Protein AF-0000000084336675 (afdb_homodimer)

Solvent-accessible surface area (backbone atoms only — not comparable to full-atom values): 29318 Å² total; per-residue (Å²): 128,69,95,39,78,40,57,78,86,58,52,50,57,70,51,36,33,51,34,60,36,26,57,96,90,38,75,60,64,55,70,66,36,49,52,9,35,25,50,59,30,31,26,56,84,36,83,32,37,54,40,67,50,87,56,36,38,26,65,50,42,34,27,26,39,31,53,42,72,45,96,87,68,46,52,28,39,37,45,42,41,32,37,87,68,61,71,72,62,86,92,49,50,72,66,57,51,47,32,31,72,71,58,75,33,79,61,46,78,47,78,45,67,48,96,87,62,54,74,44,55,34,38,37,34,52,30,78,86,30,32,38,63,42,78,38,57,35,85,73,52,85,68,58,44,25,48,25,70,38,72,55,49,72,67,44,41,51,32,28,46,68,48,30,76,32,73,47,95,86,66,50,35,35,24,43,29,82,76,38,37,80,38,48,27,16,62,32,31,59,51,31,35,28,33,79,48,91,91,46,78,47,70,44,80,46,69,76,38,46,55,37,89,94,51,67,78,80,48,68,70,22,73,64,75,55,69,38,37,56,50,32,49,50,52,41,52,54,48,49,50,47,48,54,48,45,50,50,50,52,55,52,54,61,62,63,65,65,72,70,79,72,77,74,84,124,126,67,94,39,78,42,60,77,85,57,53,51,58,69,50,36,33,52,34,60,36,27,56,99,92,37,75,60,65,55,70,65,37,49,51,8,36,25,49,59,29,31,26,56,84,37,82,32,36,54,41,67,50,88,58,36,39,26,65,52,41,35,28,26,39,31,53,42,72,45,98,86,68,46,51,28,38,37,44,43,40,33,38,88,68,62,69,72,62,86,91,51,50,71,66,54,52,49,32,31,73,72,58,76,33,79,61,48,79,46,78,44,66,48,96,87,63,54,72,43,55,32,37,36,35,53,30,78,86,31,31,38,63,43,78,39,56,33,86,73,52,84,68,58,43,24,48,25,68,38,73,57,49,74,66,45,41,50,31,29,46,69,48,30,76,31,74,49,94,86,67,51,35,35,24,44,29,83,74,39,36,81,38,47,28,17,62,34,31,58,50,32,35,28,33,80,48,90,92,48,79,46,70,44,79,45,69,77,38,46,54,37,89,93,51,66,76,81,48,70,70,23,72,65,76,56,69,38,37,55,51,31,50,51,52,41,51,54,49,48,50,48,48,54,47,45,51,49,48,51,54,51,53,60,61,62,65,65,69,71,80,72,76,79,80,129

Sequence (532 aa):
MTDQLFDEQALPMEDLEKIGLSKNGRLILSEEDLKALLSGRRTDMLRLENLVSEGIHILAMDAKLSLKQNEAGHLDLLVHPIYREAEYPKYLTDSEAEALEKGELVNIKKVLSDTEGKETDILIEFDKDTNEFIVTDTEKVLVPDFVNNEKLTLEQKERYRKGKEVELKDGTKFQYSGTNRQGISANKLALVASILIDGGISYLLFKGMNALLGEKKEDESRKHYGKGYHQALKDMQAEGKEKGQAMEFQNKNEYSRGYSRSGMKRMTDQLFDEQALPMEDLEKIGLSKNGRLILSEEDLKALLSGRRTDMLRLENLVSEGIHILAMDAKLSLKQNEAGHLDLLVHPIYREAEYPKYLTDSEAEALEKGELVNIKKVLSDTEGKETDILIEFDKDTNEFIVTDTEKVLVPDFVNNEKLTLEQKERYRKGKEVELKDGTKFQYSGTNRQGISANKLALVASILIDGGISYLLFKGMNALLGEKKEDESRKHYGKGYHQALKDMQAEGKEKGQAMEFQNKNEYSRGYSRSGMKR

Structure (mmCIF, N/CA/C/O backbone):
data_AF-0000000084336675-model_v1
#
loop_
_entity.id
_entity.type
_entity.pdbx_description
1 polymer 'DUF3945 domain-containing protein'
#
loop_
_atom_site.group_PDB
_atom_site.id
_atom_site.type_symbol
_atom_site.label_atom_id
_atom_site.label_alt_id
_atom_site.label_comp_id
_atom_site.label_asym_id
_atom_site.label_entity_id
_atom_site.label_seq_id
_atom_site.pdbx_PDB_ins_code
_atom_site.Cartn_x
_atom_site.Cartn_y
_atom_site.Cartn_z
_atom_site.occupancy
_atom_site.B_iso_or_equiv
_atom_site.auth_seq_id
_atom_site.auth_comp_id
_atom_site.auth_asym_id
_atom_site.auth_atom_id
_atom_site.pdbx_PDB_model_num
ATOM 1 N N . MET A 1 1 ? -2.096 -37.688 -2.643 1 32.44 1 MET A N 1
ATOM 2 C CA . MET A 1 1 ? -1.098 -36.656 -2.301 1 32.44 1 MET A CA 1
ATOM 3 C C . MET A 1 1 ? -1.346 -35.375 -3.068 1 32.44 1 MET A C 1
ATOM 5 O O . MET A 1 1 ? -1.482 -35.375 -4.293 1 32.44 1 MET A O 1
ATOM 9 N N . THR A 1 2 ? -2.082 -34.406 -2.668 1 43.88 2 THR A N 1
ATOM 10 C CA . THR A 1 2 ? -2.793 -33.25 -3.246 1 43.88 2 THR A CA 1
ATOM 11 C C . THR A 1 2 ? -1.812 -32.25 -3.838 1 43.88 2 THR A C 1
ATOM 13 O O . THR A 1 2 ? -0.667 -32.156 -3.393 1 43.88 2 THR A O 1
ATOM 16 N N . ASP A 1 3 ? -1.956 -31.828 -5.215 1 55.66 3 ASP A N 1
ATOM 17 C CA . ASP A 1 3 ? -1.403 -30.766 -6.039 1 55.66 3 ASP A CA 1
ATOM 18 C C . ASP A 1 3 ? -1.123 -29.516 -5.203 1 55.66 3 ASP A C 1
ATOM 20 O O . ASP A 1 3 ? -0.716 -28.484 -5.738 1 55.66 3 ASP A O 1
ATOM 24 N N . GLN A 1 4 ? -1.299 -29.75 -3.971 1 65.75 4 GLN A N 1
ATOM 25 C CA . GLN A 1 4 ? -1.146 -28.594 -3.094 1 65.75 4 GLN A CA 1
ATOM 26 C C . GLN A 1 4 ? 0.059 -28.75 -2.17 1 65.75 4 GLN A C 1
ATOM 28 O O . GLN A 1 4 ? 0.377 -29.875 -1.751 1 65.75 4 GLN A O 1
ATOM 33 N N . LEU A 1 5 ? 0.911 -27.75 -2.133 1 75.5 5 LEU A N 1
ATOM 34 C CA . LEU A 1 5 ? 2.072 -27.703 -1.249 1 75.5 5 LEU A CA 1
ATOM 35 C C . LEU A 1 5 ? 1.642 -27.719 0.214 1 75.5 5 LEU A C 1
ATOM 37 O O . LEU A 1 5 ? 2.316 -28.312 1.06 1 75.5 5 LEU A O 1
ATOM 41 N N . PHE A 1 6 ? 0.507 -27.109 0.431 1 85 6 PHE A N 1
ATOM 42 C CA . PHE A 1 6 ? 0.017 -27 1.8 1 85 6 PHE A CA 1
ATOM 43 C C . PHE A 1 6 ? -1.366 -27.625 1.935 1 85 6 PHE A C 1
ATOM 45 O O . PHE A 1 6 ? -2.152 -27.609 0.985 1 85 6 PHE A O 1
ATOM 52 N N . ASP A 1 7 ? -1.609 -28.109 3.088 1 86.75 7 ASP A N 1
ATOM 53 C CA . ASP A 1 7 ? -2.916 -28.672 3.426 1 86.75 7 ASP A CA 1
ATOM 54 C C . ASP A 1 7 ? -3.877 -27.578 3.881 1 86.75 7 ASP A C 1
ATOM 56 O O . ASP A 1 7 ? -3.508 -26.719 4.68 1 86.75 7 ASP A O 1
ATOM 60 N N . GLU A 1 8 ? -5.008 -27.641 3.34 1 88.69 8 GLU A N 1
ATOM 61 C CA . GLU A 1 8 ? -6.004 -26.625 3.68 1 88.69 8 GLU A CA 1
ATOM 62 C C . GLU A 1 8 ? -6.289 -26.609 5.18 1 88.69 8 GLU A C 1
ATOM 64 O O . GLU A 1 8 ? -6.547 -25.547 5.758 1 88.69 8 GLU A O 1
ATOM 69 N N . GLN A 1 9 ? -6.227 -27.766 5.766 1 88.94 9 GLN A N 1
ATOM 70 C CA . GLN A 1 9 ? -6.516 -27.891 7.191 1 88.94 9 GLN A CA 1
ATOM 71 C C . GLN A 1 9 ? -5.438 -27.203 8.023 1 88.94 9 GLN A C 1
ATOM 73 O O . GLN A 1 9 ? -5.656 -26.891 9.195 1 88.94 9 GLN A O 1
ATOM 78 N N . ALA A 1 10 ? -4.328 -27.016 7.449 1 91.56 10 ALA A N 1
ATOM 79 C CA . ALA A 1 10 ? -3.201 -26.422 8.172 1 91.56 10 ALA A CA 1
ATOM 80 C C . ALA A 1 10 ? -3.217 -24.906 8.062 1 91.56 10 ALA A C 1
ATOM 82 O O . ALA A 1 10 ? -2.367 -24.219 8.641 1 91.56 10 ALA A O 1
ATOM 83 N N . LEU A 1 11 ? -4.152 -24.344 7.352 1 93.31 11 LEU A N 1
ATOM 84 C CA . LEU A 1 11 ? -4.227 -22.891 7.184 1 93.31 11 LEU A CA 1
ATOM 85 C C . LEU A 1 11 ? -4.375 -22.188 8.531 1 93.31 11 LEU A C 1
ATOM 87 O O . LEU A 1 11 ? -5.102 -22.672 9.406 1 93.31 11 LEU A O 1
ATOM 91 N N . PRO A 1 12 ? -3.713 -21.125 8.719 1 92.56 12 PRO A N 1
ATOM 92 C CA . PRO A 1 12 ? -3.852 -20.375 9.969 1 92.56 12 PRO A CA 1
ATOM 93 C C . PRO A 1 12 ? -5.16 -19.594 10.047 1 92.56 12 PRO A C 1
ATOM 95 O O . PRO A 1 12 ? -5.156 -18.359 9.938 1 92.56 12 PRO A O 1
ATOM 98 N N . MET A 1 13 ? -6.199 -20.25 10.383 1 92.5 13 MET A N 1
ATOM 99 C CA . MET A 1 13 ? -7.555 -19.719 10.328 1 92.5 13 MET A CA 1
ATOM 100 C C . MET A 1 13 ? -7.711 -18.531 11.273 1 92.5 13 MET A C 1
ATOM 102 O O . MET A 1 13 ? -8.406 -17.562 10.961 1 92.5 13 MET A O 1
ATOM 106 N N . GLU A 1 14 ? -7.094 -18.609 12.414 1 90.44 14 GLU A N 1
ATOM 107 C CA . GLU A 1 14 ? -7.168 -17.516 13.383 1 90.44 14 GLU A CA 1
ATOM 108 C C . GLU A 1 14 ? -6.52 -16.25 12.828 1 90.44 14 GLU A C 1
ATOM 110 O O . GLU A 1 14 ? -7.059 -15.156 12.992 1 90.44 14 GLU A O 1
ATOM 115 N N . ASP A 1 15 ? -5.414 -16.391 12.211 1 91.06 15 ASP A N 1
ATOM 116 C CA . ASP A 1 15 ? -4.727 -15.25 11.625 1 91.06 15 ASP A CA 1
ATOM 117 C C . ASP A 1 15 ? -5.523 -14.664 10.469 1 91.06 15 ASP A C 1
ATOM 119 O O . ASP A 1 15 ? -5.598 -13.445 10.312 1 91.06 15 ASP A O 1
ATOM 123 N N . LEU A 1 16 ? -6.105 -15.508 9.672 1 93.19 16 LEU A N 1
ATOM 124 C CA . LEU A 1 16 ? -6.941 -15.055 8.562 1 93.19 16 LEU A CA 1
ATOM 125 C C . LEU A 1 16 ? -8.141 -14.266 9.078 1 93.19 16 LEU A C 1
ATOM 127 O O . LEU A 1 16 ? -8.578 -13.312 8.438 1 93.19 16 LEU A O 1
ATOM 131 N N . GLU A 1 17 ? -8.609 -14.625 10.18 1 91.12 17 GLU A N 1
ATOM 132 C CA . GLU A 1 17 ? -9.727 -13.914 10.789 1 91.12 17 GLU A CA 1
ATOM 133 C C . GLU A 1 17 ? -9.32 -12.516 11.234 1 91.12 17 GLU A C 1
ATOM 135 O O . GLU A 1 17 ? -10.086 -11.555 11.086 1 91.12 17 GLU A O 1
ATOM 140 N N . LYS A 1 18 ? -8.125 -12.43 11.695 1 88.19 18 LYS A N 1
ATOM 141 C CA . LYS A 1 18 ? -7.613 -11.148 12.188 1 88.19 18 LYS A CA 1
ATOM 142 C C . LYS A 1 18 ? -7.582 -10.109 11.07 1 88.19 18 LYS A C 1
ATOM 144 O O . LYS A 1 18 ? -7.633 -8.906 11.344 1 88.19 18 LYS A O 1
ATOM 149 N N . ILE A 1 19 ? -7.52 -10.578 9.883 1 90.06 19 ILE A N 1
ATOM 150 C CA . ILE A 1 19 ? -7.395 -9.625 8.789 1 90.06 19 ILE A CA 1
ATOM 151 C C . ILE A 1 19 ? -8.664 -9.648 7.938 1 90.06 19 ILE A C 1
ATOM 153 O O . ILE A 1 19 ? -8.664 -9.164 6.801 1 90.06 19 ILE A O 1
ATOM 157 N N . GLY A 1 20 ? -9.703 -10.312 8.398 1 90.12 20 GLY A N 1
ATOM 158 C CA . GLY A 1 20 ? -11.023 -10.25 7.797 1 90.12 20 GLY A CA 1
ATOM 159 C C . GLY A 1 20 ? -11.234 -11.273 6.703 1 90.12 20 GLY A C 1
ATOM 160 O O . GLY A 1 20 ? -12.148 -11.133 5.879 1 90.12 20 GLY A O 1
ATOM 161 N N . LEU A 1 21 ? -10.359 -12.25 6.629 1 93.75 21 LEU A N 1
ATOM 162 C CA . LEU A 1 21 ? -10.461 -13.203 5.527 1 93.75 21 LEU A CA 1
ATOM 163 C C . LEU A 1 21 ? -11.031 -14.531 6.004 1 93.75 21 LEU A C 1
ATOM 165 O O . LEU A 1 21 ? -11.008 -15.523 5.27 1 93.75 21 LEU A O 1
ATOM 169 N N . SER A 1 22 ? -11.453 -14.562 7.199 1 91.44 22 SER A N 1
ATOM 170 C CA . SER A 1 22 ? -12.227 -15.68 7.738 1 91.44 22 SER A CA 1
ATOM 171 C C . SER A 1 22 ? -13.219 -15.211 8.797 1 91.44 22 SER A C 1
ATOM 173 O O . SER A 1 22 ? -13 -14.195 9.453 1 91.44 22 SER A O 1
ATOM 175 N N . LYS A 1 23 ? -14.336 -15.867 8.859 1 90.75 23 LYS A N 1
ATOM 176 C CA . LYS A 1 23 ? -15.367 -15.578 9.859 1 90.75 23 LYS A CA 1
ATOM 177 C C . LYS A 1 23 ? -16.062 -16.859 10.312 1 90.75 23 LYS A C 1
ATOM 179 O O . LYS A 1 23 ? -16.562 -17.641 9.492 1 90.75 23 LYS A O 1
ATOM 184 N N . ASN A 1 24 ? -16.078 -17.078 11.633 1 91.06 24 ASN A N 1
ATOM 185 C CA . ASN A 1 24 ? -16.734 -18.234 12.227 1 91.06 24 ASN A CA 1
ATOM 186 C C . ASN A 1 24 ? -16.281 -19.547 11.57 1 91.06 24 ASN A C 1
ATOM 188 O O . ASN A 1 24 ? -17.109 -20.391 11.219 1 91.06 24 ASN A O 1
ATOM 192 N N . GLY A 1 25 ? -15.023 -19.625 11.25 1 86.06 25 GLY A N 1
ATOM 193 C CA . GLY A 1 25 ? -14.453 -20.844 10.711 1 86.06 25 GLY A CA 1
ATOM 194 C C . GLY A 1 25 ? -14.602 -20.969 9.203 1 86.06 25 GLY A C 1
ATOM 195 O O . GLY A 1 25 ? -14.125 -21.922 8.594 1 86.06 25 GLY A O 1
ATOM 196 N N . ARG A 1 26 ? -15.242 -20.016 8.664 1 90.62 26 ARG A N 1
ATOM 197 C CA . ARG A 1 26 ? -15.43 -20.031 7.219 1 90.62 26 ARG A CA 1
ATOM 198 C C . ARG A 1 26 ? -14.477 -19.062 6.527 1 90.62 26 ARG A C 1
ATOM 200 O O . ARG A 1 26 ? -14.305 -17.938 6.984 1 90.62 26 ARG A O 1
ATOM 207 N N . LEU A 1 27 ? -13.914 -19.578 5.512 1 91.81 27 LEU A N 1
ATOM 208 C CA . LEU A 1 27 ? -12.953 -18.781 4.754 1 91.81 27 LEU A CA 1
ATOM 209 C C . LEU A 1 27 ? -13.672 -17.781 3.852 1 91.81 27 LEU A C 1
ATOM 211 O O . LEU A 1 27 ? -14.672 -18.125 3.217 1 91.81 27 LEU A O 1
ATOM 215 N N . ILE A 1 28 ? -13.211 -16.578 3.818 1 91.88 28 ILE A N 1
ATOM 216 C CA . ILE A 1 28 ? -13.68 -15.539 2.912 1 91.88 28 ILE A CA 1
ATOM 217 C C . ILE A 1 28 ? -12.617 -15.258 1.848 1 91.88 28 ILE A C 1
ATOM 219 O O . ILE A 1 28 ? -11.977 -14.211 1.865 1 91.88 28 ILE A O 1
ATOM 223 N N . LEU A 1 29 ? -12.375 -16.141 1.021 1 92.81 29 LEU A N 1
ATOM 224 C CA . LEU A 1 29 ? -11.414 -16.125 -0.081 1 92.81 29 LEU A CA 1
ATOM 225 C C . LEU A 1 29 ? -11.992 -16.812 -1.31 1 92.81 29 LEU A C 1
ATOM 227 O O . LEU A 1 29 ? -12.727 -17.797 -1.185 1 92.81 29 LEU A O 1
ATOM 231 N N . SER A 1 30 ? -11.695 -16.281 -2.465 1 91.19 30 SER A N 1
ATOM 232 C CA . SER A 1 30 ? -12.094 -16.984 -3.674 1 91.19 30 SER A CA 1
ATOM 233 C C . SER A 1 30 ? -11.414 -18.359 -3.766 1 91.19 30 SER A C 1
ATOM 235 O O . SER A 1 30 ? -10.367 -18.562 -3.154 1 91.19 30 SER A O 1
ATOM 237 N N . GLU A 1 31 ? -11.984 -19.234 -4.492 1 86.81 31 GLU A N 1
ATOM 238 C CA . GLU A 1 31 ? -11.383 -20.531 -4.727 1 86.81 31 GLU A CA 1
ATOM 239 C C . GLU A 1 31 ? -10.008 -20.406 -5.371 1 86.81 31 GLU A C 1
ATOM 241 O O . GLU A 1 31 ? -9.086 -21.156 -5.035 1 86.81 31 GLU A O 1
ATOM 246 N N . GLU A 1 32 ? -9.906 -19.453 -6.258 1 86.38 32 GLU A N 1
ATOM 247 C CA . GLU A 1 32 ? -8.641 -19.234 -6.957 1 86.38 32 GLU A CA 1
ATOM 248 C C . GLU A 1 32 ? -7.551 -18.766 -5.992 1 86.38 32 GLU A C 1
ATOM 250 O O . GLU A 1 32 ? -6.41 -19.234 -6.07 1 86.38 32 GLU A O 1
ATOM 255 N N . ASP A 1 33 ? -7.91 -17.922 -5.102 1 93.19 33 ASP A N 1
ATOM 256 C CA . ASP A 1 33 ? -6.945 -17.422 -4.125 1 93.19 33 ASP A CA 1
ATOM 257 C C . ASP A 1 33 ? -6.559 -18.5 -3.129 1 93.19 33 ASP A C 1
ATOM 259 O O . ASP A 1 33 ? -5.398 -18.609 -2.727 1 93.19 33 ASP A O 1
ATOM 263 N N . LEU A 1 34 ? -7.527 -19.281 -2.734 1 91.44 34 LEU A N 1
ATOM 264 C CA . LEU A 1 34 ? -7.227 -20.391 -1.842 1 91.44 34 LEU A CA 1
ATOM 265 C C . LEU A 1 34 ? -6.27 -21.375 -2.504 1 91.44 34 LEU A C 1
ATOM 267 O O . LEU A 1 34 ? -5.289 -21.797 -1.89 1 91.44 34 LEU A O 1
ATOM 271 N N . LYS A 1 35 ? -6.543 -21.719 -3.717 1 84.62 35 LYS A N 1
ATOM 272 C CA . LYS A 1 35 ? -5.672 -22.625 -4.461 1 84.62 35 LYS A CA 1
ATOM 273 C C . LYS A 1 35 ? -4.258 -22.062 -4.574 1 84.62 35 LYS A C 1
ATOM 275 O O . LYS A 1 35 ? -3.277 -22.797 -4.453 1 84.62 35 LYS A O 1
ATOM 280 N N . ALA A 1 36 ? -4.184 -20.75 -4.812 1 89.12 36 ALA A N 1
ATOM 281 C CA . ALA A 1 36 ? -2.883 -20.094 -4.887 1 89.12 36 ALA A CA 1
ATOM 282 C C . ALA A 1 36 ? -2.105 -20.266 -3.586 1 89.12 36 ALA A C 1
ATOM 284 O O . ALA A 1 36 ? -0.953 -20.703 -3.598 1 89.12 36 ALA A O 1
ATOM 285 N N . LEU A 1 37 ? -2.736 -20.016 -2.508 1 91.69 37 LEU A N 1
ATOM 286 C CA . LEU A 1 37 ? -2.102 -20.141 -1.199 1 91.69 37 LEU A CA 1
ATOM 287 C C . LEU A 1 37 ? -1.611 -21.562 -0.957 1 91.69 37 LEU A C 1
ATOM 289 O O . LEU A 1 37 ? -0.462 -21.766 -0.56 1 91.69 37 LEU A O 1
ATOM 293 N N . LEU A 1 38 ? -2.436 -22.469 -1.271 1 87.25 38 LEU A N 1
ATOM 294 C CA . LEU A 1 38 ? -2.131 -23.875 -0.98 1 87.25 38 LEU A CA 1
ATOM 295 C C . LEU A 1 38 ? -1.019 -24.375 -1.888 1 87.25 38 LEU A C 1
ATOM 297 O O . LEU A 1 38 ? -0.319 -25.344 -1.54 1 87.25 38 LEU A O 1
ATOM 301 N N . SER A 1 39 ? -0.906 -23.719 -2.979 1 81.94 39 SER A N 1
ATOM 302 C CA . SER A 1 39 ? 0.137 -24.125 -3.918 1 81.94 39 SER A CA 1
ATOM 303 C C . SER A 1 39 ? 1.432 -23.359 -3.66 1 81.94 39 SER A C 1
ATOM 305 O O . SER A 1 39 ? 2.4 -23.5 -4.414 1 81.94 39 SER A O 1
ATOM 307 N N . GLY A 1 40 ? 1.41 -22.438 -2.684 1 86.5 40 GLY A N 1
ATOM 308 C CA . GLY A 1 40 ? 2.605 -21.703 -2.322 1 86.5 40 GLY A CA 1
ATOM 309 C C . GLY A 1 40 ? 2.77 -20.422 -3.113 1 86.5 40 GLY A C 1
ATOM 310 O O . GLY A 1 40 ? 3.824 -19.781 -3.064 1 86.5 40 GLY A O 1
ATOM 311 N N . ARG A 1 41 ? 1.76 -20.047 -3.809 1 89.44 41 ARG A N 1
ATOM 312 C CA . ARG A 1 41 ? 1.802 -18.844 -4.617 1 89.44 41 ARG A CA 1
ATOM 313 C C . ARG A 1 41 ? 1.104 -17.688 -3.908 1 89.44 41 ARG A C 1
ATOM 315 O O . ARG A 1 41 ? 0.502 -17.875 -2.85 1 89.44 41 ARG A O 1
ATOM 322 N N . ARG A 1 42 ? 1.217 -16.531 -4.5 1 93.25 42 ARG A N 1
ATOM 323 C CA . ARG A 1 42 ? 0.553 -15.352 -3.963 1 93.25 42 ARG A CA 1
ATOM 324 C C . ARG A 1 42 ? -0.89 -15.266 -4.449 1 93.25 42 ARG A C 1
ATOM 326 O O . ARG A 1 42 ? -1.198 -15.672 -5.57 1 93.25 42 ARG A O 1
ATOM 333 N N . THR A 1 43 ? -1.716 -14.719 -3.627 1 94.88 43 THR A N 1
ATOM 334 C CA . THR A 1 43 ? -3.08 -14.391 -4.031 1 94.88 43 THR A CA 1
ATOM 335 C C . THR A 1 43 ? -3.09 -13.203 -4.984 1 94.88 43 THR A C 1
ATOM 337 O O . THR A 1 43 ? -2.049 -12.594 -5.242 1 94.88 43 THR A O 1
ATOM 340 N N . ASP A 1 44 ? -4.246 -13.008 -5.547 1 94.12 44 ASP A N 1
ATOM 341 C CA . ASP A 1 44 ? -4.465 -11.695 -6.145 1 94.12 44 ASP A CA 1
ATOM 342 C C . ASP A 1 44 ? -4.645 -10.625 -5.07 1 94.12 44 ASP A C 1
ATOM 344 O O . ASP A 1 44 ? -4.602 -10.922 -3.875 1 94.12 44 ASP A O 1
ATOM 348 N N . MET A 1 45 ? -4.758 -9.359 -5.551 1 95.88 45 MET A N 1
ATOM 349 C CA . MET A 1 45 ? -4.922 -8.258 -4.602 1 95.88 45 MET A CA 1
ATOM 350 C C . MET A 1 45 ? -6.176 -8.453 -3.758 1 95.88 45 MET A C 1
ATOM 352 O O . MET A 1 45 ? -7.25 -8.734 -4.289 1 95.88 45 MET A O 1
ATOM 356 N N . LEU A 1 46 ? -5.984 -8.391 -2.48 1 95.94 46 LEU A N 1
ATOM 357 C CA . LEU A 1 46 ? -7.086 -8.516 -1.534 1 95.94 46 LEU A CA 1
ATOM 358 C C . LEU A 1 46 ? -7.246 -7.246 -0.711 1 95.94 46 LEU A C 1
ATOM 360 O O . LEU A 1 46 ? -6.277 -6.512 -0.501 1 95.94 46 LEU A O 1
ATOM 364 N N . ARG A 1 47 ? -8.461 -7.008 -0.288 1 93.75 47 ARG A N 1
ATOM 365 C CA . ARG A 1 47 ? -8.742 -5.969 0.699 1 93.75 47 ARG A CA 1
ATOM 366 C C . ARG A 1 47 ? -8.805 -6.555 2.105 1 93.75 47 ARG A C 1
ATOM 368 O O . ARG A 1 47 ? -9.703 -7.336 2.42 1 93.75 47 ARG A O 1
ATOM 375 N N . LEU A 1 48 ? -7.82 -6.199 2.844 1 94 48 LEU A N 1
ATOM 376 C CA . LEU A 1 48 ? -7.785 -6.609 4.242 1 94 48 LEU A CA 1
ATOM 377 C C . LEU A 1 48 ? -8.383 -5.527 5.141 1 94 48 LEU A C 1
ATOM 379 O O . LEU A 1 48 ? -8.164 -4.336 4.914 1 94 48 LEU A O 1
ATOM 383 N N . GLU A 1 49 ? -9.102 -5.953 6.121 1 90.38 49 GLU A N 1
ATOM 384 C CA . GLU A 1 49 ? -9.797 -4.953 6.93 1 90.38 49 GLU A CA 1
ATOM 385 C C . GLU A 1 49 ? -9.508 -5.152 8.414 1 90.38 49 GLU A C 1
ATOM 387 O O . GLU A 1 49 ? -9.328 -6.285 8.875 1 90.38 49 GLU A O 1
ATOM 392 N N . ASN A 1 50 ? -9.492 -3.941 9.07 1 83.94 50 ASN A N 1
ATOM 393 C CA . ASN A 1 50 ? -9.438 -3.848 10.523 1 83.94 50 ASN A CA 1
ATOM 394 C C . ASN A 1 50 ? -8.258 -4.637 11.086 1 83.94 50 ASN A C 1
ATOM 396 O O . ASN A 1 50 ? -8.438 -5.461 11.992 1 83.94 50 ASN A O 1
ATOM 400 N N . LEU A 1 51 ? -7.145 -4.297 10.484 1 83.69 51 LEU A N 1
ATOM 401 C CA . LEU A 1 51 ? -5.922 -4.852 11.047 1 83.69 51 LEU A CA 1
ATOM 402 C C . LEU A 1 51 ? -5.52 -4.102 12.312 1 83.69 51 LEU A C 1
ATOM 404 O O . LEU A 1 51 ? -5.035 -2.971 12.242 1 83.69 51 LEU A O 1
ATOM 408 N N . VAL A 1 52 ? -5.969 -4.648 13.477 1 77.62 52 VAL A N 1
ATOM 409 C CA . VAL A 1 52 ? -5.766 -3.928 14.727 1 77.62 52 VAL A CA 1
ATOM 410 C C . VAL A 1 52 ? -4.82 -4.719 15.625 1 77.62 52 VAL A C 1
ATOM 412 O O . VAL A 1 52 ? -4.973 -5.93 15.789 1 77.62 52 VAL A O 1
ATOM 415 N N . SER A 1 53 ? -3.793 -4.094 15.914 1 77.69 53 SER A N 1
ATOM 416 C CA . SER A 1 53 ? -2.936 -4.551 17 1 77.69 53 SER A CA 1
ATOM 417 C C . SER A 1 53 ? -2.879 -3.523 18.125 1 77.69 53 SER A C 1
ATOM 419 O O . SER A 1 53 ? -3.289 -2.375 17.953 1 77.69 53 SER A O 1
ATOM 421 N N . GLU A 1 54 ? -2.537 -3.91 19.297 1 78.44 54 GLU A N 1
ATOM 422 C CA . GLU A 1 54 ? -2.525 -3.006 20.438 1 78.44 54 GLU A CA 1
ATOM 423 C C . GLU A 1 54 ? -1.957 -1.642 20.062 1 78.44 54 GLU A C 1
ATOM 425 O O . GLU A 1 54 ? -0.778 -1.527 19.719 1 78.44 54 GLU A O 1
ATOM 430 N N . GLY A 1 55 ? -2.887 -0.602 20.031 1 84.56 55 GLY A N 1
ATOM 431 C CA . GLY A 1 55 ? -2.496 0.786 19.844 1 84.56 55 GLY A CA 1
ATOM 432 C C . GLY A 1 55 ? -2.271 1.149 18.391 1 84.56 55 GLY A C 1
ATOM 433 O O . GLY A 1 55 ? -2.045 2.316 18.062 1 84.56 55 GLY A O 1
ATOM 434 N N . ILE A 1 56 ? -2.182 0.179 17.516 1 87.69 56 ILE A N 1
ATOM 435 C CA . ILE A 1 56 ? -1.97 0.426 16.094 1 87.69 56 ILE A CA 1
ATOM 436 C C . ILE A 1 56 ? -3.209 0.005 15.305 1 87.69 56 ILE A C 1
ATOM 438 O O . ILE A 1 56 ? -3.672 -1.132 15.43 1 87.69 56 ILE A O 1
ATOM 442 N N . HIS A 1 57 ? -3.719 0.934 14.594 1 89.69 57 HIS A N 1
ATOM 443 C CA . HIS A 1 57 ? -4.926 0.675 13.812 1 89.69 57 HIS A CA 1
ATOM 444 C C . HIS A 1 57 ? -4.672 0.872 12.32 1 89.69 57 HIS A C 1
ATOM 446 O O . HIS A 1 57 ? -4.277 1.959 11.891 1 89.69 57 HIS A O 1
ATOM 452 N N . ILE A 1 58 ? -4.82 -0.161 11.586 1 90.44 58 ILE A N 1
ATOM 453 C CA . ILE A 1 58 ? -4.867 -0.107 10.125 1 90.44 58 ILE A CA 1
ATOM 454 C C . ILE A 1 58 ? -6.293 -0.375 9.648 1 90.44 58 ILE A C 1
ATOM 456 O O . ILE A 1 58 ? -6.762 -1.516 9.68 1 90.44 58 ILE A O 1
ATOM 460 N N . LEU A 1 59 ? -6.941 0.592 9.266 1 88.38 59 LEU A N 1
ATOM 461 C CA . LEU A 1 59 ? -8.352 0.452 8.922 1 88.38 59 LEU A CA 1
ATOM 462 C C . LEU A 1 59 ? -8.539 -0.51 7.75 1 88.38 59 LEU A C 1
ATOM 464 O O . LEU A 1 59 ? -9.438 -1.351 7.77 1 88.38 59 LEU A O 1
ATOM 468 N N . ALA A 1 60 ? -7.727 -0.378 6.797 1 92.12 60 ALA A N 1
ATOM 469 C CA . ALA A 1 60 ? -7.746 -1.249 5.625 1 92.12 60 ALA A CA 1
ATOM 470 C C . ALA A 1 60 ? -6.383 -1.274 4.938 1 92.12 60 ALA A C 1
ATOM 472 O O . ALA A 1 60 ? -5.555 -0.388 5.156 1 92.12 60 ALA A O 1
ATOM 473 N N . MET A 1 61 ? -6.223 -2.346 4.18 1 94.44 61 MET A N 1
ATOM 474 C CA . MET A 1 61 ? -4.992 -2.49 3.408 1 94.44 61 MET A CA 1
ATOM 475 C C . MET A 1 61 ? -5.223 -3.342 2.164 1 94.44 61 MET A C 1
ATOM 477 O O . MET A 1 61 ? -5.891 -4.375 2.23 1 94.44 61 MET A O 1
ATOM 481 N N . ASP A 1 62 ? -4.742 -2.854 1.12 1 96.88 62 ASP A N 1
ATOM 482 C CA . ASP A 1 62 ? -4.668 -3.697 -0.07 1 96.88 62 ASP A CA 1
ATOM 483 C C . ASP A 1 62 ? -3.344 -4.457 -0.123 1 96.88 62 ASP A C 1
ATOM 485 O O . ASP A 1 62 ? -2.273 -3.852 -0.038 1 96.88 62 ASP A O 1
ATOM 489 N N . ALA A 1 63 ? -3.484 -5.77 -0.24 1 97.31 63 ALA A N 1
ATOM 490 C CA . ALA A 1 63 ? -2.262 -6.57 -0.207 1 97.31 63 ALA A CA 1
ATOM 491 C C . ALA A 1 63 ? -2.477 -7.93 -0.864 1 97.31 63 ALA A C 1
ATOM 493 O O . ALA A 1 63 ? -3.617 -8.367 -1.035 1 97.31 63 ALA A O 1
ATOM 494 N N . LYS A 1 64 ? -1.423 -8.492 -1.331 1 97 64 LYS A N 1
ATOM 495 C CA . LYS A 1 64 ? -1.396 -9.914 -1.667 1 97 64 LYS A CA 1
ATOM 496 C C . LYS A 1 64 ? -0.892 -10.742 -0.491 1 97 64 LYS A C 1
ATOM 498 O O . LYS A 1 64 ? -0.225 -10.227 0.405 1 97 64 LYS A O 1
ATOM 503 N N . LEU A 1 65 ? -1.265 -12.023 -0.504 1 96.38 65 LEU A N 1
ATOM 504 C CA . LEU A 1 65 ? -0.875 -12.906 0.588 1 96.38 65 LEU A CA 1
ATOM 505 C C . LEU A 1 65 ? -0.112 -14.117 0.061 1 96.38 65 LEU A C 1
ATOM 507 O O . LEU A 1 65 ? -0.348 -14.562 -1.063 1 96.38 65 LEU A O 1
ATOM 511 N N . SER A 1 66 ? 0.761 -14.617 0.847 1 94.88 66 SER A N 1
ATOM 512 C CA . SER A 1 66 ? 1.408 -15.906 0.625 1 94.88 66 SER A CA 1
ATOM 513 C C . SER A 1 66 ? 1.655 -16.641 1.941 1 94.88 66 SER A C 1
ATOM 515 O O . SER A 1 66 ? 1.455 -16.062 3.018 1 94.88 66 SER A O 1
ATOM 517 N N . LEU A 1 67 ? 1.972 -17.938 1.856 1 93.69 67 LEU A N 1
ATOM 518 C CA . LEU A 1 67 ? 2.223 -18.75 3.041 1 93.69 67 LEU A CA 1
ATOM 519 C C . LEU A 1 67 ? 3.689 -19.172 3.119 1 93.69 67 LEU A C 1
ATOM 521 O O . LEU A 1 67 ? 4.336 -19.375 2.09 1 93.69 67 LEU A O 1
ATOM 525 N N . LYS A 1 68 ? 4.141 -19.203 4.27 1 91.19 68 LYS A N 1
ATOM 526 C CA . LYS A 1 68 ? 5.484 -19.703 4.551 1 91.19 68 LYS A CA 1
ATOM 527 C C . LYS A 1 68 ? 5.488 -20.609 5.777 1 91.19 68 LYS A C 1
ATOM 529 O O . LYS A 1 68 ? 4.895 -20.281 6.805 1 91.19 68 LYS A O 1
ATOM 534 N N . GLN A 1 69 ? 6.102 -21.734 5.586 1 90.56 69 GLN A N 1
ATOM 535 C CA . GLN A 1 69 ? 6.25 -22.625 6.734 1 90.56 69 GLN A CA 1
ATOM 536 C C . GLN A 1 69 ? 7.332 -22.109 7.684 1 90.56 69 GLN A C 1
ATOM 538 O O . GLN A 1 69 ? 8.445 -21.812 7.258 1 90.56 69 GLN A O 1
ATOM 543 N N . ASN A 1 70 ? 7.02 -22.031 8.953 1 89.69 70 ASN A N 1
ATOM 544 C CA . ASN A 1 70 ? 8 -21.562 9.914 1 89.69 70 ASN A CA 1
ATOM 545 C C . ASN A 1 70 ? 8.812 -22.703 10.508 1 89.69 70 ASN A C 1
ATOM 547 O O . ASN A 1 70 ? 8.648 -23.859 10.109 1 89.69 70 ASN A O 1
ATOM 551 N N . GLU A 1 71 ? 9.766 -22.391 11.469 1 89 71 GLU A N 1
ATOM 552 C CA . GLU A 1 71 ? 10.688 -23.375 12.023 1 89 71 GLU A CA 1
ATOM 553 C C . GLU A 1 71 ? 9.938 -24.453 12.797 1 89 71 GLU A C 1
ATOM 555 O O . GLU A 1 71 ? 10.391 -25.594 12.875 1 89 71 GLU A O 1
ATOM 560 N N . ALA A 1 72 ? 8.797 -24.156 13.305 1 90.88 72 ALA A N 1
ATOM 561 C CA . ALA A 1 72 ? 8 -25.094 14.086 1 90.88 72 ALA A CA 1
ATOM 562 C C . ALA A 1 72 ? 7.109 -25.938 13.188 1 90.88 72 ALA A C 1
ATOM 564 O O . ALA A 1 72 ? 6.395 -26.828 13.664 1 90.88 72 ALA A O 1
ATOM 565 N N . GLY A 1 73 ? 7.066 -25.672 11.883 1 88.38 73 GLY A N 1
ATOM 566 C CA . GLY A 1 73 ? 6.281 -26.438 10.93 1 88.38 73 GLY A CA 1
ATOM 567 C C . GLY A 1 73 ? 4.906 -25.844 10.68 1 88.38 73 GLY A C 1
ATOM 568 O O . GLY A 1 73 ? 4.113 -26.406 9.914 1 88.38 73 GLY A O 1
ATOM 569 N N . HIS A 1 74 ? 4.645 -24.781 11.359 1 91.44 74 HIS A N 1
ATOM 570 C CA . HIS A 1 74 ? 3.363 -24.109 11.164 1 91.44 74 HIS A CA 1
ATOM 571 C C . HIS A 1 74 ? 3.43 -23.125 10 1 91.44 74 HIS A C 1
ATOM 573 O O . HIS A 1 74 ? 4.516 -22.703 9.602 1 91.44 74 HIS A O 1
ATOM 579 N N . LEU A 1 7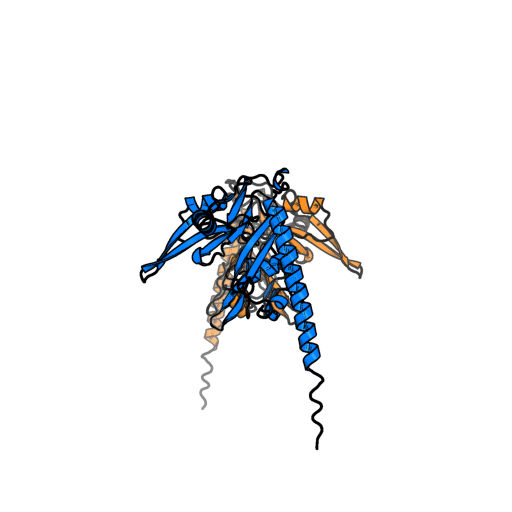5 ? 2.223 -22.797 9.469 1 94 75 LEU A N 1
ATOM 580 C CA . LEU A 1 75 ? 2.158 -21.875 8.352 1 94 75 LEU A CA 1
ATOM 581 C C . LEU A 1 75 ? 1.956 -20.438 8.844 1 94 75 LEU A C 1
ATOM 583 O O . LEU A 1 75 ? 1.045 -20.172 9.633 1 94 75 LEU A O 1
ATOM 587 N N . ASP A 1 76 ? 2.82 -19.609 8.375 1 93.75 76 ASP A N 1
ATOM 588 C CA . ASP A 1 76 ? 2.676 -18.172 8.586 1 93.75 76 ASP A CA 1
ATOM 589 C C . ASP A 1 76 ? 2.086 -17.484 7.355 1 93.75 76 ASP A C 1
ATOM 591 O O . ASP A 1 76 ? 2.275 -17.953 6.23 1 93.75 76 ASP A O 1
ATOM 595 N N . LEU A 1 77 ? 1.386 -16.406 7.684 1 94.25 77 LEU A N 1
ATOM 596 C CA . LEU A 1 77 ? 0.846 -15.586 6.609 1 94.25 77 LEU A CA 1
ATOM 597 C C . LEU A 1 77 ? 1.774 -14.414 6.305 1 94.25 77 LEU A C 1
ATOM 599 O O . LEU A 1 77 ? 2.088 -13.617 7.195 1 94.25 77 LEU A O 1
ATOM 603 N N . LEU A 1 78 ? 2.227 -14.383 5.125 1 94.62 78 LEU A N 1
ATOM 604 C CA . LEU A 1 78 ? 3.006 -13.242 4.66 1 94.62 78 LEU A CA 1
ATOM 605 C C . LEU A 1 78 ? 2.121 -12.242 3.914 1 94.62 78 LEU A C 1
ATOM 607 O O . LEU A 1 78 ? 1.391 -12.625 2.996 1 94.62 78 LEU A O 1
ATOM 611 N N . VAL A 1 79 ? 2.166 -11.008 4.332 1 95.19 79 VAL A N 1
ATOM 612 C CA . VAL A 1 79 ? 1.367 -9.945 3.727 1 95.19 79 VAL A CA 1
ATOM 613 C C . VAL A 1 79 ? 2.258 -9.062 2.859 1 95.19 79 VAL A C 1
ATOM 615 O O . VAL A 1 79 ? 3.283 -8.555 3.322 1 95.19 79 VAL A O 1
ATOM 618 N N . HIS A 1 80 ? 1.886 -8.914 1.602 1 96.31 80 HIS A N 1
ATOM 619 C CA . HIS A 1 80 ? 2.625 -8.109 0.635 1 96.31 80 HIS A CA 1
ATOM 620 C C . HIS A 1 80 ? 1.836 -6.871 0.228 1 96.31 80 HIS A C 1
ATOM 622 O O . HIS A 1 80 ? 1.056 -6.91 -0.726 1 96.31 80 HIS A O 1
ATOM 628 N N . PRO A 1 81 ? 2.08 -5.77 0.9 1 96.75 81 PRO A N 1
ATOM 629 C CA . PRO A 1 81 ? 1.343 -4.547 0.584 1 96.75 81 PRO A CA 1
ATOM 630 C C . PRO A 1 81 ? 1.847 -3.865 -0.687 1 96.75 81 PRO A C 1
ATOM 632 O O . PRO A 1 81 ? 2.77 -4.367 -1.336 1 96.75 81 PRO A O 1
ATOM 635 N N . ILE A 1 82 ? 1.181 -2.797 -1.049 1 97.19 82 ILE A N 1
ATOM 636 C CA . ILE A 1 82 ? 1.649 -1.974 -2.158 1 97.19 82 ILE A CA 1
ATOM 637 C C . ILE A 1 82 ? 2.793 -1.077 -1.688 1 97.19 82 ILE A C 1
ATOM 639 O O . ILE A 1 82 ? 2.66 -0.361 -0.692 1 97.19 82 ILE A O 1
ATOM 643 N N . TYR A 1 83 ? 3.896 -1.143 -2.381 1 96.31 83 TYR A N 1
ATOM 644 C CA . TYR A 1 83 ? 5.055 -0.326 -2.035 1 96.31 83 TYR A CA 1
ATOM 645 C C . TYR A 1 83 ? 5.129 0.917 -2.914 1 96.31 83 TYR A C 1
ATOM 647 O O . TYR A 1 83 ? 4.781 0.871 -4.098 1 96.31 83 TYR A O 1
ATOM 655 N N . ARG A 1 84 ? 5.527 1.998 -2.33 1 95.25 84 ARG A N 1
ATOM 656 C CA . ARG A 1 84 ? 5.707 3.227 -3.1 1 95.25 84 ARG A CA 1
ATOM 657 C C . ARG A 1 84 ? 6.824 3.07 -4.129 1 95.25 84 ARG A C 1
ATOM 659 O O . ARG A 1 84 ? 6.668 3.471 -5.285 1 95.25 84 ARG A O 1
ATOM 666 N N . GLU A 1 85 ? 7.93 2.592 -3.641 1 93.06 85 GLU A N 1
ATOM 667 C CA . GLU A 1 85 ? 9.078 2.301 -4.496 1 93.06 85 GLU A CA 1
ATOM 668 C C . GLU A 1 85 ? 9.523 0.851 -4.34 1 93.06 85 GLU A C 1
ATOM 670 O O . GLU A 1 85 ? 9.508 0.304 -3.236 1 93.06 85 GLU A O 1
ATOM 675 N N . ALA A 1 86 ? 9.93 0.322 -5.457 1 94.19 86 ALA A N 1
ATOM 676 C CA . ALA A 1 86 ? 10.391 -1.063 -5.441 1 94.19 86 ALA A CA 1
ATOM 677 C C . ALA A 1 86 ? 11.891 -1.136 -5.172 1 94.19 86 ALA A C 1
ATOM 679 O O . ALA A 1 86 ? 12.68 -0.42 -5.797 1 94.19 86 ALA A O 1
ATOM 680 N N . GLU A 1 87 ? 12.211 -1.913 -4.207 1 92.56 87 GLU A N 1
ATOM 681 C CA . GLU A 1 87 ? 13.617 -2.238 -4.004 1 92.56 87 GLU A CA 1
ATOM 682 C C . GLU A 1 87 ? 13.992 -3.527 -4.73 1 92.56 87 GLU A C 1
ATOM 684 O O . GLU A 1 87 ? 13.266 -4.52 -4.664 1 92.56 87 GLU A O 1
ATOM 689 N N . TYR A 1 88 ? 15.055 -3.434 -5.465 1 95.06 88 TYR A N 1
ATOM 690 C CA . TYR A 1 88 ? 15.453 -4.641 -6.18 1 95.06 88 TYR A CA 1
ATOM 691 C C . TYR A 1 88 ? 16.703 -5.262 -5.555 1 95.06 88 TYR A C 1
ATOM 693 O O . TYR A 1 88 ? 17.484 -4.57 -4.895 1 95.06 88 TYR A O 1
ATOM 701 N N . PRO A 1 89 ? 16.844 -6.535 -5.664 1 93.81 89 PRO A N 1
ATOM 702 C CA . PRO A 1 89 ? 18 -7.219 -5.09 1 93.81 89 PRO A CA 1
ATOM 703 C C . PRO A 1 89 ? 19.312 -6.777 -5.727 1 93.81 89 PRO A C 1
ATOM 705 O O . PRO A 1 89 ? 19.328 -6.316 -6.871 1 93.81 89 PRO A O 1
ATOM 708 N N . LYS A 1 90 ? 20.359 -7.043 -5 1 92.38 90 LYS A N 1
ATOM 709 C CA . LYS A 1 90 ? 21.688 -6.562 -5.375 1 92.38 90 LYS A CA 1
ATOM 710 C C . LYS A 1 90 ? 22.188 -7.258 -6.641 1 92.38 90 LYS A C 1
ATOM 712 O O . LYS A 1 90 ? 23.062 -6.738 -7.34 1 92.38 90 LYS A O 1
ATOM 717 N N . TYR A 1 91 ? 21.672 -8.391 -6.93 1 92 91 TYR A N 1
ATOM 718 C CA . TYR A 1 91 ? 22.188 -9.141 -8.07 1 92 91 TYR A CA 1
ATOM 719 C C . TYR A 1 91 ? 21.5 -8.703 -9.359 1 92 91 TYR A C 1
ATOM 721 O O . TYR A 1 91 ? 21.766 -9.273 -10.43 1 92 91 TYR A O 1
ATOM 729 N N . LEU A 1 92 ? 20.625 -7.723 -9.32 1 96.44 92 LEU A N 1
ATOM 730 C CA . LEU A 1 92 ? 20.094 -7.059 -10.508 1 96.44 92 LEU A CA 1
ATOM 731 C C . LEU A 1 92 ? 20.844 -5.75 -10.773 1 96.44 92 LEU A C 1
ATOM 733 O O . LEU A 1 92 ? 21.156 -5.008 -9.836 1 96.44 92 LEU A O 1
ATOM 737 N N . THR A 1 93 ? 21.141 -5.496 -11.992 1 96.56 93 THR A N 1
ATOM 738 C CA . THR A 1 93 ? 21.625 -4.172 -12.375 1 96.56 93 THR A CA 1
ATOM 739 C C . THR A 1 93 ? 20.453 -3.184 -12.469 1 96.56 93 THR A C 1
ATOM 741 O O . THR A 1 93 ? 19.297 -3.588 -12.562 1 96.56 93 THR A O 1
ATOM 744 N N . ASP A 1 94 ? 20.812 -1.923 -12.477 1 96.75 94 ASP A N 1
ATOM 745 C CA . ASP A 1 94 ? 19.797 -0.89 -12.633 1 96.75 94 ASP A CA 1
ATOM 746 C C . ASP A 1 94 ? 19.016 -1.083 -13.922 1 96.75 94 ASP A C 1
ATOM 748 O O . ASP A 1 94 ? 17.781 -0.961 -13.93 1 96.75 94 ASP A O 1
ATOM 752 N N . SER A 1 95 ? 19.688 -1.365 -14.906 1 97.44 95 SER A N 1
ATOM 753 C CA . SER A 1 95 ? 19.047 -1.536 -16.203 1 97.44 95 SER A CA 1
ATOM 754 C C . SER A 1 95 ? 18.109 -2.736 -16.203 1 97.44 95 SER A C 1
ATOM 756 O O . SER A 1 95 ? 17.016 -2.674 -16.766 1 97.44 95 SER A O 1
ATOM 758 N N . GLU A 1 96 ? 18.562 -3.779 -15.586 1 97.44 96 GLU A N 1
ATOM 759 C CA . GLU A 1 96 ? 17.719 -4.973 -15.477 1 97.44 96 GLU A CA 1
ATOM 760 C C . GLU A 1 96 ? 16.453 -4.688 -14.68 1 97.44 96 GLU A C 1
ATOM 762 O O . GLU A 1 96 ? 15.359 -5.086 -15.078 1 97.44 96 GLU A O 1
ATOM 767 N N . ALA A 1 97 ? 16.625 -4.066 -13.609 1 97.62 97 ALA A N 1
ATOM 768 C CA . ALA A 1 97 ? 15.492 -3.705 -12.766 1 97.62 97 ALA A CA 1
ATOM 769 C C . ALA A 1 97 ? 14.5 -2.838 -13.531 1 97.62 97 ALA A C 1
ATOM 771 O O . ALA A 1 97 ? 13.289 -3.09 -13.492 1 97.62 97 ALA A O 1
ATOM 772 N N . GLU A 1 98 ? 15.008 -1.925 -14.227 1 97.19 98 GLU A N 1
ATOM 773 C CA . GLU A 1 98 ? 14.164 -1.022 -15.008 1 97.19 98 GLU A CA 1
ATOM 774 C C . GLU A 1 98 ? 13.406 -1.776 -16.094 1 97.19 98 GLU A C 1
ATOM 776 O O . GLU A 1 98 ? 12.234 -1.502 -16.344 1 97.19 98 GLU A O 1
ATOM 781 N N . ALA A 1 99 ? 14.062 -2.67 -16.719 1 96.75 99 ALA A N 1
ATOM 782 C CA . ALA A 1 99 ? 13.445 -3.449 -17.797 1 96.75 99 ALA A CA 1
ATOM 783 C C . ALA A 1 99 ? 12.273 -4.27 -17.266 1 96.75 99 ALA A C 1
ATOM 785 O O . ALA A 1 99 ? 11.242 -4.383 -17.938 1 96.75 99 ALA A O 1
ATOM 786 N N . LEU A 1 100 ? 12.422 -4.832 -16.125 1 96.75 100 LEU A N 1
ATOM 787 C CA . LEU A 1 100 ? 11.344 -5.59 -15.492 1 96.75 100 LEU A CA 1
ATOM 788 C C . LEU A 1 100 ? 10.203 -4.668 -15.086 1 96.75 100 LEU A C 1
ATOM 790 O O . LEU A 1 100 ? 9.031 -4.973 -15.344 1 96.75 100 LEU A O 1
ATOM 794 N N . GLU A 1 101 ? 10.555 -3.572 -14.523 1 96.5 101 GLU A N 1
ATOM 795 C CA . GLU A 1 101 ? 9.555 -2.617 -14.055 1 96.5 101 GLU A CA 1
ATOM 796 C C . GLU A 1 101 ? 8.719 -2.074 -15.211 1 96.5 101 GLU A C 1
ATOM 798 O O . GLU A 1 101 ? 7.512 -1.876 -15.07 1 96.5 101 GLU A O 1
ATOM 803 N N . LYS A 1 102 ? 9.367 -1.875 -16.344 1 94.94 102 LYS A N 1
ATOM 804 C CA . LYS A 1 102 ? 8.703 -1.302 -17.516 1 94.94 102 LYS A CA 1
ATOM 805 C C . LYS A 1 102 ? 7.973 -2.377 -18.312 1 94.94 102 LYS A C 1
ATOM 807 O O . LYS A 1 102 ? 7.242 -2.068 -19.25 1 94.94 102 LYS A O 1
ATOM 812 N N . GLY A 1 103 ? 8.266 -3.58 -17.969 1 92.38 103 GLY A N 1
ATOM 813 C CA . GLY A 1 103 ? 7.625 -4.68 -18.672 1 92.38 103 GLY A CA 1
ATOM 814 C C . GLY A 1 103 ? 8.297 -5.02 -19.984 1 92.38 103 GLY A C 1
ATOM 815 O O . GLY A 1 103 ? 7.672 -5.582 -20.875 1 92.38 103 GLY A O 1
ATOM 816 N N . GLU A 1 104 ? 9.43 -4.566 -20.125 1 93.31 104 GLU A N 1
ATOM 817 C CA . GLU A 1 104 ? 10.195 -4.922 -21.328 1 93.31 104 GLU A CA 1
ATOM 818 C C . GLU A 1 104 ? 10.664 -6.375 -21.266 1 93.31 104 GLU A C 1
ATOM 820 O O . GLU A 1 104 ? 10.844 -7.016 -22.312 1 93.31 104 GLU A O 1
ATOM 825 N N . LEU A 1 105 ? 10.945 -6.805 -20.078 1 93.62 105 LEU A N 1
ATOM 826 C CA . LEU A 1 105 ? 11.25 -8.203 -19.797 1 93.62 105 LEU A CA 1
ATOM 827 C C . LEU A 1 105 ? 10.219 -8.797 -18.844 1 93.62 105 LEU A C 1
ATOM 829 O O . LEU A 1 105 ? 9.758 -8.117 -17.922 1 93.62 105 LEU A O 1
ATOM 833 N N . VAL A 1 106 ? 9.914 -10.031 -19.109 1 92.19 106 VAL A N 1
ATOM 834 C CA . VAL A 1 106 ? 8.945 -10.711 -18.25 1 92.19 106 VAL A CA 1
ATOM 835 C C . VAL A 1 106 ? 9.641 -11.203 -16.984 1 92.19 106 VAL A C 1
ATOM 837 O O . VAL A 1 106 ? 9.039 -11.211 -15.906 1 92.19 106 VAL A O 1
ATOM 840 N N . ASN A 1 107 ? 10.82 -11.672 -17.188 1 95.56 107 ASN A N 1
ATOM 841 C CA . ASN A 1 107 ? 11.625 -12.18 -16.078 1 95.56 107 ASN A CA 1
ATOM 842 C C . ASN A 1 107 ? 13.109 -12.195 -16.422 1 95.56 107 ASN A C 1
ATOM 844 O O . ASN A 1 107 ? 13.492 -11.953 -17.562 1 95.56 107 ASN A O 1
ATOM 848 N N . ILE A 1 108 ? 13.891 -12.367 -15.391 1 96.69 108 ILE A N 1
ATOM 849 C CA . ILE A 1 108 ? 15.336 -12.523 -15.539 1 96.69 108 ILE A CA 1
ATOM 850 C C . ILE A 1 108 ? 15.812 -13.703 -14.703 1 96.69 108 ILE A C 1
ATOM 852 O O . ILE A 1 108 ? 15.469 -13.82 -13.523 1 96.69 108 ILE A O 1
ATOM 856 N N . LYS A 1 109 ? 16.516 -14.57 -15.328 1 95.5 109 LYS A N 1
ATOM 857 C CA . LYS A 1 109 ? 17.109 -15.703 -14.633 1 95.5 109 LYS A CA 1
ATOM 858 C C . LYS A 1 109 ? 18.5 -15.359 -14.117 1 95.5 109 LYS A C 1
ATOM 860 O O . LYS A 1 109 ? 19.281 -14.703 -14.805 1 95.5 109 LYS A O 1
ATOM 865 N N . LYS A 1 110 ? 18.75 -15.742 -12.844 1 95.25 110 LYS A N 1
ATOM 866 C CA . LYS A 1 110 ? 20.062 -15.625 -12.242 1 95.25 110 LYS A CA 1
ATOM 867 C C . LYS A 1 110 ? 20.469 -16.922 -11.547 1 95.25 110 LYS A C 1
ATOM 869 O O . LYS A 1 110 ? 19.625 -17.719 -11.172 1 95.25 110 LYS A O 1
ATOM 874 N N . VAL A 1 111 ? 21.75 -17.094 -11.484 1 94.06 111 VAL A N 1
ATOM 875 C CA . VAL A 1 111 ? 22.297 -18.188 -10.688 1 94.06 111 VAL A CA 1
ATOM 876 C C . VAL A 1 111 ? 23.031 -17.641 -9.477 1 94.06 111 VAL A C 1
ATOM 878 O O . VAL A 1 111 ? 23.953 -16.828 -9.617 1 94.06 111 VAL A O 1
ATOM 881 N N . LEU A 1 112 ? 22.547 -18.031 -8.328 1 92.5 112 LEU A N 1
ATOM 882 C CA . LEU A 1 112 ? 23.188 -17.594 -7.094 1 92.5 112 LEU A CA 1
ATOM 883 C C . LEU A 1 112 ? 24 -18.703 -6.469 1 92.5 112 LEU A C 1
ATOM 885 O O . LEU A 1 112 ? 23.625 -19.875 -6.535 1 92.5 112 LEU A O 1
ATOM 889 N N . SER A 1 113 ? 25.156 -18.297 -5.938 1 90.44 113 SER A N 1
ATOM 890 C CA . SER A 1 113 ? 26 -19.266 -5.234 1 90.44 113 SER A CA 1
ATOM 891 C C . SER A 1 113 ? 26.141 -18.906 -3.758 1 90.44 113 SER A C 1
ATOM 893 O O . SER A 1 113 ? 26.375 -17.75 -3.412 1 90.44 113 SER A O 1
ATOM 895 N N . ASP A 1 114 ? 25.844 -19.906 -2.93 1 86.5 114 ASP A N 1
ATOM 896 C CA . ASP A 1 114 ? 26.016 -19.641 -1.506 1 86.5 114 ASP A CA 1
ATOM 897 C C . ASP A 1 114 ? 27.469 -19.812 -1.085 1 86.5 114 ASP A C 1
ATOM 899 O O . ASP A 1 114 ? 28.344 -20.016 -1.93 1 86.5 114 ASP A O 1
ATOM 903 N N . THR A 1 115 ? 27.688 -19.562 0.223 1 88.56 115 THR A N 1
ATOM 904 C CA . THR A 1 115 ? 29.047 -19.594 0.76 1 88.56 115 THR A CA 1
ATOM 905 C C . THR A 1 115 ? 29.656 -20.984 0.621 1 88.56 115 THR A C 1
ATOM 907 O O . THR A 1 115 ? 30.875 -21.141 0.576 1 88.56 115 THR A O 1
ATOM 910 N N . GLU A 1 116 ? 28.891 -22.062 0.555 1 91.69 116 GLU A N 1
ATOM 911 C CA . GLU A 1 116 ? 29.344 -23.438 0.432 1 91.69 116 GLU A CA 1
ATOM 912 C C . GLU A 1 116 ? 29.5 -23.844 -1.032 1 91.69 116 GLU A C 1
ATOM 914 O O . GLU A 1 116 ? 29.875 -24.969 -1.333 1 91.69 116 GLU A O 1
ATOM 919 N N . GLY A 1 117 ? 29.141 -22.953 -1.897 1 88 117 GLY A N 1
ATOM 920 C CA . GLY A 1 117 ? 29.312 -23.219 -3.316 1 88 117 GLY A CA 1
ATOM 921 C C . GLY A 1 117 ? 28.062 -23.812 -3.957 1 88 117 GLY A C 1
ATOM 922 O O . GLY A 1 117 ? 28.078 -24.188 -5.133 1 88 117 GLY A O 1
ATOM 923 N N . LYS A 1 118 ? 27.047 -24.016 -3.188 1 90.75 118 LYS A N 1
ATOM 924 C CA . LYS A 1 118 ? 25.812 -24.547 -3.76 1 90.75 118 LYS A CA 1
ATOM 925 C C . LYS A 1 118 ? 25.109 -23.484 -4.613 1 90.75 118 LYS A C 1
ATOM 927 O O . LYS A 1 118 ? 24.922 -22.359 -4.168 1 90.75 118 LYS A O 1
ATOM 932 N N . GLU A 1 119 ? 24.781 -23.938 -5.844 1 92.62 119 GLU A N 1
ATOM 933 C CA . GLU A 1 119 ? 24.156 -23.031 -6.797 1 92.62 119 GLU A CA 1
ATOM 934 C C . GLU A 1 119 ? 22.641 -23.156 -6.77 1 92.62 119 GLU A C 1
ATOM 936 O O . GLU A 1 119 ? 22.109 -24.266 -6.621 1 92.62 119 GLU A O 1
ATOM 941 N N . THR A 1 120 ? 21.953 -22.078 -6.82 1 92.44 120 THR A N 1
ATOM 942 C CA . THR A 1 120 ? 20.5 -22.031 -6.914 1 92.44 120 THR A CA 1
ATOM 943 C C . THR A 1 120 ? 20.062 -21.172 -8.094 1 92.44 120 THR A C 1
ATOM 945 O O . THR A 1 120 ? 20.484 -20.016 -8.219 1 92.44 120 THR A O 1
ATOM 948 N N . ASP A 1 121 ? 19.25 -21.844 -8.953 1 93.88 121 ASP A N 1
ATOM 949 C CA . ASP A 1 121 ? 18.656 -21.094 -10.047 1 93.88 121 ASP A CA 1
ATOM 950 C C . ASP A 1 121 ? 17.438 -20.312 -9.586 1 93.88 121 ASP A C 1
ATOM 952 O O . ASP A 1 121 ? 16.5 -20.891 -9.031 1 93.88 121 ASP A O 1
ATOM 956 N N . ILE A 1 122 ? 17.5 -18.953 -9.836 1 94.94 122 ILE A N 1
ATOM 957 C CA . ILE A 1 122 ? 16.375 -18.141 -9.398 1 94.94 122 ILE A CA 1
ATOM 958 C C . ILE A 1 122 ? 15.781 -17.391 -10.586 1 94.94 122 ILE A C 1
ATOM 960 O O . ILE A 1 122 ? 16.484 -17.125 -11.57 1 94.94 122 ILE A O 1
ATOM 964 N N . LEU A 1 123 ? 14.539 -17.219 -10.508 1 95.62 123 LEU A N 1
ATOM 965 C CA . LEU A 1 123 ? 13.789 -16.406 -11.461 1 95.62 123 LEU A CA 1
ATOM 966 C C . LEU A 1 123 ? 13.273 -15.133 -10.797 1 95.62 123 LEU A C 1
ATOM 968 O O . LEU A 1 123 ? 12.625 -15.188 -9.75 1 95.62 123 LEU A O 1
ATOM 972 N N . ILE A 1 124 ? 13.633 -13.977 -11.422 1 97 124 ILE A N 1
ATOM 973 C CA . ILE A 1 124 ? 13.203 -12.695 -10.859 1 97 124 ILE A CA 1
ATOM 974 C C . ILE A 1 124 ? 12.133 -12.078 -11.75 1 97 124 ILE A C 1
ATOM 976 O O . ILE A 1 124 ? 12.305 -11.977 -12.969 1 97 124 ILE A O 1
ATOM 980 N N . GLU A 1 125 ? 11.031 -11.695 -11.156 1 96.38 125 GLU A N 1
ATOM 981 C CA . GLU A 1 125 ? 9.914 -11.031 -11.82 1 96.38 125 GLU A CA 1
ATOM 982 C C . GLU A 1 125 ? 9.516 -9.758 -11.078 1 96.38 125 GLU A C 1
ATOM 984 O O . GLU A 1 125 ? 9.977 -9.5 -9.969 1 96.38 125 GLU A O 1
ATOM 989 N N . PHE A 1 126 ? 8.789 -8.969 -11.781 1 96.62 126 PHE A N 1
ATOM 990 C CA . PHE A 1 126 ? 8.281 -7.754 -11.148 1 96.62 126 PHE A CA 1
ATOM 991 C C . PHE A 1 126 ? 6.762 -7.781 -11.062 1 96.62 126 PHE A C 1
ATOM 993 O O . PHE A 1 126 ? 6.078 -7.949 -12.07 1 96.62 126 PHE A O 1
ATOM 1000 N N . ASP A 1 127 ? 6.23 -7.664 -9.867 1 95.94 127 ASP A N 1
ATOM 1001 C CA . ASP A 1 127 ? 4.793 -7.566 -9.641 1 95.94 127 ASP A CA 1
ATOM 1002 C C . ASP A 1 127 ? 4.328 -6.113 -9.664 1 95.94 127 ASP A C 1
ATOM 1004 O O . ASP A 1 127 ? 4.531 -5.379 -8.695 1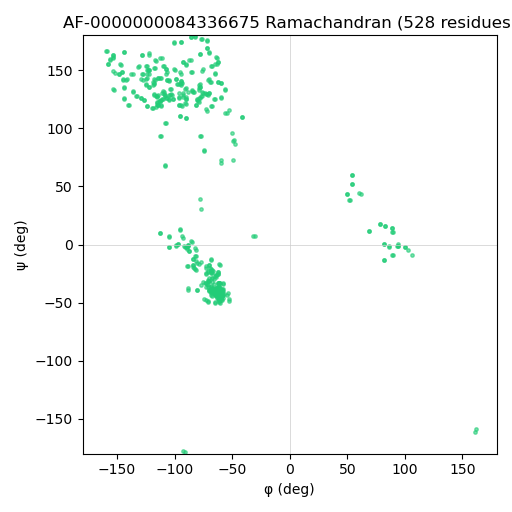 95.94 127 ASP A O 1
ATOM 1008 N N . LYS A 1 128 ? 3.639 -5.711 -10.656 1 93.75 128 LYS A N 1
ATOM 1009 C CA . LYS A 1 128 ? 3.219 -4.324 -10.836 1 93.75 128 LYS A CA 1
ATOM 1010 C C . LYS A 1 128 ? 2.113 -3.953 -9.852 1 93.75 128 LYS A C 1
ATOM 1012 O O . LYS A 1 128 ? 1.93 -2.777 -9.523 1 93.75 128 LYS A O 1
ATOM 1017 N N . ASP A 1 129 ? 1.387 -4.969 -9.414 1 94.81 129 ASP A N 1
ATOM 1018 C CA . ASP A 1 129 ? 0.283 -4.699 -8.5 1 94.81 129 ASP A CA 1
ATOM 1019 C C . ASP A 1 129 ? 0.799 -4.219 -7.141 1 94.81 129 ASP A C 1
ATOM 1021 O O . ASP A 1 129 ? 0.24 -3.293 -6.551 1 94.81 129 ASP A O 1
ATOM 1025 N N . THR A 1 130 ? 1.878 -4.836 -6.621 1 96.69 130 THR A N 1
ATOM 1026 C CA . THR A 1 130 ? 2.406 -4.508 -5.301 1 96.69 130 THR A CA 1
ATOM 1027 C C . THR A 1 130 ? 3.68 -3.676 -5.422 1 96.69 130 THR A C 1
ATOM 1029 O O . THR A 1 130 ? 4.219 -3.205 -4.418 1 96.69 130 THR A O 1
ATOM 1032 N N . ASN A 1 131 ? 4.141 -3.416 -6.629 1 96.25 131 ASN A N 1
ATOM 1033 C CA . ASN A 1 131 ? 5.406 -2.723 -6.848 1 96.25 131 ASN A CA 1
ATOM 1034 C C . ASN A 1 131 ? 6.559 -3.41 -6.121 1 96.25 131 ASN A C 1
ATOM 1036 O O . ASN A 1 131 ? 7.281 -2.773 -5.355 1 96.25 131 ASN A O 1
ATOM 1040 N N . GLU A 1 132 ? 6.754 -4.664 -6.492 1 96.38 132 GLU A N 1
ATOM 1041 C CA . GLU A 1 132 ? 7.719 -5.496 -5.781 1 96.38 132 GLU A CA 1
ATOM 1042 C C . GLU A 1 132 ? 8.422 -6.465 -6.734 1 96.38 132 GLU A C 1
ATOM 1044 O O . GLU A 1 132 ? 7.785 -7.027 -7.629 1 96.38 132 GLU A O 1
ATOM 1049 N N . PHE A 1 133 ? 9.719 -6.68 -6.52 1 96.75 133 PHE A N 1
ATOM 1050 C CA . PHE A 1 133 ? 10.438 -7.742 -7.211 1 96.75 133 PHE A CA 1
ATOM 1051 C C . PHE A 1 133 ? 10.242 -9.078 -6.504 1 96.75 133 PHE A C 1
ATOM 1053 O O . PHE A 1 133 ? 10.414 -9.172 -5.285 1 96.75 133 PHE A O 1
ATOM 1060 N N . ILE A 1 134 ? 9.898 -10.055 -7.305 1 94.44 134 ILE A N 1
ATOM 1061 C CA . ILE A 1 134 ? 9.648 -11.398 -6.785 1 94.44 134 ILE A CA 1
ATOM 1062 C C . ILE A 1 134 ? 10.766 -12.336 -7.227 1 94.44 134 ILE A C 1
ATOM 1064 O O . ILE A 1 134 ? 11.141 -12.359 -8.406 1 94.44 134 ILE A O 1
ATOM 1068 N N . VAL A 1 135 ? 11.281 -13.07 -6.23 1 93.5 135 VAL A N 1
ATOM 1069 C CA . VAL A 1 135 ? 12.336 -14.039 -6.512 1 93.5 135 VAL A CA 1
ATOM 1070 C C . VAL A 1 135 ? 11.812 -15.453 -6.305 1 93.5 135 VAL A C 1
ATOM 1072 O O . VAL A 1 135 ? 11.312 -15.789 -5.23 1 93.5 135 VAL A O 1
ATOM 1075 N N . THR A 1 136 ? 11.93 -16.25 -7.34 1 92.75 136 THR A N 1
ATOM 1076 C CA . THR A 1 136 ? 11.445 -17.625 -7.285 1 92.75 136 THR A CA 1
ATOM 1077 C C . THR A 1 136 ? 12.602 -18.609 -7.465 1 92.75 136 THR A C 1
ATOM 1079 O O . THR A 1 136 ? 13.422 -18.453 -8.367 1 92.75 136 THR A O 1
ATOM 1082 N N . ASP A 1 137 ? 12.648 -19.531 -6.543 1 91.44 137 ASP A N 1
ATOM 1083 C CA . ASP A 1 137 ? 13.516 -20.688 -6.738 1 91.44 137 ASP A CA 1
ATOM 1084 C C . ASP A 1 137 ? 12.961 -21.625 -7.809 1 91.44 137 ASP A C 1
ATOM 1086 O O . ASP A 1 137 ? 11.945 -22.297 -7.59 1 91.44 137 ASP A O 1
ATOM 1090 N N . THR A 1 138 ? 13.641 -21.781 -8.898 1 92.56 138 THR A N 1
ATOM 1091 C CA . THR A 1 138 ? 13.086 -22.5 -10.039 1 92.56 138 THR A CA 1
ATOM 1092 C C . THR A 1 138 ? 12.922 -23.984 -9.719 1 92.56 138 THR A C 1
ATOM 1094 O O . THR A 1 138 ? 12.086 -24.672 -10.32 1 92.56 138 THR A O 1
ATOM 1097 N N . GLU A 1 139 ? 13.68 -24.469 -8.805 1 87.94 139 GLU A N 1
ATOM 1098 C CA . GLU A 1 139 ? 13.594 -25.875 -8.43 1 87.94 139 GLU A CA 1
ATOM 1099 C C . GLU A 1 139 ? 12.289 -26.172 -7.699 1 87.94 139 GLU A C 1
ATOM 1101 O O . GLU A 1 139 ? 11.867 -27.328 -7.625 1 87.94 139 GLU A O 1
ATOM 1106 N N . LYS A 1 140 ? 11.68 -25.156 -7.238 1 82.94 140 LYS A N 1
ATOM 1107 C CA . LYS A 1 140 ? 10.461 -25.328 -6.465 1 82.94 140 LYS A CA 1
ATOM 1108 C C . LYS A 1 140 ? 9.219 -25.141 -7.336 1 82.94 140 LYS A C 1
ATOM 1110 O O . LYS A 1 140 ? 8.094 -25.266 -6.863 1 82.94 140 LYS A O 1
ATOM 1115 N N . VAL A 1 141 ? 9.461 -24.875 -8.555 1 87.88 141 VAL A N 1
ATOM 1116 C CA . VAL A 1 141 ? 8.352 -24.672 -9.477 1 87.88 141 VAL A CA 1
ATOM 1117 C C . VAL A 1 141 ? 7.75 -26.031 -9.859 1 87.88 141 VAL A C 1
ATOM 1119 O O . VAL A 1 141 ? 8.469 -26.922 -10.289 1 87.88 141 VAL A O 1
ATOM 1122 N N . LEU A 1 142 ? 6.453 -26.109 -9.688 1 82.12 142 LEU A N 1
ATOM 1123 C CA . LEU A 1 142 ? 5.754 -27.312 -10.125 1 82.12 142 LEU A CA 1
ATOM 1124 C C . LEU A 1 142 ? 5.523 -27.281 -11.633 1 82.12 142 LEU A C 1
ATOM 1126 O O . LEU A 1 142 ? 4.852 -26.391 -12.148 1 82.12 142 LEU A O 1
ATOM 1130 N N . VAL A 1 143 ? 6.02 -28.312 -12.242 1 89.81 143 VAL A N 1
ATOM 1131 C CA . VAL A 1 143 ? 5.953 -28.359 -13.695 1 89.81 143 VAL A CA 1
ATOM 1132 C C . VAL A 1 143 ? 4.906 -29.391 -14.125 1 89.81 143 VAL A C 1
ATOM 1134 O O . VAL A 1 143 ? 4.965 -30.547 -13.711 1 89.81 143 VAL A O 1
ATOM 1137 N N . PRO A 1 144 ? 3.979 -28.969 -14.938 1 91.56 144 PRO A N 1
ATOM 1138 C CA . PRO A 1 144 ? 3 -29.953 -15.406 1 91.56 144 PRO A CA 1
ATOM 1139 C C . PRO A 1 144 ? 3.611 -31.016 -16.328 1 91.56 144 PRO A C 1
ATOM 1141 O O . PRO A 1 144 ? 4.598 -30.734 -17.016 1 91.56 144 PRO A O 1
ATOM 1144 N N . ASP A 1 145 ? 2.965 -32.156 -16.312 1 93.44 145 ASP A N 1
ATOM 1145 C CA . ASP A 1 145 ? 3.371 -33.219 -17.234 1 93.44 145 ASP A CA 1
ATOM 1146 C C . ASP A 1 145 ? 2.656 -33.094 -18.578 1 93.44 145 ASP A C 1
ATOM 1148 O O . ASP A 1 145 ? 3.24 -33.344 -19.625 1 93.44 145 ASP A O 1
ATOM 1152 N N . PHE A 1 146 ? 1.392 -32.688 -18.453 1 93.12 146 PHE A N 1
ATOM 1153 C CA . PHE A 1 146 ? 0.566 -32.5 -19.641 1 93.12 146 PHE A CA 1
ATOM 1154 C C . PHE A 1 146 ? -0.095 -31.141 -19.609 1 93.12 146 PHE A C 1
ATOM 1156 O O . PHE A 1 146 ? -0.472 -30.641 -18.547 1 93.12 146 PHE A O 1
ATOM 1163 N N . VAL A 1 147 ? -0.17 -30.547 -20.797 1 94.62 147 VAL A N 1
ATOM 1164 C CA . VAL A 1 147 ? -1.014 -29.375 -21 1 94.62 147 VAL A CA 1
ATOM 1165 C C . VAL A 1 147 ? -1.918 -29.578 -22.219 1 94.62 147 VAL A C 1
ATOM 1167 O O . VAL A 1 147 ? -1.441 -29.922 -23.297 1 94.62 147 VAL A O 1
ATOM 1170 N N . ASN A 1 148 ? -3.154 -29.406 -21.984 1 94.88 148 ASN A N 1
ATOM 1171 C CA . ASN A 1 148 ? -4.133 -29.672 -23.031 1 94.88 148 ASN A CA 1
ATOM 1172 C C . ASN A 1 148 ? -3.906 -31.047 -23.672 1 94.88 148 ASN A C 1
ATOM 1174 O O . ASN A 1 148 ? -3.871 -31.172 -24.891 1 94.88 148 ASN A O 1
ATOM 1178 N N . ASN A 1 149 ? -3.674 -31.938 -22.891 1 92.31 149 ASN A N 1
ATOM 1179 C CA . ASN A 1 149 ? -3.545 -33.344 -23.25 1 92.31 149 ASN A CA 1
ATOM 1180 C C . ASN A 1 149 ? -2.283 -33.594 -24.078 1 92.31 149 ASN A C 1
ATOM 1182 O O . ASN A 1 149 ? -2.127 -34.656 -24.656 1 92.31 149 ASN A O 1
ATOM 1186 N N . GLU A 1 150 ? -1.48 -32.688 -24.141 1 95.69 150 GLU A N 1
ATOM 1187 C CA . GLU A 1 150 ? -0.182 -32.906 -24.781 1 95.69 150 GLU A CA 1
ATOM 1188 C C . GLU A 1 150 ? 0.922 -33.062 -23.734 1 95.69 150 GLU A C 1
ATOM 1190 O O . GLU A 1 150 ? 1.059 -32.25 -22.828 1 95.69 150 GLU A O 1
ATOM 1195 N N . LYS A 1 151 ? 1.67 -34.094 -23.875 1 95.69 151 LYS A N 1
ATOM 1196 C CA . LYS A 1 151 ? 2.781 -34.344 -22.953 1 95.69 151 LYS A CA 1
ATOM 1197 C C . LYS A 1 151 ? 3.939 -33.375 -23.219 1 95.69 151 LYS A C 1
ATOM 1199 O O . LYS A 1 151 ? 4.387 -33.25 -24.359 1 95.69 151 LYS A O 1
ATOM 1204 N N . LEU A 1 152 ? 4.383 -32.781 -22.188 1 97 152 LEU A N 1
ATOM 1205 C CA . LEU A 1 152 ? 5.512 -31.875 -22.344 1 97 152 LEU A CA 1
ATOM 1206 C C . LEU A 1 152 ? 6.824 -32.656 -22.438 1 97 152 LEU A C 1
ATOM 1208 O O . LEU A 1 152 ? 7.035 -33.625 -21.719 1 97 152 LEU A O 1
ATOM 1212 N N . THR A 1 153 ? 7.625 -32.219 -23.422 1 97.06 153 THR A N 1
ATOM 1213 C CA . THR A 1 153 ? 8.961 -32.781 -23.531 1 97.06 153 THR A CA 1
ATOM 1214 C C . THR A 1 153 ? 9.844 -32.312 -22.375 1 97.06 153 THR A C 1
ATOM 1216 O O . THR A 1 153 ? 9.484 -31.375 -21.672 1 97.06 153 THR A O 1
ATOM 1219 N N . LEU A 1 154 ? 10.969 -33 -22.203 1 96.56 154 LEU A N 1
ATOM 1220 C CA . LEU A 1 154 ? 11.906 -32.562 -21.172 1 96.56 154 LEU A CA 1
ATOM 1221 C C . LEU A 1 154 ? 12.359 -31.125 -21.406 1 96.56 154 LEU A C 1
ATOM 1223 O O . LEU A 1 154 ? 12.516 -30.359 -20.453 1 96.56 154 LEU A O 1
ATOM 1227 N N . GLU A 1 155 ? 12.57 -30.828 -22.625 1 96.75 155 GLU A N 1
ATOM 1228 C CA . GLU A 1 155 ? 12.977 -29.469 -22.984 1 96.75 155 GLU A CA 1
ATOM 1229 C C . GLU A 1 155 ? 11.883 -28.469 -22.625 1 96.75 155 GLU A C 1
ATOM 1231 O O . GLU A 1 155 ? 12.164 -27.406 -22.078 1 96.75 155 GLU A O 1
ATOM 1236 N N . GLN A 1 156 ? 10.664 -28.781 -22.922 1 97.31 156 GLN A N 1
ATOM 1237 C CA . GLN A 1 156 ? 9.531 -27.922 -22.625 1 97.31 156 GLN A CA 1
ATOM 1238 C C . GLN A 1 156 ? 9.375 -27.719 -21.125 1 97.31 156 GLN A C 1
ATOM 1240 O O . GLN A 1 156 ? 9.102 -26.594 -20.672 1 97.31 156 GLN A O 1
ATOM 1245 N N . LYS A 1 157 ? 9.594 -28.781 -20.438 1 96.25 157 LYS A N 1
ATOM 1246 C CA . LYS A 1 157 ? 9.508 -28.688 -18.984 1 96.25 157 LYS A CA 1
ATOM 1247 C C . LYS A 1 157 ? 10.578 -27.766 -18.422 1 96.25 157 LYS A C 1
ATOM 1249 O O . LYS A 1 157 ? 10.305 -26.969 -17.531 1 96.25 157 LYS A O 1
ATOM 1254 N N . GLU A 1 158 ? 11.727 -27.906 -18.938 1 95.25 158 GLU A N 1
ATOM 1255 C CA . GLU A 1 158 ? 12.82 -27.047 -18.5 1 95.25 158 GLU A CA 1
ATOM 1256 C C . GLU A 1 158 ? 12.555 -25.594 -18.844 1 95.25 158 GLU A C 1
ATOM 1258 O O . GLU A 1 158 ? 12.828 -24.703 -18.031 1 95.25 158 GLU A O 1
ATOM 1263 N N . ARG A 1 159 ? 12.078 -25.359 -20.016 1 95.94 159 ARG A N 1
ATOM 1264 C CA . ARG A 1 159 ? 11.727 -24 -20.422 1 95.94 159 ARG A CA 1
ATOM 1265 C C . ARG A 1 159 ? 10.672 -23.406 -19.484 1 95.94 159 ARG A C 1
ATOM 1267 O O . ARG A 1 159 ? 10.812 -22.266 -19.031 1 95.94 159 ARG A O 1
ATOM 1274 N N . TYR A 1 160 ? 9.672 -24.219 -19.172 1 96.12 160 TYR A N 1
ATOM 1275 C CA . TYR A 1 160 ? 8.617 -23.766 -18.281 1 96.12 160 TYR A CA 1
ATOM 1276 C C . TYR A 1 160 ? 9.18 -23.422 -16.906 1 96.12 160 TYR A C 1
ATOM 1278 O O . TYR A 1 160 ? 8.891 -22.359 -16.359 1 96.12 160 TYR A O 1
ATOM 1286 N N . ARG A 1 161 ? 9.992 -24.219 -16.438 1 93.5 161 ARG A N 1
ATOM 1287 C CA . ARG A 1 161 ? 10.602 -24.047 -15.125 1 93.5 161 ARG A CA 1
ATOM 1288 C C . ARG A 1 161 ? 11.414 -22.75 -15.062 1 93.5 161 ARG A C 1
ATOM 1290 O O . ARG A 1 161 ? 11.453 -22.078 -14.031 1 93.5 161 ARG A O 1
ATOM 1297 N N . LYS A 1 162 ? 11.969 -22.406 -16.109 1 92.75 162 LYS A N 1
ATOM 1298 C CA . LYS A 1 162 ? 12.852 -21.234 -16.188 1 92.75 162 LYS A CA 1
ATOM 1299 C C . LYS A 1 162 ? 12.078 -19.984 -16.609 1 92.75 162 LYS A C 1
ATOM 1301 O O . LYS A 1 162 ? 12.68 -18.953 -16.906 1 92.75 162 LYS A O 1
ATOM 1306 N N . GLY A 1 163 ? 10.82 -20.156 -16.703 1 94.12 163 GLY A N 1
ATOM 1307 C CA . GLY A 1 163 ? 9.977 -19.016 -17.016 1 94.12 163 GLY A CA 1
ATOM 1308 C C . GLY A 1 163 ? 10 -18.656 -18.484 1 94.12 163 GLY A C 1
ATOM 1309 O O . GLY A 1 163 ? 9.656 -17.531 -18.859 1 94.12 163 GLY A O 1
ATOM 1310 N N . LYS A 1 164 ? 10.445 -19.594 -19.312 1 94.94 164 LYS A N 1
ATOM 1311 C CA . LYS A 1 164 ? 10.461 -19.375 -20.75 1 94.94 164 LYS A CA 1
ATOM 1312 C C . LYS A 1 164 ? 9.156 -19.844 -21.391 1 94.94 164 LYS A C 1
ATOM 1314 O O . LYS A 1 164 ? 8.484 -20.734 -20.859 1 94.94 164 LYS A O 1
ATOM 1319 N N . GLU A 1 165 ? 8.891 -19.266 -22.484 1 95.62 165 GLU A N 1
ATOM 1320 C CA . GLU A 1 165 ? 7.668 -19.625 -23.188 1 95.62 165 GLU A CA 1
ATOM 1321 C C . GLU A 1 165 ? 7.754 -21.031 -23.75 1 95.62 165 GLU A C 1
ATOM 1323 O O . GLU A 1 165 ? 8.797 -21.438 -24.266 1 95.62 165 GLU A O 1
ATOM 1328 N N . VAL A 1 166 ? 6.652 -21.703 -23.625 1 97.19 166 VAL A N 1
ATOM 1329 C CA . VAL A 1 166 ? 6.477 -23.031 -24.203 1 97.19 166 VAL A CA 1
ATOM 1330 C C . VAL A 1 166 ? 5.344 -23 -25.234 1 97.19 166 VAL A C 1
ATOM 1332 O O . VAL A 1 166 ? 4.297 -22.391 -24.984 1 97.19 166 VAL A O 1
ATOM 1335 N N . GLU A 1 167 ? 5.582 -23.641 -26.281 1 96.44 167 GLU A N 1
ATOM 1336 C CA . GLU A 1 167 ? 4.555 -23.703 -27.312 1 96.44 167 GLU A CA 1
ATOM 1337 C C . GLU A 1 167 ? 4.164 -25.141 -27.625 1 96.44 167 GLU A C 1
ATOM 1339 O O . GLU A 1 167 ? 5.031 -26 -27.797 1 96.44 167 GLU A O 1
ATOM 1344 N N . LEU A 1 168 ? 2.889 -25.312 -27.719 1 96.06 168 LEU A N 1
ATOM 1345 C CA . LEU A 1 168 ? 2.363 -26.625 -28.078 1 96.06 168 LEU A CA 1
ATOM 1346 C C . LEU A 1 168 ? 2.111 -26.719 -29.578 1 96.06 168 LEU A C 1
ATOM 1348 O O . LEU A 1 168 ? 2.195 -25.719 -30.297 1 96.06 168 LEU A O 1
ATOM 1352 N N . LYS A 1 169 ? 1.746 -27.922 -29.969 1 93.5 169 LYS A N 1
ATOM 1353 C CA . LYS A 1 169 ? 1.493 -28.172 -31.375 1 93.5 169 LYS A CA 1
ATOM 1354 C C . LYS A 1 169 ? 0.251 -27.422 -31.859 1 93.5 169 LYS A C 1
ATOM 1356 O O . LYS A 1 169 ? 0.179 -27 -33 1 93.5 169 LYS A O 1
ATOM 1361 N N . ASP A 1 170 ? -0.668 -27.188 -30.984 1 91.69 170 ASP A N 1
ATOM 1362 C CA . ASP A 1 170 ? -1.93 -26.578 -31.375 1 91.69 170 ASP A CA 1
ATOM 1363 C C . ASP A 1 170 ? -1.832 -25.047 -31.328 1 91.69 170 ASP A C 1
ATOM 1365 O O . ASP A 1 170 ? -2.834 -24.344 -31.5 1 91.69 170 ASP A O 1
ATOM 1369 N N . GLY A 1 171 ? -0.722 -24.516 -30.969 1 92 171 GLY A N 1
ATOM 1370 C CA . GLY A 1 171 ? -0.517 -23.078 -30.984 1 92 171 GLY A CA 1
ATOM 1371 C C . GLY A 1 171 ? -0.667 -22.453 -29.609 1 92 171 GLY A C 1
ATOM 1372 O O . GLY A 1 171 ? -0.435 -21.25 -29.438 1 92 171 GLY A O 1
ATOM 1373 N N . THR A 1 172 ? -0.981 -23.266 -28.703 1 94.25 172 THR A N 1
ATOM 1374 C CA . THR A 1 172 ? -1.062 -22.75 -27.344 1 94.25 172 THR A CA 1
ATOM 1375 C C . THR A 1 172 ? 0.327 -22.406 -26.812 1 94.25 172 THR A C 1
ATOM 1377 O O . THR A 1 172 ? 1.255 -23.219 -26.922 1 94.25 172 THR A O 1
ATOM 1380 N N . LYS A 1 173 ? 0.457 -21.219 -26.281 1 95.12 173 LYS A N 1
ATOM 1381 C CA . LYS A 1 173 ? 1.685 -20.75 -25.641 1 95.12 173 LYS A CA 1
ATOM 1382 C C . LYS A 1 173 ? 1.453 -20.438 -24.172 1 95.12 173 LYS A C 1
ATOM 1384 O O . LYS A 1 173 ? 0.416 -19.875 -23.812 1 95.12 173 LYS A O 1
ATOM 1389 N N . PHE A 1 174 ? 2.447 -20.828 -23.359 1 94.88 174 PHE A N 1
ATOM 1390 C CA . PHE A 1 174 ? 2.318 -20.547 -21.938 1 94.88 174 PHE A CA 1
ATOM 1391 C C . PHE A 1 174 ? 3.689 -20.438 -21.281 1 94.88 174 PHE A C 1
ATOM 1393 O O . PHE A 1 174 ? 4.695 -20.844 -21.875 1 94.88 174 PHE A O 1
ATOM 1400 N N . GLN A 1 175 ? 3.682 -19.812 -20.141 1 94.88 175 GLN A N 1
ATOM 1401 C CA . GLN A 1 175 ? 4.906 -19.625 -19.359 1 94.88 175 GLN A CA 1
ATOM 1402 C C . GLN A 1 175 ? 4.602 -19.516 -17.875 1 94.88 175 GLN A C 1
ATOM 1404 O O . GLN A 1 175 ? 3.518 -19.062 -17.484 1 94.88 175 GLN A O 1
ATOM 1409 N N . TYR A 1 176 ? 5.578 -20.016 -17.109 1 93.12 176 TYR A N 1
ATOM 1410 C CA . TYR A 1 176 ? 5.449 -19.844 -15.664 1 93.12 176 TYR A CA 1
ATOM 1411 C C . TYR A 1 176 ? 5.449 -18.375 -15.289 1 93.12 176 TYR A C 1
ATOM 1413 O O . TYR A 1 176 ? 6.191 -17.578 -15.867 1 93.12 176 TYR A O 1
ATOM 1421 N N . SER A 1 177 ? 4.625 -18 -14.367 1 91.44 177 SER A N 1
ATOM 1422 C CA . SER A 1 177 ? 4.629 -16.656 -13.805 1 91.44 177 SER A CA 1
ATOM 1423 C C . SER A 1 177 ? 4.398 -16.672 -12.305 1 91.44 177 SER A C 1
ATOM 1425 O O . SER A 1 177 ? 3.318 -17.062 -11.836 1 91.44 177 SER A O 1
ATOM 1427 N N . GLY A 1 178 ? 5.336 -16.156 -11.555 1 89.12 178 GLY A N 1
ATOM 1428 C CA . GLY A 1 178 ? 5.211 -16.078 -10.109 1 89.12 178 GLY A CA 1
ATOM 1429 C C . GLY A 1 178 ? 4.391 -14.898 -9.633 1 89.12 178 GLY A C 1
ATOM 1430 O O . GLY A 1 178 ? 4.047 -14.805 -8.453 1 89.12 178 GLY A O 1
ATOM 1431 N N . THR A 1 179 ? 4.055 -13.977 -10.508 1 88.75 179 THR A N 1
ATOM 1432 C CA . THR A 1 179 ? 3.299 -12.781 -10.141 1 88.75 179 THR A CA 1
ATOM 1433 C C . THR A 1 179 ? 1.798 -13.039 -10.242 1 88.75 179 THR A C 1
ATOM 1435 O O . THR A 1 179 ? 0.993 -12.273 -9.703 1 88.75 179 THR A O 1
ATOM 1438 N N . ASN A 1 180 ? 1.513 -14.078 -10.977 1 86.56 180 ASN A N 1
ATOM 1439 C CA . ASN A 1 180 ? 0.128 -14.484 -11.188 1 86.56 180 ASN A CA 1
ATOM 1440 C C . ASN A 1 180 ? -0.306 -15.547 -10.188 1 86.56 180 ASN A C 1
ATOM 1442 O O . ASN A 1 180 ? 0.456 -16.469 -9.883 1 86.56 180 ASN A O 1
ATOM 1446 N N . ARG A 1 181 ? -1.555 -15.367 -9.719 1 88.44 181 ARG A N 1
ATOM 1447 C CA . ARG A 1 181 ? -1.999 -16.312 -8.703 1 88.44 181 ARG A CA 1
ATOM 1448 C C . ARG A 1 181 ? -2.141 -17.719 -9.281 1 88.44 181 ARG A C 1
ATOM 1450 O O . ARG A 1 181 ? -2.105 -18.703 -8.539 1 88.44 181 ARG A O 1
ATOM 1457 N N . GLN A 1 182 ? -2.311 -17.812 -10.617 1 86.5 182 GLN A N 1
ATOM 1458 C CA . GLN A 1 182 ? -2.424 -19.125 -11.25 1 86.5 182 GLN A CA 1
ATOM 1459 C C . GLN A 1 182 ? -1.046 -19.719 -11.523 1 86.5 182 GLN A C 1
ATOM 1461 O O . GLN A 1 182 ? -0.925 -20.922 -11.789 1 86.5 182 GLN A O 1
ATOM 1466 N N . GLY A 1 183 ? -0.049 -18.953 -11.516 1 89.38 183 GLY A N 1
ATOM 1467 C CA . GLY A 1 183 ? 1.323 -19.391 -11.703 1 89.38 183 GLY A CA 1
ATOM 1468 C C . GLY A 1 183 ? 1.693 -19.578 -13.164 1 89.38 183 GLY A C 1
ATOM 1469 O O . GLY A 1 183 ? 2.781 -20.062 -13.477 1 89.38 183 GLY A O 1
ATOM 1470 N N . ILE A 1 184 ? 0.731 -19.312 -14 1 90 184 ILE A N 1
ATOM 1471 C CA . ILE A 1 184 ? 0.94 -19.562 -15.422 1 90 184 ILE A CA 1
ATOM 1472 C C . ILE A 1 184 ? 0.242 -18.484 -16.25 1 90 184 ILE A C 1
ATOM 1474 O O . ILE A 1 184 ? -0.869 -18.062 -15.914 1 90 184 ILE A O 1
ATOM 1478 N N . SER A 1 185 ? 0.903 -17.953 -17.25 1 91.38 185 SER A N 1
ATOM 1479 C CA . SER A 1 185 ? 0.312 -17.078 -18.25 1 91.38 185 SER A CA 1
ATOM 1480 C C . SER A 1 185 ? 0.223 -17.781 -19.609 1 91.38 185 SER A C 1
ATOM 1482 O O . SER A 1 185 ? 0.973 -18.734 -19.875 1 91.38 185 SER A O 1
ATOM 1484 N N . ALA A 1 186 ? -0.732 -17.344 -20.391 1 92.44 186 ALA A N 1
ATOM 1485 C CA . ALA A 1 186 ? -0.911 -18.031 -21.672 1 92.44 186 ALA A CA 1
ATOM 1486 C C . ALA A 1 186 ? -1.535 -17.094 -22.703 1 92.44 186 ALA A C 1
ATOM 1488 O O . ALA A 1 186 ? -2.043 -16.031 -22.375 1 92.44 186 ALA A O 1
ATOM 1489 N N . ASN A 1 187 ? -1.39 -17.531 -23.953 1 92.06 187 ASN A N 1
ATOM 1490 C CA . ASN A 1 187 ? -2.037 -16.781 -25.031 1 92.06 187 ASN A CA 1
ATOM 1491 C C . ASN A 1 187 ? -3.508 -17.172 -25.172 1 92.06 187 ASN A C 1
ATOM 1493 O O . ASN A 1 187 ? -4.219 -16.625 -26 1 92.06 187 ASN A O 1
ATOM 1497 N N . LYS A 1 188 ? -3.924 -18.109 -24.391 1 90.75 188 LYS A N 1
ATOM 1498 C CA . LYS A 1 188 ? -5.316 -18.547 -24.328 1 90.75 188 LYS A CA 1
ATOM 1499 C C . LYS A 1 188 ? -5.949 -18.188 -22.984 1 90.75 188 LYS A C 1
ATOM 1501 O O . LYS A 1 188 ? -5.246 -17.938 -22.016 1 90.75 188 LYS A O 1
ATOM 1506 N N . LEU A 1 189 ? -7.25 -18.156 -22.938 1 88.56 189 LEU A N 1
ATOM 1507 C CA . LEU A 1 189 ? -7.965 -17.781 -21.734 1 88.56 189 LEU A CA 1
ATOM 1508 C C . LEU A 1 189 ? -8.062 -18.953 -20.766 1 88.56 189 LEU A C 1
ATOM 1510 O O . LEU A 1 189 ? -8.312 -18.766 -19.562 1 88.56 189 LEU A O 1
ATOM 1514 N N . ALA A 1 190 ? -7.914 -20.156 -21.422 1 89.31 190 ALA A N 1
ATOM 1515 C CA . ALA A 1 190 ? -8.016 -21.312 -20.547 1 89.31 190 ALA A CA 1
ATOM 1516 C C . ALA A 1 190 ? -7.086 -22.438 -21.016 1 89.31 190 ALA A C 1
ATOM 1518 O O . ALA A 1 190 ? -6.781 -22.547 -22.203 1 89.31 190 ALA A O 1
ATOM 1519 N N . LEU A 1 191 ? -6.602 -23.203 -20.078 1 91.62 191 LEU A N 1
ATOM 1520 C CA . LEU A 1 191 ? -5.789 -24.391 -20.297 1 91.62 191 LEU A CA 1
ATOM 1521 C C . LEU A 1 191 ? -6.062 -25.438 -19.234 1 91.62 191 LEU A C 1
ATOM 1523 O O . LEU A 1 191 ? -6.547 -25.109 -18.141 1 91.62 191 LEU A O 1
ATOM 1527 N N . VAL A 1 192 ? -5.805 -26.672 -19.609 1 89.69 192 VAL A N 1
ATOM 1528 C CA . VAL A 1 192 ? -5.859 -27.75 -18.641 1 89.69 192 VAL A CA 1
ATOM 1529 C C . VAL A 1 192 ? -4.473 -28.375 -18.484 1 89.69 192 VAL A C 1
ATOM 1531 O O . VAL A 1 192 ? -3.873 -28.828 -19.453 1 89.69 192 VAL A O 1
ATOM 1534 N N . ALA A 1 193 ? -4.039 -28.234 -17.234 1 89.94 193 ALA A N 1
ATOM 1535 C CA . ALA A 1 193 ? -2.76 -28.875 -16.922 1 89.94 193 ALA A CA 1
ATOM 1536 C C . ALA A 1 193 ? -2.959 -30.109 -16.062 1 89.94 193 ALA A C 1
ATOM 1538 O O . ALA A 1 193 ? -3.932 -30.203 -15.305 1 89.94 193 ALA A O 1
ATOM 1539 N N . SER A 1 194 ? -2.066 -31.094 -16.25 1 88 194 SER A N 1
ATOM 1540 C CA . SER A 1 194 ? -2.129 -32.281 -15.398 1 88 194 SER A CA 1
ATOM 1541 C C . SER A 1 194 ? -0.736 -32.719 -14.961 1 88 194 SER A C 1
ATOM 1543 O O . SER A 1 194 ? 0.25 -32.438 -15.656 1 88 194 SER A O 1
ATOM 1545 N N . ILE A 1 195 ? -0.686 -33.219 -13.836 1 84.25 195 ILE A N 1
ATOM 1546 C CA . ILE A 1 195 ? 0.549 -33.719 -13.234 1 84.25 195 ILE A CA 1
ATOM 1547 C C . ILE A 1 195 ? 0.369 -35.156 -12.812 1 84.25 195 ILE A C 1
ATOM 1549 O O . ILE A 1 195 ? -0.67 -35.531 -12.258 1 84.25 195 ILE A O 1
ATOM 1553 N N . LEU A 1 196 ? 1.364 -35.938 -13.07 1 81.06 196 LEU A N 1
ATOM 1554 C CA . LEU A 1 196 ? 1.378 -37.312 -12.617 1 81.06 196 LEU A CA 1
ATOM 1555 C C . LEU A 1 196 ? 1.812 -37.406 -11.156 1 81.06 196 LEU A C 1
ATOM 1557 O O . LEU A 1 196 ? 2.842 -36.844 -10.773 1 81.06 196 LEU A O 1
ATOM 1561 N N . ILE A 1 197 ? 0.983 -37.938 -10.305 1 75.25 197 ILE A N 1
ATOM 1562 C CA . ILE A 1 197 ? 1.288 -38.125 -8.891 1 75.25 197 ILE A CA 1
ATOM 1563 C C . ILE A 1 197 ? 1.146 -39.625 -8.523 1 75.25 197 ILE A C 1
ATOM 1565 O O . ILE A 1 197 ? 0.708 -40.438 -9.344 1 75.25 197 ILE A O 1
ATOM 1569 N N . ASP A 1 198 ? 1.781 -39.969 -7.27 1 72.25 198 ASP A N 1
ATOM 1570 C CA . ASP A 1 198 ? 1.617 -41.344 -6.82 1 72.25 198 ASP A CA 1
ATOM 1571 C C . ASP A 1 198 ? 0.141 -41.719 -6.754 1 72.25 198 ASP A C 1
ATOM 1573 O O . ASP A 1 198 ? -0.624 -41.156 -5.98 1 72.25 198 ASP A O 1
ATOM 1577 N N . GLY A 1 199 ? -0.321 -42.594 -7.547 1 65.12 199 GLY A N 1
ATOM 1578 C CA . GLY A 1 199 ? -1.675 -43.125 -7.488 1 65.12 199 GLY A CA 1
ATOM 1579 C C . GLY A 1 199 ? -2.584 -42.531 -8.562 1 65.12 199 GLY A C 1
ATOM 1580 O O . GLY A 1 199 ? -3.783 -42.812 -8.586 1 65.12 199 GLY A O 1
ATOM 1581 N N . GLY A 1 200 ? -2.074 -41.594 -9.289 1 77.25 200 GLY A N 1
ATOM 1582 C CA . GLY A 1 200 ? -2.926 -41.188 -10.398 1 77.25 200 GLY A CA 1
ATOM 1583 C C . GLY A 1 200 ? -2.564 -39.812 -10.961 1 77.25 200 GLY A C 1
ATOM 1584 O O . GLY A 1 200 ? -1.393 -39.438 -10.977 1 77.25 200 GLY A O 1
ATOM 1585 N N . ILE A 1 201 ? -3.518 -39.219 -11.695 1 73.62 201 ILE A N 1
ATOM 1586 C CA . ILE A 1 201 ? -3.326 -37.938 -12.398 1 73.62 201 ILE A CA 1
ATOM 1587 C C . ILE A 1 201 ? -4.133 -36.844 -11.711 1 73.62 201 ILE A C 1
ATOM 1589 O O . ILE A 1 201 ? -5.285 -37.062 -11.328 1 73.62 201 ILE A O 1
ATOM 1593 N N . SER A 1 202 ? -3.432 -35.719 -11.422 1 76.12 202 SER A N 1
ATOM 1594 C CA . SER A 1 202 ? -4.09 -34.531 -10.891 1 76.12 202 SER A CA 1
ATOM 1595 C C . SER A 1 202 ? -4.246 -33.469 -11.969 1 76.12 202 SER A C 1
ATOM 1597 O O . SER A 1 202 ? -3.303 -33.188 -12.703 1 76.12 202 SER A O 1
ATOM 1599 N N . TYR A 1 203 ? -5.469 -33.031 -12.047 1 79.06 203 TYR A N 1
ATOM 1600 C CA . TYR A 1 203 ? -5.754 -32.031 -13.078 1 79.06 203 TYR A CA 1
ATOM 1601 C C . TYR A 1 203 ? -5.945 -30.641 -12.469 1 79.06 203 TYR A C 1
ATOM 1603 O O . TYR A 1 203 ? -6.469 -30.516 -11.359 1 79.06 203 TYR A O 1
ATOM 1611 N N . LEU A 1 204 ? -5.402 -29.641 -13.242 1 78.69 204 LEU A N 1
ATOM 1612 C CA . LEU A 1 204 ? -5.625 -28.25 -12.906 1 78.69 204 LEU A CA 1
ATOM 1613 C C . LEU A 1 204 ? -6.238 -27.5 -14.086 1 78.69 204 LEU A C 1
ATOM 1615 O O . LEU A 1 204 ? -5.695 -27.516 -15.188 1 78.69 204 LEU A O 1
ATOM 1619 N N . LEU A 1 205 ? -7.375 -27.016 -13.805 1 79.5 205 LEU A N 1
ATOM 1620 C CA . LEU A 1 205 ? -8.016 -26.172 -14.805 1 79.5 205 LEU A CA 1
ATOM 1621 C C . LEU A 1 205 ? -7.707 -24.703 -14.539 1 79.5 205 LEU A C 1
ATOM 1623 O O . LEU A 1 205 ? -8.016 -24.188 -13.461 1 79.5 205 LEU A O 1
ATOM 1627 N N . PHE A 1 206 ? -7.07 -24.078 -15.531 1 82.81 206 PHE A N 1
ATOM 1628 C CA . PHE A 1 206 ? -6.801 -22.656 -15.469 1 82.81 206 PHE A CA 1
ATOM 1629 C C . PHE A 1 206 ? -7.801 -21.875 -16.312 1 82.81 206 PHE A C 1
ATOM 1631 O O . PHE A 1 206 ? -8.016 -22.203 -17.484 1 82.81 206 PHE A O 1
ATOM 1638 N N . LYS A 1 207 ? -8.484 -20.891 -15.664 1 78.69 207 LYS A N 1
ATOM 1639 C CA . LYS A 1 207 ? -9.406 -20.016 -16.375 1 78.69 207 LYS A CA 1
ATOM 1640 C C . LYS A 1 207 ? -9.039 -18.562 -16.188 1 78.69 207 LYS A C 1
ATOM 1642 O O . LYS A 1 207 ? -8.438 -18.188 -15.18 1 78.69 207 LYS A O 1
ATOM 1647 N N . GLY A 1 208 ? -9.484 -17.734 -17.266 1 77.12 208 GLY A N 1
ATOM 1648 C CA . GLY A 1 208 ? -9.219 -16.312 -17.188 1 77.12 208 GLY A CA 1
ATOM 1649 C C . GLY A 1 208 ? -7.742 -15.984 -17.109 1 77.12 208 GLY A C 1
ATOM 1650 O O . GLY A 1 208 ? -7.328 -15.141 -16.312 1 77.12 208 GLY A O 1
ATOM 1651 N N . MET A 1 209 ? -7 -16.609 -17.891 1 81.5 209 MET A N 1
ATOM 1652 C CA . MET A 1 209 ? -5.547 -16.516 -17.812 1 81.5 209 MET A CA 1
ATOM 1653 C C . MET A 1 209 ? -5.062 -15.141 -18.266 1 81.5 209 MET A C 1
ATOM 1655 O O . MET A 1 209 ? -5.645 -14.547 -19.172 1 81.5 209 MET A O 1
ATOM 1659 N N . ASN A 1 210 ? -4.062 -14.734 -17.547 1 79 210 ASN A N 1
ATOM 1660 C CA . ASN A 1 210 ? -3.369 -13.531 -17.984 1 79 210 ASN A CA 1
ATOM 1661 C C . ASN A 1 210 ? -2.672 -13.758 -19.328 1 79 210 ASN A C 1
ATOM 1663 O O . ASN A 1 210 ? -2.172 -14.852 -19.594 1 79 210 ASN A O 1
ATOM 1667 N N . ALA A 1 211 ? -2.676 -12.617 -20.062 1 80.62 211 ALA A N 1
ATOM 1668 C CA . ALA A 1 211 ? -2.033 -12.672 -21.359 1 80.62 211 ALA A CA 1
ATOM 1669 C C . ALA A 1 211 ? -0.513 -12.656 -21.234 1 80.62 211 ALA A C 1
ATOM 1671 O O . ALA A 1 211 ? 0.022 -12.188 -20.219 1 80.62 211 ALA A O 1
ATOM 1672 N N . LEU A 1 212 ? 0.094 -13.273 -22.188 1 86.06 212 LEU A N 1
ATOM 1673 C CA . LEU A 1 212 ? 1.546 -13.18 -22.297 1 86.06 212 LEU A CA 1
ATOM 1674 C C . LEU A 1 212 ? 1.979 -11.75 -22.594 1 86.06 212 LEU A C 1
ATOM 1676 O O . LEU A 1 212 ? 1.187 -10.945 -23.094 1 86.06 212 LEU A O 1
ATOM 1680 N N . LEU A 1 213 ? 3.209 -11.531 -22.188 1 78.19 213 LEU A N 1
ATOM 1681 C CA . LEU A 1 213 ? 3.73 -10.195 -22.453 1 78.19 213 LEU A CA 1
ATOM 1682 C C . LEU A 1 213 ? 3.645 -9.852 -23.938 1 78.19 213 LEU A C 1
ATOM 1684 O O . LEU A 1 213 ? 4.016 -10.664 -24.781 1 78.19 213 LEU A O 1
ATOM 1688 N N . GLY A 1 214 ? 3.158 -8.695 -24.188 1 74.25 214 GLY A N 1
ATOM 1689 C CA . GLY A 1 214 ? 3.104 -8.234 -25.562 1 74.25 214 GLY A CA 1
ATOM 1690 C C . GLY A 1 214 ? 1.817 -8.617 -26.266 1 74.25 214 GLY A C 1
ATOM 1691 O O . GLY A 1 214 ? 1.563 -8.18 -27.391 1 74.25 214 GLY A O 1
ATOM 1692 N N . GLU A 1 215 ? 1.037 -9.438 -25.625 1 78.62 215 GLU A N 1
ATOM 1693 C CA . GLU A 1 215 ? -0.224 -9.844 -26.234 1 78.62 215 GLU A CA 1
ATOM 1694 C C . GLU A 1 215 ? -1.38 -8.977 -25.75 1 78.62 215 GLU A C 1
ATOM 1696 O O . GLU A 1 215 ? -1.355 -8.469 -24.625 1 78.62 215 GLU A O 1
ATOM 1701 N N . LYS A 1 216 ? -2.328 -8.82 -26.672 1 73.44 216 LYS A N 1
ATOM 1702 C CA . LYS A 1 216 ? -3.498 -8.023 -26.328 1 73.44 216 LYS A CA 1
ATOM 1703 C C . LYS A 1 216 ? -4.488 -8.82 -25.484 1 73.44 216 LYS A C 1
ATOM 1705 O O . LYS A 1 216 ? -4.879 -9.93 -25.859 1 73.44 216 LYS A O 1
ATOM 1710 N N . LYS A 1 217 ? -5 -8.352 -24.578 1 74.56 217 LYS A N 1
ATOM 1711 C CA . LYS A 1 217 ? -5.934 -9 -23.656 1 74.56 217 LYS A CA 1
ATOM 1712 C C . LYS A 1 217 ? -7.273 -9.273 -24.344 1 74.56 217 LYS A C 1
ATOM 1714 O O . LYS A 1 217 ? -7.922 -10.281 -24.062 1 74.56 217 LYS A O 1
ATOM 1719 N N . GLU A 1 218 ? -7.539 -8.406 -25.219 1 76.88 218 GLU A N 1
ATOM 1720 C CA . GLU A 1 218 ? -8.875 -8.461 -25.797 1 76.88 218 GLU A CA 1
ATOM 1721 C C . GLU A 1 218 ? -8.883 -9.258 -27.094 1 76.88 218 GLU A C 1
ATOM 1723 O O . GLU A 1 218 ? -9.906 -9.336 -27.781 1 76.88 218 GLU A O 1
ATOM 1728 N N . ASP A 1 219 ? -7.895 -9.945 -27.391 1 82 219 ASP A N 1
ATOM 1729 C CA . ASP A 1 219 ? -7.836 -10.75 -28.594 1 82 219 ASP A CA 1
ATOM 1730 C C . ASP A 1 219 ? -8.82 -11.914 -28.531 1 82 219 ASP A C 1
ATOM 1732 O O . ASP A 1 219 ? -8.711 -12.773 -27.656 1 82 219 ASP A O 1
ATOM 1736 N N . GLU A 1 220 ? -9.727 -11.969 -29.406 1 81.88 220 GLU A N 1
ATOM 1737 C CA . GLU A 1 220 ? -10.789 -12.969 -29.422 1 81.88 220 GLU A CA 1
ATOM 1738 C C . GLU A 1 220 ? -10.219 -14.367 -29.625 1 81.88 220 GLU A C 1
ATOM 1740 O O . GLU A 1 220 ? -10.844 -15.367 -29.25 1 81.88 220 GLU A O 1
ATOM 1745 N N . SER A 1 221 ? -9.109 -14.414 -30.281 1 84.31 221 SER A N 1
ATOM 1746 C CA . SER A 1 221 ? -8.5 -15.711 -30.547 1 84.31 221 SER A CA 1
ATOM 1747 C C . SER A 1 221 ? -8.156 -16.438 -29.25 1 84.31 221 SER A C 1
ATOM 1749 O O . SER A 1 221 ? -7.941 -17.656 -29.25 1 84.31 221 SER A O 1
ATOM 1751 N N . ARG A 1 222 ? -8.109 -15.75 -28.219 1 87.44 222 ARG A N 1
ATOM 1752 C CA . ARG A 1 222 ? -7.77 -16.328 -26.922 1 87.44 222 ARG A CA 1
ATOM 1753 C C . ARG A 1 222 ? -8.867 -17.266 -26.438 1 87.44 222 ARG A C 1
ATOM 1755 O O . ARG A 1 222 ? -8.641 -18.094 -25.547 1 87.44 222 ARG A O 1
ATOM 1762 N N . LYS A 1 223 ? -9.969 -17.188 -27.078 1 86.62 223 LYS A N 1
ATOM 1763 C CA . LYS A 1 223 ? -11.109 -18 -26.641 1 86.62 223 LYS A CA 1
ATOM 1764 C C . LYS A 1 223 ? -11.234 -19.266 -27.5 1 86.62 223 LYS A C 1
ATOM 1766 O O . LYS A 1 223 ? -12.148 -20.062 -27.297 1 86.62 223 LYS A O 1
ATOM 1771 N N . HIS A 1 224 ? -10.359 -19.391 -28.422 1 87.06 224 HIS A N 1
ATOM 1772 C CA . HIS A 1 224 ? -10.398 -20.578 -29.281 1 87.06 224 HIS A CA 1
ATOM 1773 C C . HIS A 1 224 ? -9.547 -21.688 -28.703 1 87.06 224 HIS A C 1
ATOM 1775 O O . HIS A 1 224 ? -8.32 -21.562 -28.594 1 87.06 224 HIS A O 1
ATOM 1781 N N . TYR A 1 225 ? -10.297 -22.781 -28.5 1 88.94 225 TYR A N 1
ATOM 1782 C CA . TYR A 1 225 ? -9.609 -23.906 -27.875 1 88.94 225 TYR A CA 1
ATOM 1783 C C . TYR A 1 225 ? -9.516 -25.094 -28.828 1 88.94 225 TYR A C 1
ATOM 1785 O O . TYR A 1 225 ? -10.445 -25.359 -29.594 1 88.94 225 TYR A O 1
ATOM 1793 N N . GLY A 1 226 ? -8.367 -25.828 -28.781 1 88.56 226 GLY A N 1
ATOM 1794 C CA . GLY A 1 226 ? -8.148 -26.969 -29.641 1 88.56 226 GLY A CA 1
ATOM 1795 C C . GLY A 1 226 ? -8.711 -28.266 -29.094 1 88.56 226 GLY A C 1
ATOM 1796 O O . GLY A 1 226 ? -9.297 -28.266 -28 1 88.56 226 GLY A O 1
ATOM 1797 N N . LYS A 1 227 ? -8.562 -29.328 -29.875 1 91.12 227 LYS A N 1
ATOM 1798 C CA . LYS A 1 227 ? -9.078 -30.641 -29.484 1 91.12 227 LYS A CA 1
ATOM 1799 C C . LYS A 1 227 ? -8.43 -31.125 -28.203 1 91.12 227 LYS A C 1
ATOM 1801 O O . LYS A 1 227 ? -9.086 -31.75 -27.375 1 91.12 227 LYS A O 1
ATOM 1806 N N . GLY A 1 228 ? -7.223 -30.797 -28.125 1 91.81 228 GLY A N 1
ATOM 1807 C CA . GLY A 1 228 ? -6.5 -31.219 -26.922 1 91.81 228 GLY A CA 1
ATOM 1808 C C . GLY A 1 228 ? -7.074 -30.656 -25.641 1 91.81 228 GLY A C 1
ATOM 1809 O O . GLY A 1 228 ? -7.18 -31.359 -24.641 1 91.81 228 GLY A O 1
ATOM 1810 N N . TYR A 1 229 ? -7.449 -29.453 -25.656 1 92.44 229 TYR A N 1
ATOM 1811 C CA . TYR A 1 229 ? -8.07 -28.812 -24.5 1 92.44 229 TYR A CA 1
ATOM 1812 C C . TYR A 1 229 ? -9.367 -29.5 -24.109 1 92.44 229 TYR A C 1
ATOM 1814 O O . TYR A 1 229 ? -9.578 -29.828 -22.938 1 92.44 229 TYR A O 1
ATOM 1822 N N . HIS A 1 230 ? -10.234 -29.719 -25.078 1 92.56 230 HIS A N 1
ATOM 1823 C CA . HIS A 1 230 ? -11.531 -30.328 -24.812 1 92.56 230 HIS A CA 1
ATOM 1824 C C . HIS A 1 230 ? -11.375 -31.75 -24.297 1 92.56 230 HIS A C 1
ATOM 1826 O O . HIS A 1 230 ? -12.109 -32.156 -23.391 1 92.56 230 HIS A O 1
ATOM 1832 N N . GLN A 1 231 ? -10.43 -32.438 -24.875 1 92.5 231 GLN A N 1
ATOM 1833 C CA . GLN A 1 231 ? -10.18 -33.781 -24.391 1 92.5 231 GLN A CA 1
ATOM 1834 C C . GLN A 1 231 ? -9.688 -33.781 -22.953 1 92.5 231 GLN A C 1
ATOM 1836 O O . GLN A 1 231 ? -10.109 -34.594 -22.141 1 92.5 231 GLN A O 1
ATOM 1841 N N . ALA A 1 232 ? -8.773 -32.875 -22.703 1 89.38 232 ALA A N 1
ATOM 1842 C CA . ALA A 1 232 ? -8.258 -32.75 -21.344 1 89.38 232 ALA A CA 1
ATOM 1843 C C . ALA A 1 232 ? -9.383 -32.438 -20.359 1 89.38 232 ALA A C 1
ATOM 1845 O O . ALA A 1 232 ? -9.398 -32.938 -19.234 1 89.38 232 ALA A O 1
ATOM 1846 N N . LEU A 1 233 ? -10.234 -31.562 -20.75 1 89.94 233 LEU A N 1
ATOM 1847 C CA . LEU A 1 233 ? -11.367 -31.203 -19.906 1 89.94 233 LEU A CA 1
ATOM 1848 C C . LEU A 1 233 ? -12.234 -32.406 -19.609 1 89.94 233 LEU A C 1
ATOM 1850 O O . LEU A 1 233 ? -12.672 -32.625 -18.469 1 89.94 233 LEU A O 1
ATOM 1854 N N . LYS A 1 234 ? -12.523 -33.188 -20.609 1 91.06 234 LYS A N 1
ATOM 1855 C CA . LYS A 1 234 ? -13.305 -34.406 -20.453 1 91.06 234 LYS A CA 1
ATOM 1856 C C . LYS A 1 234 ? -12.625 -35.375 -19.5 1 91.06 234 LYS A C 1
ATOM 1858 O O . LYS A 1 234 ? -13.281 -35.969 -18.641 1 91.06 234 LYS A O 1
ATOM 1863 N N . ASP A 1 235 ? -11.336 -35.562 -19.688 1 88.81 235 ASP A N 1
ATOM 1864 C CA . ASP A 1 235 ? -10.57 -36.438 -18.828 1 88.81 235 ASP A CA 1
ATOM 1865 C C . ASP A 1 235 ? -10.625 -36 -17.375 1 88.81 235 ASP A C 1
ATOM 1867 O O . ASP A 1 235 ? -10.75 -36.812 -16.469 1 88.81 235 ASP A O 1
ATOM 1871 N N . MET A 1 236 ? -10.5 -34.688 -17.188 1 85.44 236 MET A N 1
ATOM 1872 C CA . MET A 1 236 ? -10.555 -34.125 -15.844 1 85.44 236 MET A CA 1
ATOM 1873 C C . MET A 1 236 ? -11.906 -34.406 -15.188 1 85.44 236 MET A C 1
ATOM 1875 O O . MET A 1 236 ? -11.961 -34.781 -14.016 1 85.44 236 MET A O 1
ATOM 1879 N N . GLN A 1 237 ? -12.945 -34.156 -15.906 1 85.19 237 GLN A N 1
ATOM 1880 C CA . GLN A 1 237 ? -14.289 -34.375 -15.398 1 85.19 237 GLN A CA 1
ATOM 1881 C C . GLN A 1 237 ? -14.492 -35.844 -15.031 1 85.19 237 GLN A C 1
ATOM 1883 O O . GLN A 1 237 ? -15.117 -36.156 -14.008 1 85.19 237 GLN A O 1
ATOM 1888 N N . ALA A 1 238 ? -13.984 -36.688 -15.82 1 84.12 238 ALA A N 1
ATOM 1889 C CA . ALA A 1 238 ? -14.086 -38.125 -15.578 1 84.12 238 ALA A CA 1
ATOM 1890 C C . ALA A 1 238 ? -13.344 -38.531 -14.305 1 84.12 238 ALA A C 1
ATOM 1892 O O . ALA A 1 238 ? -13.828 -39.344 -13.531 1 84.12 238 ALA A O 1
ATOM 1893 N N . GLU A 1 239 ? -12.242 -37.875 -14.156 1 77.62 239 GLU A N 1
ATOM 1894 C CA . GLU A 1 239 ? -11.445 -38.156 -12.969 1 77.62 239 GLU A CA 1
ATOM 1895 C C . GLU A 1 239 ? -12.117 -37.625 -11.711 1 77.62 239 GLU A C 1
ATOM 1897 O O . GLU A 1 239 ? -12.07 -38.25 -10.648 1 77.62 239 GLU A O 1
ATOM 1902 N N . GLY A 1 240 ? -12.57 -36.25 -11.758 1 67.44 240 GLY A N 1
ATOM 1903 C CA . GLY A 1 240 ? -13.281 -35.656 -10.641 1 67.44 240 GLY A CA 1
ATOM 1904 C C . GLY A 1 240 ? -14.492 -36.469 -10.211 1 67.44 240 GLY A C 1
ATOM 1905 O O . GLY A 1 240 ? -14.734 -36.656 -9.016 1 67.44 240 GLY A O 1
ATOM 1906 N N . LYS A 1 241 ? -15.25 -36.969 -11.125 1 60.66 241 LYS A N 1
ATOM 1907 C CA . LYS A 1 241 ? -16.406 -37.812 -10.852 1 60.66 241 LYS A CA 1
ATOM 1908 C C . LYS A 1 241 ? -15.969 -39.125 -10.164 1 60.66 241 LYS A C 1
ATOM 1910 O O . LYS A 1 241 ? -16.641 -39.594 -9.242 1 60.66 241 LYS A O 1
ATOM 1915 N N . GLU A 1 242 ? -14.891 -39.469 -10.656 1 50.91 242 GLU A N 1
ATOM 1916 C CA . GLU A 1 242 ? -14.367 -40.688 -10.047 1 50.91 242 GLU A CA 1
ATOM 1917 C C . GLU A 1 242 ? -13.922 -40.438 -8.602 1 50.91 242 GLU A C 1
ATOM 1919 O O . GLU A 1 242 ? -14.18 -41.25 -7.719 1 50.91 242 GLU A O 1
ATOM 1924 N N . LYS A 1 243 ? -13.312 -39.25 -8.391 1 57.75 243 LYS A N 1
ATOM 1925 C CA . LYS A 1 243 ? -12.867 -38.906 -7.043 1 57.75 243 LYS A CA 1
ATOM 1926 C C . LYS A 1 243 ? -14.055 -38.562 -6.148 1 57.75 243 LYS A C 1
ATOM 1928 O O . LYS A 1 243 ? -14.07 -38.906 -4.961 1 57.75 243 LYS A O 1
ATOM 1933 N N . GLY A 1 244 ? -14.945 -37.688 -6.703 1 45.34 244 GLY A N 1
ATOM 1934 C CA . GLY A 1 244 ? -16.188 -37.438 -5.988 1 45.34 244 GLY A CA 1
ATOM 1935 C C . GLY A 1 244 ? -16.938 -38.719 -5.645 1 45.34 244 GLY A C 1
ATOM 1936 O O . GLY A 1 244 ? -17.453 -38.875 -4.539 1 45.34 244 GLY A O 1
ATOM 1937 N N . GLN A 1 245 ? -17.047 -39.562 -6.629 1 41.78 245 GLN A N 1
ATOM 1938 C CA . GLN A 1 245 ? -17.688 -40.844 -6.41 1 41.78 245 GLN A CA 1
ATOM 1939 C C . GLN A 1 245 ? -16.875 -41.688 -5.43 1 41.78 245 GLN A C 1
ATOM 1941 O O . GLN A 1 245 ? -17.453 -42.406 -4.59 1 41.78 245 GLN A O 1
ATOM 1946 N N . ALA A 1 246 ? -15.617 -41.656 -5.527 1 42.84 246 ALA A N 1
ATOM 1947 C CA . ALA A 1 246 ? -14.789 -42.406 -4.586 1 42.84 246 ALA A CA 1
ATOM 1948 C C . ALA A 1 246 ? -14.938 -41.875 -3.168 1 42.84 246 ALA A C 1
ATOM 1950 O O . ALA A 1 246 ? -14.969 -42.625 -2.205 1 42.84 246 ALA A O 1
ATOM 1951 N N . MET A 1 247 ? -15.039 -40.562 -3.078 1 44.09 247 MET A N 1
ATOM 1952 C CA . MET A 1 247 ? -15.273 -39.969 -1.765 1 44.09 247 MET A CA 1
ATOM 1953 C C . MET A 1 247 ? -16.641 -40.375 -1.212 1 44.09 247 MET A C 1
ATOM 1955 O O . MET A 1 247 ? -16.766 -40.625 -0.014 1 44.09 247 MET A O 1
ATOM 1959 N N . GLU A 1 248 ? -17.594 -40.406 -2.078 1 43.06 248 GLU A N 1
ATOM 1960 C CA . GLU A 1 248 ? -18.906 -40.906 -1.669 1 43.06 248 GLU A CA 1
ATOM 1961 C C . GLU A 1 248 ? -18.844 -42.375 -1.287 1 43.06 248 GLU A C 1
ATOM 1963 O O . GLU A 1 248 ? -19.469 -42.781 -0.3 1 43.06 248 GLU A O 1
ATOM 1968 N N . PHE A 1 249 ? -18.188 -43.125 -1.99 1 39.47 249 PHE A N 1
ATOM 1969 C CA . PHE A 1 249 ? -18.094 -44.562 -1.703 1 39.47 249 PHE A CA 1
ATOM 1970 C C . PHE A 1 249 ? -17.328 -44.812 -0.415 1 39.47 249 PHE A C 1
ATOM 1972 O O . PHE A 1 249 ? -17.672 -45.688 0.369 1 39.47 249 PHE A O 1
ATOM 1979 N N . GLN A 1 250 ? -16.281 -44.062 -0.217 1 38.69 250 GLN A N 1
ATOM 1980 C CA . GLN A 1 250 ? -15.508 -44.219 1.016 1 38.69 250 GLN A CA 1
ATOM 1981 C C . GLN A 1 250 ? -16.328 -43.75 2.225 1 38.69 250 GLN A C 1
ATOM 1983 O O . GLN A 1 250 ? -16.266 -44.375 3.289 1 38.69 250 GLN A O 1
ATOM 1988 N N . ASN A 1 251 ? -17.062 -42.719 2.064 1 42.06 251 ASN A N 1
ATOM 1989 C CA . ASN A 1 251 ? -17.953 -42.281 3.145 1 42.06 251 ASN A CA 1
ATOM 1990 C C . ASN A 1 251 ? -19.047 -43.312 3.406 1 42.06 251 ASN A C 1
ATOM 1992 O O . ASN A 1 251 ? -19.484 -43.5 4.547 1 42.06 251 ASN A O 1
ATOM 1996 N N . LYS A 1 252 ? -19.406 -44 2.406 1 46.62 252 LYS A N 1
ATOM 1997 C CA . LYS A 1 252 ? -20.453 -44.969 2.576 1 46.62 252 LYS A CA 1
ATOM 1998 C C . LYS A 1 252 ? -19.922 -46.219 3.279 1 46.62 252 LYS A C 1
ATOM 2000 O O . LYS A 1 252 ? -20.625 -46.844 4.074 1 46.62 252 LYS A O 1
ATOM 2005 N N . ASN A 1 253 ? -18.719 -46.531 2.982 1 37.97 253 ASN A N 1
ATOM 2006 C CA . ASN A 1 253 ? -18.156 -47.719 3.594 1 37.97 253 ASN A CA 1
ATOM 2007 C C . ASN A 1 253 ? -17.781 -47.5 5.059 1 37.97 253 ASN A C 1
ATOM 2009 O O . ASN A 1 253 ? -17.875 -48.406 5.879 1 37.97 253 ASN A O 1
ATOM 2013 N N . GLU A 1 254 ? -17.359 -46.25 5.43 1 39.56 254 GLU A N 1
ATOM 2014 C CA . GLU A 1 254 ? -17.031 -45.969 6.828 1 39.56 254 GLU A CA 1
ATOM 2015 C C . GLU A 1 254 ? -18.297 -45.969 7.695 1 39.56 254 GLU A C 1
ATOM 2017 O O . GLU A 1 254 ? -18.234 -46.344 8.875 1 39.56 254 GLU A O 1
ATOM 2022 N N . TYR A 1 255 ? -19.391 -45.656 7.172 1 36.09 255 TYR A N 1
ATOM 2023 C CA . TYR A 1 255 ? -20.625 -45.719 7.953 1 36.09 255 TYR A CA 1
ATOM 2024 C C . TYR A 1 255 ? -21.016 -47.156 8.211 1 36.09 255 TYR A C 1
ATOM 2026 O O . TYR A 1 255 ? -21.797 -47.438 9.133 1 36.09 255 TYR A O 1
ATOM 2034 N N . SER A 1 256 ? -20.672 -48.031 7.262 1 35.91 256 SER A N 1
ATOM 2035 C CA . SER A 1 256 ? -21.172 -49.375 7.449 1 35.91 256 SER A CA 1
ATOM 2036 C C . SER A 1 256 ? -20.438 -50.094 8.562 1 35.91 256 SER A C 1
ATOM 2038 O O . SER A 1 256 ? -20.828 -51.188 8.984 1 35.91 256 SER A O 1
ATOM 2040 N N . ARG A 1 257 ? -19.25 -49.625 8.898 1 37.31 257 ARG A N 1
ATOM 2041 C CA . ARG A 1 257 ? -18.516 -50.469 9.828 1 37.31 257 ARG A CA 1
ATOM 2042 C C . ARG A 1 257 ? -18.969 -50.25 11.266 1 37.31 257 ARG A C 1
ATOM 2044 O O . ARG A 1 257 ? -18.469 -50.875 12.195 1 37.31 257 ARG A O 1
ATOM 2051 N N . GLY A 1 258 ? -19.719 -49.156 11.484 1 31.16 258 GLY A N 1
ATOM 2052 C CA . GLY A 1 258 ? -19.891 -48.844 12.891 1 31.16 258 GLY A CA 1
ATOM 2053 C C . GLY A 1 258 ? -20.797 -49.812 13.617 1 31.16 258 GLY A C 1
ATOM 2054 O O . GLY A 1 258 ? -20.812 -49.875 14.852 1 31.16 258 GLY A O 1
ATOM 2055 N N . TYR A 1 259 ? -21.828 -50.344 13.008 1 29.61 259 TYR A N 1
ATOM 2056 C CA . TYR A 1 259 ? -22.891 -50.719 13.922 1 29.61 259 TYR A CA 1
ATOM 2057 C C . TYR A 1 259 ? -22.609 -52.094 14.516 1 29.61 259 TYR A C 1
ATOM 2059 O O . TYR A 1 259 ? -23.406 -52.625 15.305 1 29.61 259 TYR A O 1
ATOM 2067 N N . SER A 1 260 ? -21.75 -52.906 13.906 1 31.06 260 SER A N 1
ATOM 2068 C CA . SER A 1 260 ? -22.109 -54.312 14.227 1 31.06 260 SER A CA 1
ATOM 2069 C C . SER A 1 260 ? -21.625 -54.688 15.617 1 31.06 260 SER A C 1
ATOM 2071 O O . SER A 1 260 ? -21.75 -55.844 16.016 1 31.06 260 SER A O 1
ATOM 2073 N N . ARG A 1 261 ? -20.719 -54 16.297 1 29.28 261 ARG A N 1
ATOM 2074 C CA . ARG A 1 261 ? -20.047 -54.75 17.359 1 29.28 261 ARG A CA 1
ATOM 2075 C C . ARG A 1 261 ? -20.922 -54.875 18.594 1 29.28 261 ARG A C 1
ATOM 2077 O O . ARG A 1 261 ? -20.891 -54.031 19.484 1 29.28 261 ARG A O 1
ATOM 2084 N N . SER A 1 262 ? -22.234 -55.094 18.484 1 27.44 262 SER A N 1
ATOM 2085 C CA . SER A 1 262 ? -23 -55.406 19.703 1 27.44 262 SER A CA 1
ATOM 2086 C C . SER A 1 262 ? -22.484 -56.656 20.375 1 27.44 262 SER A C 1
ATOM 2088 O O . SER A 1 262 ? -22.531 -57.75 19.781 1 27.44 262 SER A O 1
ATOM 2090 N N . GLY A 1 263 ? -21.328 -56.688 21.031 1 25.48 263 GLY A N 1
ATOM 2091 C CA . GLY A 1 263 ? -20.812 -57.781 21.844 1 25.48 263 GLY A CA 1
ATOM 2092 C C . GLY A 1 263 ? -21.828 -58.281 22.859 1 25.48 263 GLY A C 1
ATOM 2093 O O . GLY A 1 263 ? -22.5 -57.5 23.531 1 25.48 263 GLY A O 1
ATOM 2094 N N . MET A 1 264 ? -22.578 -59.344 22.547 1 23.3 264 MET A N 1
ATOM 2095 C CA . MET A 1 264 ? -23.375 -60.219 23.406 1 23.3 264 MET A CA 1
ATOM 2096 C C . MET A 1 264 ? -22.562 -60.688 24.609 1 23.3 264 MET A C 1
ATOM 2098 O O . MET A 1 264 ? -21.484 -61.281 24.453 1 23.3 264 MET A O 1
ATOM 2102 N N . LYS A 1 265 ? -22.594 -59.938 25.672 1 24.61 265 LYS A N 1
ATOM 2103 C CA . LYS A 1 265 ? -22.234 -60.5 26.969 1 24.61 265 LYS A CA 1
ATOM 2104 C C . LYS A 1 265 ? -22.938 -61.844 27.219 1 24.61 265 LYS A C 1
ATOM 2106 O O . LYS A 1 265 ? -24.172 -61.906 27.203 1 24.61 265 LYS A O 1
ATOM 2111 N N . ARG A 1 266 ? -22.203 -62.969 26.672 1 20.61 266 ARG A N 1
ATOM 2112 C CA . ARG A 1 266 ? -22.438 -64.25 27.344 1 20.61 266 ARG A CA 1
ATOM 2113 C C . ARG A 1 266 ? -21.953 -64.188 28.797 1 20.61 266 ARG A C 1
ATOM 2115 O O . ARG A 1 266 ? -20.922 -63.562 29.078 1 20.61 266 ARG A O 1
ATOM 2122 N N . MET B 1 1 ? 1.441 26.734 26.781 1 32.28 1 MET B N 1
ATOM 2123 C CA . MET B 1 1 ? 0.461 25.797 26.234 1 32.28 1 MET B CA 1
ATOM 2124 C C . MET B 1 1 ? 0.768 25.5 24.766 1 32.28 1 MET B C 1
ATOM 2126 O O . MET B 1 1 ? 0.94 26.406 23.953 1 32.28 1 MET B O 1
ATOM 2130 N N . THR B 1 2 ? 1.521 24.531 24.344 1 43.28 2 THR B N 1
ATOM 2131 C CA . THR B 1 2 ? 2.311 24.172 23.172 1 43.28 2 THR B CA 1
ATOM 2132 C C . THR B 1 2 ? 1.409 23.953 21.953 1 43.28 2 THR B C 1
ATOM 2134 O O . THR B 1 2 ? 0.247 23.578 22.094 1 43.28 2 THR B O 1
ATOM 2137 N N . ASP B 1 3 ? 1.661 24.703 20.719 1 55.5 3 ASP B N 1
ATOM 2138 C CA . ASP B 1 3 ? 1.223 24.625 19.328 1 55.5 3 ASP B CA 1
ATOM 2139 C C . ASP B 1 3 ? 0.919 23.188 18.922 1 55.5 3 ASP B C 1
ATOM 2141 O O . ASP B 1 3 ? 0.599 22.906 17.766 1 55.5 3 ASP B O 1
ATOM 2145 N N . GLN B 1 4 ? 0.974 22.422 19.938 1 65.75 4 GLN B N 1
ATOM 2146 C CA . GLN B 1 4 ? 0.794 21 19.641 1 65.75 4 GLN B CA 1
ATOM 2147 C C . GLN B 1 4 ? -0.48 20.453 20.281 1 65.75 4 GLN B C 1
ATOM 2149 O O . GLN B 1 4 ? -0.864 20.891 21.375 1 65.75 4 GLN B O 1
ATOM 2154 N N . LEU B 1 5 ? -1.318 19.828 19.5 1 75.31 5 LEU B N 1
ATOM 2155 C CA . LEU B 1 5 ? -2.541 19.172 19.953 1 75.31 5 LEU B CA 1
ATOM 2156 C C . LEU B 1 5 ? -2.225 18.062 20.953 1 75.31 5 LEU B C 1
ATOM 2158 O O . LEU B 1 5 ? -2.98 17.844 21.891 1 75.31 5 LEU B O 1
ATOM 2162 N N . PHE B 1 6 ? -1.098 17.469 20.719 1 85 6 PHE B N 1
ATOM 2163 C CA . PHE B 1 6 ? -0.71 16.344 21.562 1 85 6 PHE B CA 1
ATOM 2164 C C . PHE B 1 6 ? 0.639 16.594 22.234 1 85 6 PHE B C 1
ATOM 2166 O O . PHE B 1 6 ? 1.493 17.281 21.656 1 85 6 PHE B O 1
ATOM 2173 N N . ASP B 1 7 ? 0.778 16.031 23.375 1 86.75 7 ASP B N 1
ATOM 2174 C CA . ASP B 1 7 ? 2.037 16.094 24.109 1 86.75 7 ASP B CA 1
ATOM 2175 C C . ASP B 1 7 ? 2.996 14.992 23.641 1 86.75 7 ASP B C 1
ATOM 2177 O O . ASP B 1 7 ? 2.598 13.836 23.469 1 86.75 7 ASP B O 1
ATOM 2181 N N . GLU B 1 8 ? 4.168 15.406 23.406 1 88.69 8 GLU B N 1
ATOM 2182 C CA . GLU B 1 8 ? 5.168 14.453 22.938 1 88.69 8 GLU B CA 1
ATOM 2183 C C . GLU B 1 8 ? 5.344 13.297 23.922 1 88.69 8 GLU B C 1
ATOM 2185 O O . GLU B 1 8 ? 5.594 12.164 23.516 1 88.69 8 GLU B O 1
ATOM 2190 N N . GLN B 1 9 ? 5.191 13.602 25.172 1 88.94 9 GLN B N 1
ATOM 2191 C CA . GLN B 1 9 ? 5.375 12.594 26.203 1 88.94 9 GLN B CA 1
ATOM 2192 C C . GLN B 1 9 ? 4.258 11.547 26.156 1 88.94 9 GLN B C 1
ATOM 2194 O O . GLN B 1 9 ? 4.402 10.453 26.703 1 88.94 9 GLN B O 1
ATOM 2199 N N . ALA B 1 10 ? 3.201 11.906 25.562 1 91.5 10 ALA B N 1
ATOM 2200 C CA . ALA B 1 10 ? 2.047 11.016 25.5 1 91.5 10 ALA B CA 1
ATOM 2201 C C . ALA B 1 10 ? 2.121 10.102 24.281 1 91.5 10 ALA B C 1
ATOM 2203 O O . ALA B 1 10 ? 1.256 9.242 24.094 1 91.5 10 ALA B O 1
ATOM 2204 N N . LEU B 1 11 ? 3.117 10.227 23.469 1 93.31 11 LEU B N 1
ATOM 2205 C CA . LEU B 1 11 ? 3.252 9.406 22.281 1 93.31 11 LEU B CA 1
ATOM 2206 C C . LEU B 1 11 ? 3.324 7.93 22.641 1 93.31 11 LEU B C 1
ATOM 2208 O O . LEU B 1 11 ? 3.971 7.555 23.609 1 93.31 11 LEU B O 1
ATOM 2212 N N . PRO B 1 12 ? 2.689 7.121 21.922 1 92.5 12 PRO B N 1
ATOM 2213 C CA . PRO B 1 12 ? 2.76 5.68 22.172 1 92.5 12 PRO B CA 1
ATOM 2214 C C . PRO B 1 12 ? 4.082 5.066 21.719 1 92.5 12 PRO B C 1
ATOM 2216 O O . PRO B 1 12 ? 4.125 4.348 20.719 1 92.5 12 PRO B O 1
ATOM 2219 N N . MET B 1 13 ? 5.082 5.195 22.516 1 92.38 13 MET B N 1
ATOM 2220 C CA . MET B 1 13 ? 6.453 4.844 22.172 1 92.38 13 MET B CA 1
ATOM 2221 C C . MET B 1 13 ? 6.578 3.346 21.906 1 92.38 13 MET B C 1
ATOM 2223 O O . MET B 1 13 ? 7.324 2.93 21.016 1 92.38 13 MET B O 1
ATOM 2227 N N . GLU B 1 14 ? 5.871 2.564 22.656 1 90.44 14 GLU B N 1
ATOM 2228 C CA . GLU B 1 14 ? 5.91 1.117 22.469 1 90.44 14 GLU B CA 1
ATOM 2229 C C . GLU B 1 14 ? 5.348 0.728 21.109 1 90.44 14 GLU B C 1
ATOM 2231 O O . GLU B 1 14 ? 5.906 -0.132 20.422 1 90.44 14 GLU B O 1
ATOM 2236 N N . ASP B 1 15 ? 4.285 1.323 20.734 1 90.94 15 ASP B N 1
ATOM 2237 C CA . ASP B 1 15 ? 3.678 1.042 19.438 1 90.94 15 ASP B CA 1
ATOM 2238 C C . ASP B 1 15 ? 4.582 1.509 18.297 1 90.94 15 ASP B C 1
ATOM 2240 O O . ASP B 1 15 ? 4.707 0.824 17.281 1 90.94 15 ASP B O 1
ATOM 2244 N N . LEU B 1 16 ? 5.188 2.639 18.453 1 93.19 16 LEU B N 1
ATOM 2245 C CA . LEU B 1 16 ? 6.121 3.152 17.453 1 93.19 16 LEU B CA 1
ATOM 2246 C C . LEU B 1 16 ? 7.305 2.207 17.281 1 93.19 16 LEU B C 1
ATOM 2248 O O . LEU B 1 16 ? 7.816 2.049 16.172 1 93.19 16 LEU B O 1
ATOM 2252 N N . GLU B 1 17 ? 7.676 1.596 18.312 1 91.06 17 GLU B N 1
ATOM 2253 C CA . GLU B 1 17 ? 8.773 0.633 18.25 1 91.06 17 GLU B CA 1
ATOM 2254 C C . GLU B 1 17 ? 8.383 -0.607 17.453 1 91.06 17 GLU B C 1
ATOM 2256 O O . GLU B 1 17 ? 9.188 -1.143 16.688 1 91.06 17 GLU B O 1
ATOM 2261 N N . LYS B 1 18 ? 7.16 -0.98 17.594 1 88.06 18 LYS B N 1
ATOM 2262 C CA . LYS B 1 18 ? 6.66 -2.17 16.922 1 88.06 18 LYS B CA 1
ATOM 2263 C C . LYS B 1 18 ? 6.738 -2.008 15.398 1 88.06 18 LYS B C 1
ATOM 2265 O O . LYS B 1 18 ? 6.809 -2.996 14.672 1 88.06 18 LYS B O 1
ATOM 2270 N N . ILE B 1 19 ? 6.746 -0.798 14.977 1 89.88 19 ILE B N 1
ATOM 2271 C CA . ILE B 1 19 ? 6.734 -0.589 13.531 1 89.88 19 ILE B CA 1
ATOM 2272 C C . ILE B 1 19 ? 8.062 0.028 13.094 1 89.88 19 ILE B C 1
ATOM 2274 O O . ILE B 1 19 ? 8.164 0.573 11.992 1 89.88 19 ILE B O 1
ATOM 2278 N N . GLY B 1 20 ? 9.031 0.083 13.969 1 90.12 20 GLY B N 1
ATOM 2279 C CA . GLY B 1 20 ? 10.398 0.445 13.625 1 90.12 20 GLY B CA 1
ATOM 2280 C C . GLY B 1 20 ? 10.656 1.938 13.703 1 90.12 20 GLY B C 1
ATOM 2281 O O . GLY B 1 20 ? 11.625 2.436 13.125 1 90.12 20 GLY B O 1
ATOM 2282 N N . LEU B 1 21 ? 9.766 2.664 14.328 1 93.69 21 LEU B N 1
ATOM 2283 C CA . LEU B 1 21 ? 9.914 4.117 14.336 1 93.69 21 LEU B CA 1
ATOM 2284 C C . LEU B 1 21 ? 10.406 4.609 15.688 1 93.69 21 LEU B C 1
ATOM 2286 O O . LEU B 1 21 ? 10.414 5.812 15.953 1 93.69 21 LEU B O 1
ATOM 2290 N N . SER B 1 22 ? 10.734 3.713 16.531 1 91.44 22 SER B N 1
ATOM 2291 C CA . SER B 1 22 ? 11.43 4.012 17.781 1 91.44 22 SER B CA 1
ATOM 2292 C C . SER B 1 22 ? 12.352 2.869 18.188 1 91.44 22 SER B C 1
ATOM 2294 O O . SER B 1 22 ? 12.109 1.714 17.844 1 91.44 22 SER B O 1
ATOM 2296 N N . LYS B 1 23 ? 13.461 3.217 18.812 1 90.81 23 LYS B N 1
ATOM 2297 C CA . LYS B 1 23 ? 14.422 2.24 19.312 1 90.81 23 LYS B CA 1
ATOM 2298 C C . LYS B 1 23 ? 15.039 2.705 20.625 1 90.81 23 LYS B C 1
ATOM 2300 O O . LYS B 1 23 ? 15.562 3.814 20.703 1 90.81 23 LYS B O 1
ATOM 2305 N N . ASN B 1 24 ? 14.945 1.853 21.656 1 91.06 24 ASN B N 1
ATOM 2306 C CA . ASN B 1 24 ? 15.523 2.141 22.969 1 91.06 24 ASN B CA 1
ATOM 2307 C C . ASN B 1 24 ? 15.078 3.504 23.484 1 91.06 24 ASN B C 1
ATOM 2309 O O . ASN B 1 24 ? 15.906 4.293 23.953 1 91.06 24 ASN B O 1
ATOM 2313 N N . GLY B 1 25 ? 13.844 3.85 23.25 1 86.19 25 GLY B N 1
ATOM 2314 C CA . GLY B 1 25 ? 13.273 5.078 23.781 1 86.19 25 GLY B CA 1
ATOM 2315 C C . GLY B 1 25 ? 13.531 6.285 22.906 1 86.19 25 GLY B C 1
ATOM 2316 O O . GLY B 1 25 ? 13.062 7.387 23.203 1 86.19 25 GLY B O 1
ATOM 2317 N N . ARG B 1 26 ? 14.219 6.051 21.875 1 90.44 26 ARG B N 1
ATOM 2318 C CA . ARG B 1 26 ? 14.516 7.145 20.953 1 90.44 26 ARG B CA 1
ATOM 2319 C C . ARG B 1 26 ? 13.648 7.062 19.703 1 90.44 26 ARG B C 1
ATOM 2321 O O . ARG B 1 26 ? 13.477 5.984 19.125 1 90.44 26 ARG B O 1
ATOM 2328 N N . LEU B 1 27 ? 13.141 8.188 19.391 1 91.62 27 LEU B N 1
ATOM 2329 C CA . LEU B 1 27 ? 12.266 8.273 18.234 1 91.62 27 LEU B CA 1
ATOM 2330 C C . LEU B 1 27 ? 13.078 8.281 16.938 1 91.62 27 LEU B C 1
ATOM 2332 O O . LEU B 1 27 ? 14.117 8.953 16.859 1 91.62 27 LEU B O 1
ATOM 2336 N N . ILE B 1 28 ? 12.664 7.527 15.969 1 91.81 28 ILE B N 1
ATOM 2337 C CA . ILE B 1 28 ? 13.234 7.52 14.625 1 91.81 28 ILE B CA 1
ATOM 2338 C C . ILE B 1 28 ? 12.266 8.172 13.648 1 91.81 28 ILE B C 1
ATOM 2340 O O . ILE B 1 28 ? 11.656 7.492 12.812 1 91.81 28 ILE B O 1
ATOM 2344 N N . LEU B 1 29 ? 12.047 9.391 13.742 1 92.81 29 LEU B N 1
ATOM 2345 C CA . LEU B 1 29 ? 11.172 10.242 12.945 1 92.81 29 LEU B CA 1
ATOM 2346 C C . LEU B 1 29 ? 11.805 11.609 12.711 1 92.81 29 LEU B C 1
ATOM 2348 O O . LEU B 1 29 ? 12.508 12.133 13.586 1 92.81 29 LEU B O 1
ATOM 2352 N N . SER B 1 30 ? 11.617 12.141 11.531 1 91 30 SER B N 1
ATOM 2353 C CA . SER B 1 30 ? 12.078 13.5 11.305 1 91 30 SER B CA 1
ATOM 2354 C C . SER B 1 30 ? 11.359 14.484 12.227 1 91 30 SER B C 1
ATOM 2356 O O . SER B 1 30 ? 10.266 14.203 12.711 1 91 30 SER B O 1
ATOM 2358 N N . GLU B 1 31 ? 11.953 15.57 12.461 1 86.62 31 GLU B N 1
ATOM 2359 C CA . GLU B 1 31 ? 11.328 16.625 13.25 1 86.62 31 GLU B CA 1
ATOM 2360 C C . GLU B 1 31 ? 10.008 17.078 12.625 1 86.62 31 GLU B C 1
ATOM 2362 O O . GLU B 1 31 ? 9.039 17.344 13.344 1 86.62 31 GLU B O 1
ATOM 2367 N N . GLU B 1 32 ? 10.008 17.125 11.312 1 86.19 32 GLU B N 1
ATOM 2368 C CA . GLU B 1 32 ? 8.805 17.562 10.602 1 86.19 32 GLU B CA 1
ATOM 2369 C C . GLU B 1 32 ? 7.66 16.562 10.805 1 86.19 32 GLU B C 1
ATOM 2371 O O . GLU B 1 32 ? 6.516 16.969 11.016 1 86.19 32 GLU B O 1
ATOM 2376 N N . ASP B 1 33 ? 7.98 15.32 10.773 1 93.19 33 ASP B N 1
ATOM 2377 C CA . ASP B 1 33 ? 6.965 14.289 10.961 1 93.19 33 ASP B CA 1
ATOM 2378 C C . ASP B 1 33 ? 6.469 14.258 12.406 1 93.19 33 ASP B C 1
ATOM 2380 O O . ASP B 1 33 ? 5.281 14.062 12.656 1 93.19 33 ASP B O 1
ATOM 2384 N N . LEU B 1 34 ? 7.383 14.43 13.312 1 91.31 34 LEU B N 1
ATOM 2385 C CA . LEU B 1 34 ? 6.984 14.492 14.719 1 91.31 34 LEU B CA 1
ATOM 2386 C C . LEU B 1 34 ? 6.047 15.672 14.961 1 91.31 34 LEU B C 1
ATOM 2388 O O . LEU B 1 34 ? 5.008 15.516 15.609 1 91.31 34 LEU B O 1
ATOM 2392 N N . LYS B 1 35 ? 6.379 16.812 14.453 1 84.56 35 LYS B N 1
ATOM 2393 C CA . LYS B 1 35 ? 5.535 17.984 14.586 1 84.56 35 LYS B CA 1
ATOM 2394 C C . LYS B 1 35 ? 4.156 17.75 13.984 1 84.56 35 LYS B C 1
ATOM 2396 O O . LYS B 1 35 ? 3.143 18.172 14.547 1 84.56 35 LYS B O 1
ATOM 2401 N N . ALA B 1 36 ? 4.152 17.062 12.836 1 89.19 36 ALA B N 1
ATOM 2402 C CA . ALA B 1 36 ? 2.883 16.734 12.195 1 89.19 36 ALA B CA 1
ATOM 2403 C C . ALA B 1 36 ? 2.008 15.898 13.117 1 89.19 36 ALA B C 1
ATOM 2405 O O . ALA B 1 36 ? 0.845 16.234 13.352 1 89.19 36 ALA B O 1
ATOM 2406 N N . LEU B 1 37 ? 2.566 14.906 13.68 1 91.56 37 LEU B N 1
ATOM 2407 C CA . LEU B 1 37 ? 1.836 14.016 14.578 1 91.56 37 LEU B CA 1
ATOM 2408 C C . LEU B 1 37 ? 1.281 14.781 15.773 1 91.56 37 LEU B C 1
ATOM 2410 O O . LEU B 1 37 ? 0.099 14.656 16.109 1 91.56 37 LEU B O 1
ATOM 2414 N N . LEU B 1 38 ? 2.102 15.586 16.312 1 87.12 38 LEU B N 1
ATOM 2415 C CA . LEU B 1 38 ? 1.731 16.281 17.547 1 87.12 38 LEU B CA 1
ATOM 2416 C C . LEU B 1 38 ? 0.672 17.344 17.266 1 87.12 38 LEU B C 1
ATOM 2418 O O . LEU B 1 38 ? -0.081 17.734 18.156 1 87.12 38 LEU B O 1
ATOM 2422 N N . SER B 1 39 ? 0.653 17.75 16.031 1 81.88 39 SER B N 1
ATOM 2423 C CA . SER B 1 39 ? -0.332 18.766 15.648 1 81.88 39 SER B CA 1
ATOM 2424 C C . SER B 1 39 ? -1.617 18.109 15.148 1 81.88 39 SER B C 1
ATOM 2426 O O . SER B 1 39 ? -2.533 18.797 14.695 1 81.88 39 SER B O 1
ATOM 2428 N N . GLY B 1 40 ? -1.63 16.766 15.109 1 86.31 40 GLY B N 1
ATOM 2429 C CA . GLY B 1 40 ? -2.824 16.062 14.695 1 86.31 40 GLY B CA 1
ATOM 2430 C C . GLY B 1 40 ? -2.893 15.82 13.195 1 86.31 40 GLY B C 1
ATOM 2431 O O . GLY B 1 40 ? -3.932 15.406 12.672 1 86.31 40 GLY B O 1
ATOM 2432 N N . ARG B 1 41 ? -1.817 16.062 12.547 1 89.44 41 ARG B N 1
ATOM 2433 C CA . ARG B 1 41 ? -1.763 15.875 11.102 1 89.44 41 ARG B CA 1
ATOM 2434 C C . ARG B 1 41 ? -1.084 14.555 10.742 1 89.44 41 ARG B C 1
ATOM 2436 O O . ARG B 1 41 ? -0.568 13.859 11.617 1 89.44 41 ARG B O 1
ATOM 2443 N N . ARG B 1 42 ? -1.117 14.273 9.469 1 93.25 42 ARG B N 1
ATOM 2444 C CA . ARG B 1 42 ? -0.456 13.07 8.977 1 93.25 42 ARG B CA 1
ATOM 2445 C C . ARG B 1 42 ? 1.021 13.328 8.703 1 93.25 42 ARG B C 1
ATOM 2447 O O . ARG B 1 42 ? 1.397 14.438 8.305 1 93.25 42 ARG B O 1
ATOM 2454 N N . THR B 1 43 ? 1.8 12.32 8.883 1 94.81 43 THR B N 1
ATOM 2455 C CA . THR B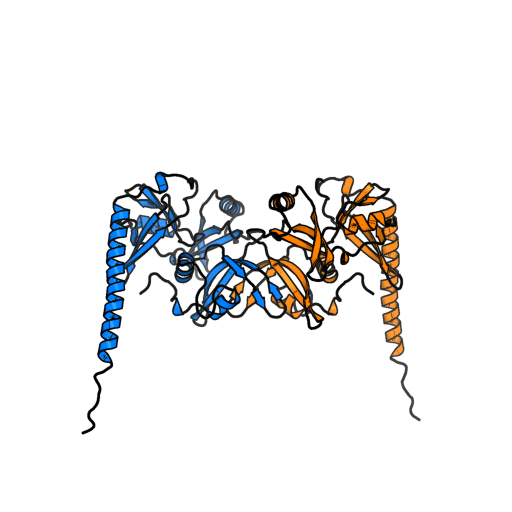 1 43 ? 3.199 12.367 8.469 1 94.81 43 THR B CA 1
ATOM 2456 C C . THR B 1 43 ? 3.32 12.305 6.953 1 94.81 43 THR B C 1
ATOM 2458 O O . THR B 1 43 ? 2.32 12.133 6.25 1 94.81 43 THR B O 1
ATOM 2461 N N . ASP B 1 44 ? 4.523 12.562 6.516 1 94.06 44 ASP B N 1
ATOM 2462 C CA . ASP B 1 44 ? 4.828 12.148 5.152 1 94.06 44 ASP B CA 1
ATOM 2463 C C . ASP B 1 44 ? 4.961 10.625 5.059 1 94.06 44 ASP B C 1
ATOM 2465 O O . ASP B 1 44 ? 4.82 9.922 6.059 1 94.06 44 ASP B O 1
ATOM 2469 N N . MET B 1 45 ? 5.152 10.164 3.795 1 95.88 45 MET B N 1
ATOM 2470 C CA . MET B 1 45 ? 5.281 8.719 3.596 1 95.88 45 MET B CA 1
ATOM 2471 C C . MET B 1 45 ? 6.465 8.164 4.379 1 95.88 45 MET B C 1
ATOM 2473 O O . MET B 1 45 ? 7.566 8.719 4.32 1 95.88 45 MET B O 1
ATOM 2477 N N . LEU B 1 46 ? 6.176 7.168 5.168 1 95.94 46 LEU B N 1
ATOM 2478 C CA . LEU B 1 46 ? 7.207 6.5 5.957 1 95.94 46 LEU B CA 1
ATOM 2479 C C . LEU B 1 46 ? 7.344 5.039 5.543 1 95.94 46 LEU B C 1
ATOM 2481 O O . LEU B 1 46 ? 6.383 4.43 5.062 1 95.94 46 LEU B O 1
ATOM 2485 N N . ARG B 1 47 ? 8.531 4.52 5.719 1 93.75 47 ARG B N 1
ATOM 2486 C CA . ARG B 1 47 ? 8.773 3.086 5.598 1 93.75 47 ARG B CA 1
ATOM 2487 C C . ARG B 1 47 ? 8.711 2.404 6.961 1 93.75 47 ARG B C 1
ATOM 2489 O O . ARG B 1 47 ? 9.555 2.648 7.82 1 93.75 47 ARG B O 1
ATOM 2496 N N . LEU B 1 48 ? 7.691 1.641 7.094 1 94 48 LEU B N 1
ATOM 2497 C CA . LEU B 1 48 ? 7.535 0.85 8.312 1 94 48 LEU B CA 1
ATOM 2498 C C . LEU B 1 48 ? 8.102 -0.553 8.125 1 94 48 LEU B C 1
ATOM 2500 O O . LEU B 1 48 ? 7.941 -1.154 7.059 1 94 48 LEU B O 1
ATOM 2504 N N . GLU B 1 49 ? 8.742 -1.032 9.141 1 90.38 49 GLU B N 1
ATOM 2505 C CA . GLU B 1 49 ? 9.406 -2.32 8.969 1 90.38 49 GLU B CA 1
ATOM 2506 C C . GLU B 1 49 ? 9 -3.305 10.062 1 90.38 49 GLU B C 1
ATOM 2508 O O . GLU B 1 49 ? 8.75 -2.908 11.203 1 90.38 49 GLU B O 1
ATOM 2513 N N . ASN B 1 50 ? 8.969 -4.594 9.562 1 84.19 50 ASN B N 1
ATOM 2514 C CA . ASN B 1 50 ? 8.812 -5.754 10.43 1 84.19 50 ASN B CA 1
ATOM 2515 C C . ASN B 1 50 ? 7.574 -5.621 11.312 1 84.19 50 ASN B C 1
ATOM 2517 O O . ASN B 1 50 ? 7.66 -5.77 12.539 1 84.19 50 ASN B O 1
ATOM 2521 N N . LEU B 1 51 ? 6.512 -5.352 10.586 1 83.75 51 LEU B N 1
ATOM 2522 C CA . LEU B 1 51 ? 5.238 -5.371 11.289 1 83.75 51 LEU B CA 1
ATOM 2523 C C . LEU B 1 51 ? 4.766 -6.801 11.516 1 83.75 51 LEU B C 1
ATOM 2525 O O . LEU B 1 51 ? 4.309 -7.465 10.586 1 83.75 51 LEU B O 1
ATOM 2529 N N . VAL B 1 52 ? 5.125 -7.332 12.719 1 77.62 52 VAL B N 1
ATOM 2530 C CA . VAL B 1 52 ? 4.855 -8.742 12.977 1 77.62 52 VAL B CA 1
ATOM 2531 C C . VAL B 1 52 ? 3.818 -8.875 14.094 1 77.62 52 VAL B C 1
ATOM 2533 O O . VAL B 1 52 ? 3.914 -8.203 15.125 1 77.62 52 VAL B O 1
ATOM 2536 N N . SER B 1 53 ? 2.801 -9.469 13.734 1 77.69 53 SER B N 1
ATOM 2537 C CA . SER B 1 53 ? 1.845 -9.969 14.719 1 77.69 53 SER B CA 1
ATOM 2538 C C . SER B 1 53 ? 1.744 -11.484 14.68 1 77.69 53 SER B C 1
ATOM 2540 O O . SER B 1 53 ? 2.209 -12.117 13.734 1 77.69 53 SER B O 1
ATOM 2542 N N . GLU B 1 54 ? 1.306 -12.094 15.711 1 78.5 54 GLU B N 1
ATOM 2543 C CA . GLU B 1 54 ? 1.242 -13.555 15.781 1 78.5 54 GLU B CA 1
ATOM 2544 C C . GLU B 1 54 ? 0.755 -14.148 14.469 1 78.5 54 GLU B C 1
ATOM 2546 O O . GLU B 1 54 ? -0.393 -13.938 14.07 1 78.5 54 GLU B O 1
ATOM 2551 N N . GLY B 1 55 ? 1.719 -14.836 13.727 1 84.94 55 GLY B N 1
ATOM 2552 C CA . GLY B 1 55 ? 1.395 -15.594 12.523 1 84.94 55 GLY B CA 1
ATOM 2553 C C . GLY B 1 55 ? 1.29 -14.727 11.281 1 84.94 55 GLY B C 1
ATOM 2554 O O . GLY B 1 55 ? 1.127 -15.242 10.172 1 84.94 55 GLY B O 1
ATOM 2555 N N . ILE B 1 56 ? 1.227 -13.43 11.438 1 87.94 56 ILE B N 1
ATOM 2556 C CA . ILE B 1 56 ? 1.129 -12.508 10.312 1 87.94 56 ILE B CA 1
ATOM 2557 C C . ILE B 1 56 ? 2.406 -11.68 10.211 1 87.94 56 ILE B C 1
ATOM 2559 O O . ILE B 1 56 ? 2.818 -11.047 11.18 1 87.94 56 ILE B O 1
ATOM 2563 N N . HIS B 1 57 ? 2.992 -11.758 9.078 1 89.81 57 HIS B N 1
ATOM 2564 C CA . HIS B 1 57 ? 4.242 -11.039 8.859 1 89.81 57 HIS B CA 1
ATOM 2565 C C . HIS B 1 57 ? 4.105 -10.039 7.715 1 89.81 57 HIS B C 1
ATOM 2567 O O . HIS B 1 57 ? 3.797 -10.422 6.582 1 89.81 57 HIS B O 1
ATOM 2573 N N . ILE B 1 58 ? 4.258 -8.812 8.023 1 90.56 58 ILE B N 1
ATOM 2574 C CA . ILE B 1 58 ? 4.41 -7.75 7.031 1 90.56 58 ILE B CA 1
ATOM 2575 C C . ILE B 1 58 ? 5.859 -7.262 7.023 1 90.56 58 ILE B C 1
ATOM 2577 O O . ILE B 1 58 ? 6.285 -6.547 7.934 1 90.56 58 ILE B O 1
ATOM 2581 N N . LEU B 1 59 ? 6.562 -7.625 6.09 1 88.5 59 LEU B N 1
ATOM 2582 C CA . LEU B 1 59 ? 7.988 -7.328 6.074 1 88.5 59 LEU B CA 1
ATOM 2583 C C . LEU B 1 59 ? 8.227 -5.82 6.051 1 88.5 59 LEU B C 1
ATOM 2585 O O . LEU B 1 59 ? 9.109 -5.316 6.758 1 88.5 59 LEU B O 1
ATOM 2589 N N . ALA B 1 60 ? 7.5 -5.16 5.266 1 92.19 60 ALA B N 1
ATOM 2590 C CA . ALA B 1 60 ? 7.574 -3.703 5.164 1 92.19 60 ALA B CA 1
ATOM 2591 C C . ALA B 1 60 ? 6.27 -3.121 4.633 1 92.19 60 ALA B C 1
ATOM 2593 O O . ALA B 1 60 ? 5.457 -3.838 4.039 1 92.19 60 ALA B O 1
ATOM 2594 N N . MET B 1 61 ? 6.141 -1.839 4.934 1 94.5 61 MET B N 1
ATOM 2595 C CA . MET B 1 61 ? 4.965 -1.122 4.449 1 94.5 61 MET B CA 1
ATOM 2596 C C . MET B 1 61 ? 5.254 0.368 4.305 1 94.5 61 MET B C 1
ATOM 2598 O O . MET B 1 61 ? 5.879 0.97 5.184 1 94.5 61 MET B O 1
ATOM 2602 N N . ASP B 1 62 ? 4.863 0.852 3.232 1 96.88 62 ASP B N 1
ATOM 2603 C CA . ASP B 1 62 ? 4.848 2.305 3.092 1 96.88 62 ASP B CA 1
ATOM 2604 C C . ASP B 1 62 ? 3.508 2.887 3.533 1 96.88 62 ASP B C 1
ATOM 2606 O O . ASP B 1 62 ? 2.453 2.463 3.053 1 96.88 62 ASP B O 1
ATOM 2610 N N . ALA B 1 63 ? 3.607 3.836 4.465 1 97.31 63 ALA B N 1
ATOM 2611 C CA . ALA B 1 63 ? 2.361 4.375 5 1 97.31 63 ALA B CA 1
ATOM 2612 C C . ALA B 1 63 ? 2.582 5.754 5.613 1 97.31 63 ALA B C 1
ATOM 2614 O O . ALA B 1 63 ? 3.715 6.129 5.922 1 97.31 63 ALA B O 1
ATOM 2615 N N . LYS B 1 64 ? 1.547 6.512 5.656 1 97 64 LYS B N 1
ATOM 2616 C CA . LYS B 1 64 ? 1.499 7.699 6.508 1 97 64 LYS B CA 1
ATOM 2617 C C . LYS B 1 64 ? 0.883 7.375 7.863 1 97 64 LYS B C 1
ATOM 2619 O O . LYS B 1 64 ? 0.166 6.383 8.008 1 97 64 LYS B O 1
ATOM 2624 N N . LEU B 1 65 ? 1.217 8.203 8.852 1 96.38 65 LEU B N 1
ATOM 2625 C CA . LEU B 1 65 ? 0.721 7.973 10.203 1 96.38 65 LEU B CA 1
ATOM 2626 C C . LEU B 1 65 ? -0.041 9.188 10.719 1 96.38 65 LEU B C 1
ATOM 2628 O O . LEU B 1 65 ? 0.259 10.32 10.336 1 96.38 65 LEU B O 1
ATOM 2632 N N . SER B 1 66 ? -0.98 8.953 11.547 1 94.75 66 SER B N 1
ATOM 2633 C CA . SER B 1 66 ? -1.65 9.992 12.328 1 94.75 66 SER B CA 1
ATOM 2634 C C . SER B 1 66 ? -2.016 9.484 13.719 1 94.75 66 SER B C 1
ATOM 2636 O O . SER B 1 66 ? -1.87 8.297 14.008 1 94.75 66 SER B O 1
ATOM 2638 N N . LEU B 1 67 ? -2.367 10.406 14.625 1 93.69 67 LEU B N 1
ATOM 2639 C CA . LEU B 1 67 ? -2.732 10.055 15.992 1 93.69 67 LEU B CA 1
ATOM 2640 C C . LEU B 1 67 ? -4.215 10.312 16.25 1 93.69 67 LEU B C 1
ATOM 2642 O O . LEU B 1 67 ? -4.793 11.242 15.68 1 93.69 67 LEU B O 1
ATOM 2646 N N . LYS B 1 68 ? -4.742 9.484 16.984 1 91.12 68 LYS B N 1
ATOM 2647 C CA . LYS B 1 68 ? -6.121 9.641 17.453 1 91.12 68 LYS B CA 1
ATOM 2648 C C . LYS B 1 68 ? -6.242 9.312 18.938 1 91.12 68 LYS B C 1
ATOM 2650 O O . LYS B 1 68 ? -5.711 8.297 19.391 1 91.12 68 LYS B O 1
ATOM 2655 N N . GLN B 1 69 ? -6.891 10.203 19.609 1 90.5 69 GLN B N 1
ATOM 2656 C CA . GLN B 1 69 ? -7.148 9.922 21.016 1 90.5 69 GLN B CA 1
ATOM 2657 C C . GLN B 1 69 ? -8.281 8.906 21.172 1 90.5 69 GLN B C 1
ATOM 2659 O O . GLN B 1 69 ? -9.352 9.07 20.578 1 90.5 69 GLN B O 1
ATOM 2664 N N . ASN B 1 70 ? -8.055 7.891 21.969 1 89.75 70 ASN B N 1
ATOM 2665 C CA . ASN B 1 70 ? -9.094 6.883 22.156 1 89.75 70 ASN B CA 1
ATOM 2666 C C . ASN B 1 70 ? -9.977 7.215 23.359 1 89.75 70 ASN B C 1
ATOM 2668 O O . ASN B 1 70 ? -9.82 8.266 23.984 1 89.75 70 ASN B O 1
ATOM 2672 N N . GLU B 1 71 ? -10.977 6.324 23.688 1 88.94 71 GLU B N 1
ATOM 2673 C CA . GLU B 1 71 ? -11.969 6.574 24.734 1 88.94 71 GLU B CA 1
ATOM 2674 C C . GLU B 1 71 ? -11.312 6.668 26.109 1 88.94 71 GLU B C 1
ATOM 2676 O O . GLU B 1 71 ? -11.797 7.375 27 1 88.94 71 GLU B O 1
ATOM 2681 N N . ALA B 1 72 ? -10.211 6.055 26.281 1 90.88 72 ALA B N 1
ATOM 2682 C CA . ALA B 1 72 ? -9.5 6.047 27.562 1 90.88 72 ALA B CA 1
ATOM 2683 C C . ALA B 1 72 ? -8.578 7.254 27.672 1 90.88 72 ALA B C 1
ATOM 2685 O O . ALA B 1 72 ? -7.922 7.445 28.703 1 90.88 72 ALA B O 1
ATOM 2686 N N . GLY B 1 73 ? -8.422 8.07 26.625 1 88.25 73 GLY B N 1
ATOM 2687 C CA . GLY B 1 73 ? -7.598 9.266 26.641 1 88.25 73 GLY B CA 1
ATOM 2688 C C . GLY B 1 73 ? -6.188 9.023 26.141 1 88.25 73 GLY B C 1
ATOM 2689 O O . GLY B 1 73 ? -5.359 9.93 26.125 1 88.25 73 GLY B O 1
ATOM 2690 N N . HIS B 1 74 ? -5.953 7.805 25.781 1 91.38 74 HIS B N 1
ATOM 2691 C CA . HIS B 1 74 ? -4.641 7.469 25.25 1 91.38 74 HIS B CA 1
ATOM 2692 C C . HIS B 1 74 ? -4.59 7.703 23.734 1 91.38 74 HIS B C 1
ATOM 2694 O O . HIS B 1 74 ? -5.633 7.758 23.078 1 91.38 74 HIS B O 1
ATOM 2700 N N . LEU B 1 75 ? -3.334 7.859 23.25 1 94 75 LEU B N 1
ATOM 2701 C CA . LEU B 1 75 ? -3.16 8.094 21.812 1 94 75 LEU B CA 1
ATOM 2702 C C . LEU B 1 75 ? -2.947 6.777 21.078 1 94 75 LEU B C 1
ATOM 2704 O O . LEU B 1 75 ? -2.086 5.977 21.453 1 94 75 LEU B O 1
ATOM 2708 N N . ASP B 1 76 ? -3.746 6.613 20.062 1 93.69 76 ASP B N 1
ATOM 2709 C CA . ASP B 1 76 ? -3.572 5.504 19.141 1 93.69 76 ASP B CA 1
ATOM 2710 C C . ASP B 1 76 ? -2.873 5.965 17.859 1 93.69 76 ASP B C 1
ATOM 2712 O O . ASP B 1 76 ? -2.992 7.125 17.469 1 93.69 76 ASP B O 1
ATOM 2716 N N . LEU B 1 77 ? -2.162 4.988 17.312 1 94.25 77 LEU B N 1
ATOM 2717 C CA . LEU B 1 77 ? -1.519 5.238 16.031 1 94.25 77 LEU B CA 1
ATOM 2718 C C . LEU B 1 77 ? -2.387 4.73 14.883 1 94.25 77 LEU B C 1
ATOM 2720 O O . LEU B 1 77 ? -2.748 3.553 14.844 1 94.25 77 LEU B O 1
ATOM 2724 N N . LEU B 1 78 ? -2.746 5.621 14.047 1 94.62 78 LEU B N 1
ATOM 2725 C CA . LEU B 1 78 ? -3.453 5.254 12.828 1 94.62 78 LEU B CA 1
ATOM 2726 C C . LEU B 1 78 ? -2.488 5.137 11.656 1 94.62 78 LEU B C 1
ATOM 2728 O O . LEU B 1 78 ? -1.71 6.059 11.391 1 94.62 78 LEU B O 1
ATOM 2732 N N . VAL B 1 79 ? -2.525 4.004 10.992 1 95.25 79 VAL B N 1
ATOM 2733 C CA . VAL B 1 79 ? -1.651 3.74 9.852 1 95.25 79 VAL B CA 1
ATOM 2734 C C . VAL B 1 79 ? -2.447 3.85 8.555 1 95.25 79 VAL B C 1
ATOM 2736 O O . VAL B 1 79 ? -3.484 3.201 8.398 1 95.25 79 VAL B O 1
ATOM 2739 N N . HIS B 1 80 ? -1.982 4.684 7.648 1 96.31 80 HIS B N 1
ATOM 2740 C CA . HIS B 1 80 ? -2.623 4.914 6.359 1 96.31 80 HIS B CA 1
ATOM 2741 C C . HIS B 1 80 ? -1.765 4.383 5.215 1 96.31 80 HIS B C 1
ATOM 2743 O O . HIS B 1 80 ? -0.917 5.102 4.684 1 96.31 80 HIS B O 1
ATOM 2749 N N . PRO B 1 81 ? -2.025 3.164 4.812 1 96.75 81 PRO B N 1
ATOM 2750 C CA . PRO B 1 81 ? -1.228 2.572 3.734 1 96.75 81 PRO B CA 1
ATOM 2751 C C . PRO B 1 81 ? -1.613 3.102 2.355 1 96.75 81 PRO B C 1
ATOM 2753 O O . PRO B 1 81 ? -2.498 3.953 2.244 1 96.75 81 PRO B O 1
ATOM 2756 N N . ILE B 1 82 ? -0.877 2.656 1.357 1 97.19 82 ILE B N 1
ATOM 2757 C CA . ILE B 1 82 ? -1.236 2.971 -0.021 1 97.19 82 ILE B CA 1
ATOM 2758 C C . ILE B 1 82 ? -2.381 2.068 -0.475 1 97.19 82 ILE B C 1
ATOM 2760 O O . ILE B 1 82 ? -2.295 0.843 -0.361 1 97.19 82 ILE B O 1
ATOM 2764 N N . TYR B 1 83 ? -3.434 2.672 -0.961 1 96.25 83 TYR B N 1
ATOM 2765 C CA . TYR B 1 83 ? -4.586 1.916 -1.438 1 96.25 83 TYR B CA 1
ATOM 2766 C C . TYR B 1 83 ? -4.555 1.771 -2.955 1 96.25 83 TYR B C 1
ATOM 2768 O O . TYR B 1 83 ? -4.125 2.686 -3.662 1 96.25 83 TYR B O 1
ATOM 2776 N N . ARG B 1 84 ? -4.961 0.639 -3.424 1 95.25 84 ARG B N 1
ATOM 2777 C CA . ARG B 1 84 ? -5.047 0.428 -4.863 1 95.25 84 ARG B CA 1
ATOM 2778 C C . ARG B 1 84 ? -6.098 1.34 -5.492 1 95.25 84 ARG B C 1
ATOM 2780 O O . ARG B 1 84 ? -5.852 1.956 -6.531 1 95.25 84 ARG B O 1
ATOM 2787 N N . GLU B 1 85 ? -7.25 1.319 -4.883 1 93.12 85 GLU B N 1
ATOM 2788 C CA . GLU B 1 85 ? -8.344 2.191 -5.297 1 93.12 85 GLU B CA 1
ATOM 2789 C C . GLU B 1 85 ? -8.852 3.031 -4.129 1 93.12 85 GLU B C 1
ATOM 2791 O O . GLU B 1 85 ? -8.953 2.543 -3.002 1 93.12 85 GLU B O 1
ATOM 2796 N N . ALA B 1 86 ? -9.172 4.23 -4.477 1 94.12 86 ALA B N 1
ATOM 2797 C CA . ALA B 1 86 ? -9.688 5.133 -3.447 1 94.12 86 ALA B CA 1
ATOM 2798 C C . ALA B 1 86 ? -11.203 5.016 -3.318 1 94.12 86 ALA B C 1
ATOM 2800 O O . ALA B 1 86 ? -11.914 4.977 -4.324 1 94.12 86 ALA B O 1
ATOM 2801 N N . GLU B 1 87 ? -11.609 4.871 -2.117 1 92.62 87 GLU B N 1
ATOM 2802 C CA . GLU B 1 87 ? -13.039 4.977 -1.837 1 92.62 87 GLU B CA 1
ATOM 2803 C C . GLU B 1 87 ? -13.406 6.379 -1.361 1 92.62 87 GLU B C 1
ATOM 2805 O O . GLU B 1 87 ? -12.719 6.953 -0.515 1 92.62 87 GLU B O 1
ATOM 2810 N N . TYR B 1 88 ? -14.414 6.895 -1.985 1 95.06 88 TYR B N 1
ATOM 2811 C CA . TYR B 1 88 ? -14.805 8.242 -1.567 1 95.06 88 TYR B CA 1
ATOM 2812 C C . TYR B 1 88 ? -16.109 8.211 -0.783 1 95.06 88 TYR B C 1
ATOM 2814 O O . TYR B 1 88 ? -16.906 7.285 -0.935 1 95.06 88 TYR B O 1
ATOM 2822 N N . PRO B 1 89 ? -16.297 9.133 0.097 1 93.75 89 PRO B N 1
ATOM 2823 C CA . PRO B 1 89 ? -17.516 9.18 0.9 1 93.75 89 PRO B CA 1
ATOM 2824 C C . PRO B 1 89 ? -18.766 9.414 0.054 1 93.75 89 PRO B C 1
ATOM 2826 O O . PRO B 1 89 ? -18.672 9.977 -1.042 1 93.75 89 PRO B O 1
ATOM 2829 N N . LYS B 1 90 ? -19.859 9.086 0.649 1 92.31 90 LYS B N 1
ATOM 2830 C CA . LYS B 1 90 ? -21.141 9.102 -0.057 1 92.31 90 LYS B CA 1
ATOM 2831 C C . LYS B 1 90 ? -21.562 10.531 -0.393 1 92.31 90 LYS B C 1
ATOM 2833 O O . LYS B 1 90 ? -22.359 10.742 -1.305 1 92.31 90 LYS B O 1
ATOM 2838 N N . TYR B 1 91 ? -21.078 11.469 0.312 1 91.94 91 TYR B N 1
ATOM 2839 C CA . TYR B 1 91 ? -21.531 12.836 0.094 1 91.94 91 TYR B CA 1
ATOM 2840 C C . TYR B 1 91 ? -20.75 13.5 -1.029 1 91.94 91 TYR B C 1
ATOM 2842 O O . TYR B 1 91 ? -20.938 14.68 -1.318 1 91.94 91 TYR B O 1
ATOM 2850 N N . LEU B 1 92 ? -19.828 12.797 -1.68 1 96.38 92 LEU B N 1
ATOM 2851 C CA . LEU B 1 92 ? -19.203 13.234 -2.92 1 96.38 92 LEU B CA 1
ATOM 2852 C C . LEU B 1 92 ? -19.891 12.602 -4.129 1 96.38 92 LEU B C 1
ATOM 2854 O O . LEU B 1 92 ? -20.234 11.422 -4.102 1 96.38 92 LEU B O 1
ATOM 2858 N N . THR B 1 93 ? -20.094 13.375 -5.141 1 96.56 93 THR B N 1
ATOM 2859 C CA . THR B 1 93 ? -20.5 12.805 -6.422 1 96.56 93 THR B CA 1
ATOM 2860 C C . THR B 1 93 ? -19.312 12.188 -7.145 1 96.56 93 THR B C 1
ATOM 2862 O O . THR B 1 93 ? -18.156 12.492 -6.82 1 96.56 93 THR B O 1
ATOM 2865 N N . ASP B 1 94 ? -19.625 11.375 -8.125 1 96.75 94 ASP B N 1
ATOM 2866 C CA . ASP B 1 94 ? -18.562 10.781 -8.93 1 96.75 94 ASP B CA 1
ATOM 2867 C C . ASP B 1 94 ? -17.688 11.852 -9.57 1 96.75 94 ASP B C 1
ATOM 2869 O O . ASP B 1 94 ? -16.469 11.734 -9.586 1 96.75 94 ASP B O 1
ATOM 2873 N N . SER B 1 95 ? -18.312 12.812 -10.047 1 97.44 95 SER B N 1
ATOM 2874 C CA . SER B 1 95 ? -17.578 13.883 -10.727 1 97.44 95 SER B CA 1
ATOM 2875 C C . SER B 1 95 ? -16.672 14.633 -9.758 1 97.44 95 SER B C 1
ATOM 2877 O O . SER B 1 95 ? -15.547 14.984 -10.094 1 97.44 95 SER B O 1
ATOM 2879 N N . GLU B 1 96 ? -17.203 14.867 -8.594 1 97.44 96 GLU B N 1
ATOM 2880 C CA . GLU B 1 96 ? -16.406 15.539 -7.57 1 97.44 96 GLU B CA 1
ATOM 2881 C C . GLU B 1 96 ? -15.203 14.703 -7.172 1 97.44 96 GLU B C 1
ATOM 2883 O O . GLU B 1 96 ? -14.086 15.227 -7.055 1 97.44 96 GLU B O 1
ATOM 2888 N N . ALA B 1 97 ? -15.43 13.484 -6.961 1 97.62 97 ALA B N 1
ATOM 2889 C CA . ALA B 1 97 ? -14.344 12.578 -6.602 1 97.62 97 ALA B CA 1
ATOM 2890 C C . ALA B 1 97 ? -13.273 12.547 -7.688 1 97.62 97 ALA B C 1
ATOM 2892 O O . ALA B 1 97 ? -12.078 12.648 -7.395 1 97.62 97 ALA B O 1
ATOM 2893 N N . GLU B 1 98 ? -13.703 12.5 -8.867 1 97.19 98 GLU B N 1
ATOM 2894 C CA . GLU B 1 98 ? -12.781 12.461 -10 1 97.19 98 GLU B CA 1
ATOM 2895 C C . GLU B 1 98 ? -11.969 13.75 -10.086 1 97.19 98 GLU B C 1
ATOM 2897 O O . GLU B 1 98 ? -10.766 13.719 -10.375 1 97.19 98 GLU B O 1
ATOM 2902 N N . ALA B 1 99 ? -12.609 14.836 -9.859 1 96.69 99 ALA B N 1
ATOM 2903 C CA . ALA B 1 99 ? -11.938 16.125 -9.93 1 96.69 99 ALA B CA 1
ATOM 2904 C C . ALA B 1 99 ? -10.828 16.234 -8.883 1 96.69 99 ALA B C 1
ATOM 2906 O O . ALA B 1 99 ? -9.758 16.766 -9.164 1 96.69 99 ALA B O 1
ATOM 2907 N N . LEU B 1 100 ? -11.078 15.742 -7.73 1 96.69 100 LEU B N 1
ATOM 2908 C CA . LEU B 1 100 ? -10.07 15.727 -6.676 1 96.69 100 LEU B CA 1
ATOM 2909 C C . LEU B 1 100 ? -8.93 14.773 -7.027 1 96.69 100 LEU B C 1
ATOM 2911 O O . LEU B 1 100 ? -7.758 15.125 -6.887 1 96.69 100 LEU B O 1
ATOM 2915 N N . GLU B 1 101 ? -9.281 13.641 -7.508 1 96.44 101 GLU B N 1
ATOM 2916 C CA . GLU B 1 101 ? -8.297 12.625 -7.852 1 96.44 101 GLU B CA 1
ATOM 2917 C C . GLU B 1 101 ? -7.363 13.117 -8.961 1 96.44 101 GLU B C 1
ATOM 2919 O O . GLU B 1 101 ? -6.164 12.836 -8.938 1 96.44 101 GLU B O 1
ATOM 2924 N N . LYS B 1 102 ? -7.922 13.852 -9.883 1 94.94 102 LYS B N 1
ATOM 2925 C CA . LYS B 1 102 ? -7.156 14.336 -11.031 1 94.94 102 LYS B CA 1
ATOM 2926 C C . LYS B 1 102 ? -6.402 15.617 -10.695 1 94.94 102 LYS B C 1
ATOM 2928 O O . LYS B 1 102 ? -5.605 16.109 -11.5 1 94.94 102 LYS B O 1
ATOM 2933 N N . GLY B 1 103 ? -6.762 16.156 -9.586 1 92.31 103 GLY B N 1
ATOM 2934 C CA . GLY B 1 103 ? -6.105 17.391 -9.172 1 92.31 103 GLY B CA 1
ATOM 2935 C C . GLY B 1 103 ? -6.695 18.625 -9.82 1 92.31 103 GLY B C 1
ATOM 2936 O O . GLY B 1 103 ? -6.02 19.641 -9.945 1 92.31 103 GLY B O 1
ATOM 2937 N N . GLU B 1 104 ? -7.797 18.484 -10.336 1 93.25 104 GLU B N 1
ATOM 2938 C CA . GLU B 1 104 ? -8.484 19.641 -10.898 1 93.25 104 GLU B CA 1
ATOM 2939 C C . GLU B 1 104 ? -9 20.578 -9.805 1 93.25 104 GLU B C 1
ATOM 2941 O O . GLU B 1 104 ? -9.125 21.781 -10.016 1 93.25 104 GLU B O 1
ATOM 2946 N N . LEU B 1 105 ? -9.383 19.969 -8.719 1 93.5 105 LEU B N 1
ATOM 2947 C CA . LEU B 1 105 ? -9.742 20.672 -7.5 1 93.5 105 LEU B CA 1
ATOM 2948 C C . LEU B 1 105 ? -8.805 20.312 -6.355 1 93.5 105 LEU B C 1
ATOM 2950 O O . LEU B 1 105 ? -8.391 19.156 -6.234 1 93.5 105 LEU B O 1
ATOM 2954 N N . VAL B 1 106 ? -8.516 21.312 -5.586 1 92.12 106 VAL B N 1
ATOM 2955 C CA . VAL B 1 106 ? -7.633 21.094 -4.445 1 92.12 106 VAL B CA 1
ATOM 2956 C C . VAL B 1 106 ? -8.43 20.484 -3.289 1 92.12 106 VAL B C 1
ATOM 2958 O O . VAL B 1 106 ? -7.906 19.656 -2.533 1 92.12 106 VAL B O 1
ATOM 2961 N N . ASN B 1 107 ? -9.617 20.969 -3.154 1 95.38 107 ASN B N 1
ATOM 2962 C CA . ASN B 1 107 ? -10.508 20.5 -2.1 1 95.38 107 ASN B CA 1
ATOM 2963 C C . ASN B 1 107 ? -11.969 20.812 -2.418 1 95.38 107 ASN B C 1
ATOM 2965 O O . ASN B 1 107 ? -12.258 21.547 -3.373 1 95.38 107 ASN B O 1
ATOM 2969 N N . ILE B 1 108 ? -12.828 20.188 -1.668 1 96.62 108 ILE B N 1
ATOM 2970 C CA . ILE B 1 108 ? -14.258 20.438 -1.746 1 96.62 108 ILE B CA 1
ATOM 2971 C C . ILE B 1 108 ? -14.828 20.609 -0.34 1 96.62 108 ILE B C 1
ATOM 2973 O O . ILE B 1 108 ? -14.57 19.797 0.544 1 96.62 108 ILE B O 1
ATOM 2977 N N . LYS B 1 109 ? -15.531 21.672 -0.152 1 95.44 109 LYS B N 1
ATOM 2978 C CA . LYS B 1 109 ? -16.219 21.906 1.119 1 95.44 109 LYS B CA 1
ATOM 2979 C C . LYS B 1 109 ? -17.625 21.344 1.103 1 95.44 109 LYS B C 1
ATOM 2981 O O . LYS B 1 109 ? -18.344 21.453 0.101 1 95.44 109 LYS B O 1
ATOM 2986 N N . LYS B 1 110 ? -17.969 20.641 2.197 1 95.19 110 LYS B N 1
ATOM 2987 C CA . LYS B 1 110 ? -19.328 20.156 2.41 1 95.19 110 LYS B CA 1
ATOM 2988 C C . LYS B 1 110 ? -19.812 20.5 3.812 1 95.19 110 LYS B C 1
ATOM 2990 O O . LYS B 1 110 ? -19.016 20.719 4.723 1 95.19 110 LYS B O 1
ATOM 2995 N N . VAL B 1 111 ? -21.109 20.609 3.898 1 93.94 111 VAL B N 1
ATOM 2996 C CA . VAL B 1 111 ? -21.734 20.75 5.203 1 93.94 111 VAL B CA 1
ATOM 2997 C C . VAL B 1 111 ? -22.547 19.484 5.527 1 93.94 111 VAL B C 1
ATOM 2999 O O . VAL B 1 111 ? -23.422 19.094 4.766 1 93.94 111 VAL B O 1
ATOM 3002 N N . LEU B 1 112 ? -22.141 18.875 6.617 1 92.44 112 LEU B N 1
ATOM 3003 C CA . LEU B 1 112 ? -22.859 17.672 7.047 1 92.44 112 LEU B CA 1
ATOM 3004 C C . LEU B 1 112 ? -23.75 17.969 8.242 1 92.44 112 LEU B C 1
ATOM 3006 O O . LEU B 1 112 ? -23.406 18.781 9.102 1 92.44 112 LEU B O 1
ATOM 3010 N N . SER B 1 113 ? -24.938 17.328 8.195 1 90.25 113 SER B N 1
ATOM 3011 C CA . SER B 1 113 ? -25.859 17.469 9.32 1 90.25 113 SER B CA 1
ATOM 3012 C C . SER B 1 113 ? -26.078 16.125 10.016 1 90.25 113 SER B C 1
ATOM 3014 O O . SER B 1 113 ? -26.281 15.109 9.352 1 90.25 113 SER B O 1
ATOM 3016 N N . ASP B 1 114 ? -25.875 16.156 11.328 1 86.25 114 ASP B N 1
ATOM 3017 C CA . ASP B 1 114 ? -26.125 14.914 12.047 1 86.25 114 ASP B CA 1
ATOM 3018 C C . ASP B 1 114 ? -27.609 14.758 12.352 1 86.25 114 ASP B C 1
ATOM 3020 O O . ASP B 1 114 ? -28.438 15.547 11.883 1 86.25 114 ASP B O 1
ATOM 3024 N N . THR B 1 115 ? -27.906 13.625 12.992 1 88.31 115 THR B N 1
ATOM 3025 C CA . THR B 1 115 ? -29.297 13.289 13.273 1 88.31 115 THR B CA 1
ATOM 3026 C C . THR B 1 115 ? -29.938 14.328 14.188 1 88.31 115 THR B C 1
ATOM 3028 O O . THR B 1 115 ? -31.156 14.5 14.18 1 88.31 115 THR B O 1
ATOM 3031 N N . GLU B 1 116 ? -29.203 15.055 15 1 91.56 116 GLU B N 1
ATOM 3032 C CA . GLU B 1 116 ? -29.703 16.062 15.914 1 91.56 116 GLU B CA 1
ATOM 3033 C C . GLU B 1 116 ? -29.75 17.438 15.25 1 91.56 116 GLU B C 1
ATOM 3035 O O . GLU B 1 116 ? -30.141 18.422 15.875 1 91.56 116 GLU B O 1
ATOM 3040 N N . GLY B 1 117 ? -29.312 17.5 14.039 1 87.75 117 GLY B N 1
ATOM 3041 C CA . GLY B 1 117 ? -29.391 18.75 13.297 1 87.75 117 GLY B CA 1
ATOM 3042 C C . GLY B 1 117 ? -28.125 19.578 13.406 1 87.75 117 GLY B C 1
ATOM 3043 O O . GLY B 1 117 ? -28.062 20.703 12.914 1 87.75 117 GLY B O 1
ATOM 3044 N N . LYS B 1 118 ? -27.172 19.094 14.156 1 90.44 118 LYS B N 1
ATOM 3045 C CA . LYS B 1 118 ? -25.922 19.828 14.258 1 90.44 118 LYS B CA 1
ATOM 3046 C C . LYS B 1 118 ? -25.125 19.75 12.961 1 90.44 118 LYS B C 1
ATOM 3048 O O . LYS B 1 118 ? -24.922 18.672 12.406 1 90.44 118 LYS B O 1
ATOM 3053 N N . GLU B 1 119 ? -24.734 20.984 12.516 1 92.44 119 GLU B N 1
ATOM 3054 C CA . GLU B 1 119 ? -24.016 21.078 11.25 1 92.44 119 GLU B CA 1
ATOM 3055 C C . GLU B 1 119 ? -22.5 21.078 11.469 1 92.44 119 GLU B C 1
ATOM 3057 O O . GLU B 1 119 ? -22.016 21.688 12.43 1 92.44 119 GLU B O 1
ATOM 3062 N N . THR B 1 120 ? -21.781 20.375 10.68 1 92.19 120 THR B N 1
ATOM 3063 C CA . THR B 1 120 ? -20.328 20.375 10.688 1 92.19 120 THR B CA 1
ATOM 3064 C C . THR B 1 120 ? -19.781 20.672 9.297 1 92.19 120 THR B C 1
ATOM 3066 O O . THR B 1 120 ? -20.156 20.016 8.32 1 92.19 120 THR B O 1
ATOM 3069 N N . ASP B 1 121 ? -18.938 21.734 9.305 1 93.75 121 ASP B N 1
ATOM 3070 C CA . ASP B 1 121 ? -18.25 22.047 8.055 1 93.75 121 ASP B CA 1
ATOM 3071 C C . ASP B 1 121 ? -17.031 21.141 7.859 1 93.75 121 ASP B C 1
ATOM 3073 O O . ASP B 1 121 ? -16.156 21.062 8.727 1 93.75 121 ASP B O 1
ATOM 3077 N N . ILE B 1 122 ? -17.031 20.453 6.66 1 94.88 122 ILE B N 1
ATOM 3078 C CA . ILE B 1 122 ? -15.914 19.547 6.422 1 94.88 122 ILE B CA 1
ATOM 3079 C C . ILE B 1 122 ? -15.219 19.922 5.117 1 94.88 122 ILE B C 1
ATOM 3081 O O . ILE B 1 122 ? -15.836 20.516 4.227 1 94.88 122 ILE B O 1
ATOM 3085 N N . LEU B 1 123 ? -13.969 19.719 5.133 1 95.5 123 LEU B N 1
ATOM 3086 C CA . LEU B 1 123 ? -13.125 19.875 3.951 1 95.5 123 LEU B CA 1
ATOM 3087 C C . LEU B 1 123 ? -12.625 18.516 3.457 1 95.5 123 LEU B C 1
ATOM 3089 O O . LEU B 1 123 ? -12.055 17.75 4.227 1 95.5 123 LEU B O 1
ATOM 3093 N N . ILE B 1 124 ? -12.898 18.234 2.156 1 96.94 124 ILE B N 1
ATOM 3094 C CA . ILE B 1 124 ? -12.477 16.969 1.587 1 96.94 124 ILE B CA 1
ATOM 3095 C C . ILE B 1 124 ? -11.32 17.188 0.612 1 96.94 124 ILE B C 1
ATOM 3097 O O . ILE B 1 124 ? -11.406 18.047 -0.271 1 96.94 124 ILE B O 1
ATOM 3101 N N . GLU B 1 125 ? -10.25 16.453 0.798 1 96.31 125 GLU B N 1
ATOM 3102 C CA . GLU B 1 125 ? -9.07 16.484 -0.059 1 96.31 125 GLU B CA 1
ATOM 3103 C C . GLU B 1 125 ? -8.68 15.07 -0.507 1 96.31 125 GLU B C 1
ATOM 3105 O O . GLU B 1 125 ? -9.219 14.086 -0.002 1 96.31 125 GLU B O 1
ATOM 3110 N N . PHE B 1 126 ? -7.879 15.055 -1.521 1 96.62 126 PHE B N 1
ATOM 3111 C CA . PHE B 1 126 ? -7.387 13.766 -1.989 1 96.62 126 PHE B CA 1
ATOM 3112 C C . PHE B 1 126 ? -5.875 13.664 -1.806 1 96.62 126 PHE B C 1
ATOM 3114 O O . PHE B 1 126 ? -5.129 14.523 -2.287 1 96.62 126 PHE B O 1
ATOM 3121 N N . ASP B 1 127 ? -5.43 12.672 -1.073 1 95.88 127 ASP B N 1
ATOM 3122 C CA . ASP B 1 127 ? -4.008 12.398 -0.899 1 95.88 127 ASP B CA 1
ATOM 3123 C C . ASP B 1 127 ? -3.5 11.445 -1.979 1 95.88 127 ASP B C 1
ATOM 3125 O O . ASP B 1 127 ? -3.746 10.234 -1.916 1 95.88 127 ASP B O 1
ATOM 3129 N N . LYS B 1 128 ? -2.74 11.914 -2.881 1 93.75 128 LYS B N 1
ATOM 3130 C CA . LYS B 1 128 ? -2.266 11.125 -4.016 1 93.75 128 LYS B CA 1
ATOM 3131 C C . LYS B 1 128 ? -1.22 10.109 -3.572 1 93.75 128 LYS B C 1
ATOM 3133 O O . LYS B 1 128 ? -1.019 9.086 -4.238 1 93.75 128 LYS B O 1
ATOM 3138 N N . ASP B 1 129 ? -0.56 10.414 -2.469 1 94.75 129 ASP B N 1
ATOM 3139 C CA . ASP B 1 129 ? 0.484 9.508 -1.997 1 94.75 129 ASP B CA 1
ATOM 3140 C C . ASP B 1 129 ? -0.112 8.188 -1.512 1 94.75 129 ASP B C 1
ATOM 3142 O O . ASP B 1 129 ? 0.435 7.113 -1.783 1 94.75 129 ASP B O 1
ATOM 3146 N N . THR B 1 130 ? -1.244 8.227 -0.79 1 96.69 130 THR B N 1
ATOM 3147 C CA . THR B 1 130 ? -1.856 7.027 -0.22 1 96.69 130 THR B CA 1
ATOM 3148 C C . THR B 1 130 ? -3.09 6.617 -1.019 1 96.69 130 THR B C 1
ATOM 3150 O O . THR B 1 130 ? -3.686 5.57 -0.758 1 96.69 130 THR B O 1
ATOM 3153 N N . ASN B 1 131 ? -3.457 7.375 -2.029 1 96.31 131 ASN B N 1
ATOM 3154 C CA . ASN B 1 131 ? -4.684 7.133 -2.783 1 96.31 131 ASN B CA 1
ATOM 3155 C C . ASN B 1 131 ? -5.902 7.07 -1.868 1 96.31 131 ASN B C 1
ATOM 3157 O O . ASN B 1 131 ? -6.66 6.098 -1.902 1 96.31 131 ASN B O 1
ATOM 3161 N N . GLU B 1 132 ? -6.102 8.18 -1.175 1 96.38 132 GLU B N 1
ATOM 3162 C CA . GLU B 1 132 ? -7.141 8.219 -0.15 1 96.38 132 GLU B CA 1
ATOM 3163 C C . GLU B 1 132 ? -7.797 9.602 -0.089 1 96.38 132 GLU B C 1
ATOM 3165 O O . GLU B 1 132 ? -7.121 10.625 -0.207 1 96.38 132 GLU B O 1
ATOM 3170 N N . PHE B 1 133 ? -9.117 9.625 0.134 1 96.69 133 PHE B N 1
ATOM 3171 C CA . PHE B 1 133 ? -9.812 10.875 0.431 1 96.69 133 PHE B CA 1
ATOM 3172 C C . PHE B 1 133 ? -9.711 11.211 1.914 1 96.69 133 PHE B C 1
ATOM 3174 O O . PHE B 1 133 ? -9.969 10.359 2.768 1 96.69 133 PHE B O 1
ATOM 3181 N N . ILE B 1 134 ? -9.344 12.43 2.15 1 94.38 134 ILE B N 1
ATOM 3182 C CA . ILE B 1 134 ? -9.18 12.906 3.518 1 94.38 134 ILE B CA 1
ATOM 3183 C C . ILE B 1 134 ? -10.289 13.898 3.859 1 94.38 134 ILE B C 1
ATOM 3185 O O . ILE B 1 134 ? -10.57 14.812 3.084 1 94.38 134 ILE B O 1
ATOM 3189 N N . VAL B 1 135 ? -10.891 13.664 5.023 1 93.5 135 VAL B N 1
ATOM 3190 C CA . VAL B 1 135 ? -11.953 14.539 5.496 1 93.5 135 VAL B CA 1
ATOM 3191 C C . VAL B 1 135 ? -11.484 15.305 6.734 1 93.5 135 VAL B C 1
ATOM 3193 O O . VAL B 1 135 ? -11.07 14.695 7.727 1 93.5 135 VAL B O 1
ATOM 3196 N N . THR B 1 136 ? -11.547 16.609 6.66 1 92.62 136 THR B N 1
ATOM 3197 C CA . THR B 1 136 ? -11.117 17.453 7.77 1 92.62 136 THR B CA 1
ATOM 3198 C C . THR B 1 136 ? -12.281 18.281 8.312 1 92.62 136 THR B C 1
ATOM 3200 O O . THR B 1 136 ? -13.031 18.875 7.547 1 92.62 136 THR B O 1
ATOM 3203 N N . ASP B 1 137 ? -12.422 18.203 9.609 1 91.38 137 ASP B N 1
ATOM 3204 C CA . ASP B 1 137 ? -13.32 19.125 10.281 1 91.38 137 ASP B CA 1
ATOM 3205 C C . ASP B 1 137 ? -12.711 20.531 10.328 1 91.38 137 ASP B C 1
ATOM 3207 O O . ASP B 1 137 ? -11.734 20.766 11.047 1 91.38 137 ASP B O 1
ATOM 3211 N N . THR B 1 138 ? -13.328 21.484 9.688 1 92.5 138 THR B N 1
ATOM 3212 C CA . THR B 1 138 ? -12.711 22.797 9.516 1 92.5 138 THR B CA 1
ATOM 3213 C C . THR B 1 138 ? -12.617 23.516 10.852 1 92.5 138 THR B C 1
ATOM 3215 O O . THR B 1 138 ? -11.766 24.391 11.031 1 92.5 138 THR B O 1
ATOM 3218 N N . GLU B 1 139 ? -13.453 23.172 11.773 1 87.81 139 GLU B N 1
ATOM 3219 C CA . GLU B 1 139 ? -13.445 23.812 13.078 1 87.81 139 GLU B CA 1
ATOM 3220 C C . GLU B 1 139 ? -12.203 23.422 13.883 1 87.81 139 GLU B C 1
ATOM 3222 O O . GLU B 1 139 ? -11.828 24.109 14.828 1 87.81 139 GLU B O 1
ATOM 3227 N N . LYS B 1 140 ? -11.602 22.375 13.445 1 82.62 140 LYS B N 1
ATOM 3228 C CA . LYS B 1 140 ? -10.438 21.875 14.172 1 82.62 140 LYS B CA 1
ATOM 3229 C C . LYS B 1 140 ? -9.141 22.359 13.539 1 82.62 140 LYS B C 1
ATOM 3231 O O . LYS B 1 140 ? -8.055 22.047 14.039 1 82.62 140 LYS B O 1
ATOM 3236 N N . VAL B 1 141 ? -9.273 23.094 12.523 1 87.88 141 VAL B N 1
ATOM 3237 C CA . VAL B 1 141 ? -8.094 23.625 11.852 1 87.88 141 VAL B CA 1
ATOM 3238 C C . VAL B 1 141 ? -7.512 24.781 12.664 1 87.88 141 VAL B C 1
ATOM 3240 O O . VAL B 1 141 ? -8.227 25.719 13.016 1 87.88 141 VAL B O 1
ATOM 3243 N N . LEU B 1 142 ? -6.227 24.672 12.938 1 82.12 142 LEU B N 1
ATOM 3244 C CA . LEU B 1 142 ? -5.539 25.766 13.602 1 82.12 142 LEU B CA 1
ATOM 3245 C C . LEU B 1 142 ? -5.199 26.875 12.609 1 82.12 142 LEU B C 1
ATOM 3247 O O . LEU B 1 142 ? -4.473 26.641 11.641 1 82.12 142 LEU B O 1
ATOM 3251 N N . VAL B 1 143 ? -5.691 28.016 12.945 1 89.88 143 VAL B N 1
ATOM 3252 C CA . VAL B 1 143 ? -5.52 29.141 12.039 1 89.88 143 VAL B CA 1
ATOM 3253 C C . VAL B 1 143 ? -4.48 30.109 12.609 1 89.88 143 VAL B C 1
ATOM 3255 O O . VAL B 1 143 ? -4.602 30.562 13.75 1 89.88 143 VAL B O 1
ATOM 3258 N N . PRO B 1 144 ? -3.477 30.422 11.828 1 91.56 144 PRO B N 1
ATOM 3259 C CA . PRO B 1 144 ? -2.498 31.391 12.336 1 91.56 144 PRO B CA 1
ATOM 3260 C C . PRO B 1 144 ? -3.076 32.781 12.477 1 91.56 144 PRO B C 1
ATOM 3262 O O . PRO B 1 144 ? -4.004 33.156 11.75 1 91.56 144 PRO B O 1
ATOM 3265 N N . ASP B 1 145 ? -2.461 33.5 13.391 1 93.56 145 ASP B N 1
ATOM 3266 C CA . ASP B 1 145 ? -2.834 34.906 13.562 1 93.56 145 ASP B CA 1
ATOM 3267 C C . ASP B 1 145 ? -2.02 35.812 12.633 1 93.56 145 ASP B C 1
ATOM 3269 O O . ASP B 1 145 ? -2.533 36.812 12.117 1 93.56 145 ASP B O 1
ATOM 3273 N N . PHE B 1 146 ? -0.761 35.438 12.516 1 93.06 146 PHE B N 1
ATOM 3274 C CA . PHE B 1 146 ? 0.153 36.156 11.648 1 93.06 146 PHE B CA 1
ATOM 3275 C C . PHE B 1 146 ? 0.854 35.219 10.672 1 93.06 146 PHE B C 1
ATOM 3277 O O . PHE B 1 146 ? 1.166 34.094 11.023 1 93.06 146 PHE B O 1
ATOM 3284 N N . VAL B 1 147 ? 1.035 35.719 9.445 1 94.5 147 VAL B N 1
ATOM 3285 C CA . VAL B 1 147 ? 1.925 35.062 8.492 1 94.5 147 VAL B CA 1
ATOM 3286 C C . VAL B 1 147 ? 2.908 36.094 7.922 1 94.5 147 VAL B C 1
ATOM 3288 O O . VAL B 1 147 ? 2.502 37.156 7.438 1 94.5 147 VAL B O 1
ATOM 3291 N N . ASN B 1 148 ? 4.125 35.781 8.023 1 94.75 148 ASN B N 1
ATOM 3292 C CA . ASN B 1 148 ? 5.164 36.688 7.617 1 94.75 148 ASN B CA 1
ATOM 3293 C C . ASN B 1 148 ? 4.949 38.094 8.219 1 94.75 148 ASN B C 1
ATOM 3295 O O . ASN B 1 148 ? 4.992 39.094 7.508 1 94.75 148 ASN B O 1
ATOM 3299 N N . ASN B 1 149 ? 4.629 38.094 9.391 1 92.12 149 ASN B N 1
ATOM 3300 C CA . ASN B 1 149 ? 4.484 39.281 10.211 1 92.12 149 ASN B CA 1
ATOM 3301 C C . ASN B 1 149 ? 3.279 40.125 9.773 1 92.12 149 ASN B C 1
ATOM 3303 O O . ASN B 1 149 ? 3.137 41.281 10.188 1 92.12 149 ASN B O 1
ATOM 3307 N N . GLU B 1 150 ? 2.51 39.625 8.992 1 95.62 150 GLU B N 1
ATOM 3308 C CA . GLU B 1 150 ? 1.255 40.281 8.633 1 95.62 150 GLU B CA 1
ATOM 3309 C C . GLU B 1 150 ? 0.074 39.625 9.375 1 95.62 150 GLU B C 1
ATOM 3311 O O . GLU B 1 150 ? -0.104 38.406 9.344 1 95.62 150 GLU B O 1
ATOM 3316 N N . LYS B 1 151 ? -0.691 40.438 10 1 95.62 151 LYS B N 1
ATOM 3317 C CA . LYS B 1 151 ? -1.874 39.969 10.711 1 95.62 151 LYS B CA 1
ATOM 3318 C C . LYS B 1 151 ? -2.979 39.562 9.727 1 95.62 151 LYS B C 1
ATOM 3320 O O . LYS B 1 151 ? -3.34 40.344 8.852 1 95.62 151 LYS B O 1
ATOM 3325 N N . LEU B 1 152 ? -3.488 38.406 9.914 1 97 152 LEU B N 1
ATOM 3326 C CA . LEU B 1 152 ? -4.574 37.938 9.047 1 97 152 LEU B CA 1
ATOM 3327 C C . LEU B 1 152 ? -5.898 38.562 9.469 1 97 152 LEU B C 1
ATOM 3329 O O . LEU B 1 152 ? -6.191 38.688 10.664 1 97 152 LEU B O 1
ATOM 3333 N N . THR B 1 153 ? -6.613 39.062 8.461 1 97 153 THR B N 1
ATOM 3334 C CA . THR B 1 153 ? -7.961 39.562 8.727 1 97 153 THR B CA 1
ATOM 3335 C C . THR B 1 153 ? -8.906 38.406 9.047 1 97 153 THR B C 1
ATOM 3337 O O . THR B 1 153 ? -8.57 37.25 8.836 1 97 153 THR B O 1
ATOM 3340 N N . LEU B 1 154 ? -10.062 38.75 9.594 1 96.5 154 LEU B N 1
ATOM 3341 C CA . LEU B 1 154 ? -11.062 37.719 9.891 1 96.5 154 LEU B CA 1
ATOM 3342 C C . LEU B 1 154 ? -11.453 36.969 8.617 1 96.5 154 LEU B C 1
ATOM 3344 O O . LEU B 1 154 ? -11.648 35.75 8.656 1 96.5 154 LEU B O 1
ATOM 3348 N N . GLU B 1 155 ? -11.555 37.719 7.578 1 96.69 155 GLU B N 1
ATOM 3349 C CA . GLU B 1 155 ? -11.891 37.094 6.301 1 96.69 155 GLU B CA 1
ATOM 3350 C C . GLU B 1 155 ? -10.789 36.156 5.848 1 96.69 155 GLU B C 1
ATOM 3352 O O . GLU B 1 155 ? -11.078 35.031 5.387 1 96.69 155 GLU B O 1
ATOM 3357 N N . GLN B 1 156 ? -9.57 36.531 5.988 1 97.19 156 GLN B N 1
ATOM 3358 C CA . GLN B 1 156 ? -8.438 35.688 5.609 1 97.19 156 GLN B CA 1
ATOM 3359 C C . GLN B 1 156 ? -8.383 34.406 6.453 1 97.19 156 GLN B C 1
ATOM 3361 O O . GLN B 1 156 ? -8.102 33.344 5.934 1 97.19 156 GLN B O 1
ATOM 3366 N N . LYS B 1 157 ? -8.68 34.625 7.676 1 96.19 157 LYS B N 1
ATOM 3367 C CA . LYS B 1 157 ? -8.695 33.469 8.57 1 96.19 157 LYS B CA 1
ATOM 3368 C C . LYS B 1 157 ? -9.773 32.469 8.172 1 96.19 157 LYS B C 1
ATOM 3370 O O . LYS B 1 157 ? -9.539 31.266 8.164 1 96.19 157 LYS B O 1
ATOM 3375 N N . GLU B 1 158 ? -10.891 33 7.855 1 95.12 158 GLU B N 1
ATOM 3376 C CA . GLU B 1 158 ? -11.992 32.125 7.426 1 95.12 158 GLU B CA 1
ATOM 3377 C C . GLU B 1 158 ? -11.656 31.422 6.117 1 95.12 158 GLU B C 1
ATOM 3379 O O . GLU B 1 158 ? -11.953 30.234 5.953 1 95.12 158 GLU B O 1
ATOM 3384 N N . ARG B 1 159 ? -11.094 32.125 5.215 1 95.81 159 ARG B N 1
ATOM 3385 C CA . ARG B 1 159 ? -10.664 31.547 3.951 1 95.81 159 ARG B CA 1
ATOM 3386 C C . ARG B 1 159 ? -9.664 30.406 4.184 1 95.81 159 ARG B C 1
ATOM 3388 O O . ARG B 1 159 ? -9.805 29.328 3.619 1 95.81 159 ARG B O 1
ATOM 3395 N N . TYR B 1 160 ? -8.711 30.672 5.062 1 96.06 160 TYR B N 1
ATOM 3396 C CA . TYR B 1 160 ? -7.715 29.656 5.391 1 96.06 160 TYR B CA 1
ATOM 3397 C C . TYR B 1 160 ? -8.367 28.422 5.984 1 96.06 160 TYR B C 1
ATOM 3399 O O . TYR B 1 160 ? -8.078 27.297 5.559 1 96.06 160 TYR B O 1
ATOM 3407 N N . ARG B 1 161 ? -9.219 28.625 6.832 1 93.38 161 ARG B N 1
ATOM 3408 C CA . ARG B 1 161 ? -9.914 27.531 7.516 1 93.38 161 ARG B CA 1
ATOM 3409 C C . ARG B 1 161 ? -10.695 26.672 6.523 1 93.38 161 ARG B C 1
ATOM 3411 O O . ARG B 1 161 ? -10.781 25.453 6.695 1 93.38 161 ARG B O 1
ATOM 3418 N N . LYS B 1 162 ? -11.164 27.266 5.539 1 92.56 162 LYS B N 1
ATOM 3419 C CA . LYS B 1 162 ? -12 26.578 4.555 1 92.56 162 LYS B CA 1
ATOM 3420 C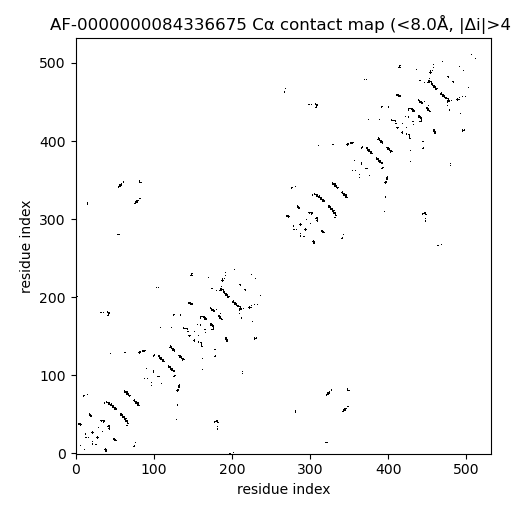 C . LYS B 1 162 ? -11.164 26.062 3.393 1 92.56 162 LYS B C 1
ATOM 3422 O O . LYS B 1 162 ? -11.711 25.609 2.379 1 92.56 162 LYS B O 1
ATOM 3427 N N . GLY B 1 163 ? -9.906 26.188 3.545 1 93.94 163 GLY B N 1
ATOM 3428 C CA . GLY B 1 163 ? -9.008 25.641 2.533 1 93.94 163 GLY B CA 1
ATOM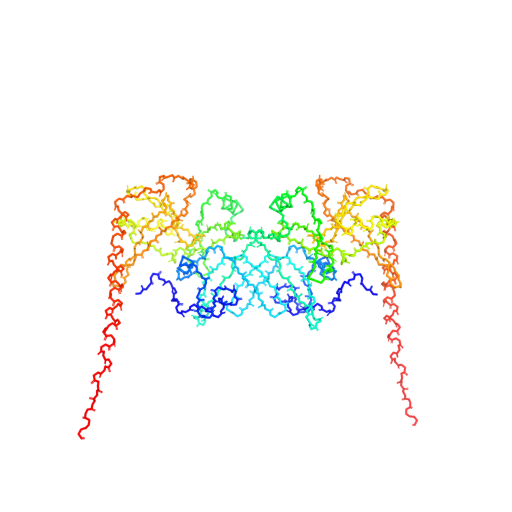 3429 C C . GLY B 1 163 ? -8.914 26.516 1.298 1 93.94 163 GLY B C 1
ATOM 3430 O O . GLY B 1 163 ? -8.5 26.062 0.233 1 93.94 163 GLY B O 1
ATOM 3431 N N . LYS B 1 164 ? -9.336 27.766 1.449 1 94.81 164 LYS B N 1
ATOM 3432 C CA . LYS B 1 164 ? -9.234 28.719 0.341 1 94.81 164 LYS B CA 1
ATOM 3433 C C . LYS B 1 164 ? -7.906 29.453 0.375 1 94.81 164 LYS B C 1
ATOM 3435 O O . LYS B 1 164 ? -7.301 29.609 1.438 1 94.81 164 LYS B O 1
ATOM 3440 N N . GLU B 1 165 ? -7.547 29.875 -0.769 1 95.5 165 GLU B N 1
ATOM 3441 C CA . GLU B 1 165 ? -6.285 30.609 -0.873 1 95.5 165 GLU B CA 1
ATOM 3442 C C . GLU B 1 165 ? -6.375 31.969 -0.179 1 95.5 165 GLU B C 1
ATOM 3444 O O . GLU B 1 165 ? -7.387 32.656 -0.286 1 95.5 165 GLU B O 1
ATOM 3449 N N . VAL B 1 166 ? -5.309 32.281 0.481 1 97.12 166 VAL B N 1
ATOM 3450 C CA . VAL B 1 166 ? -5.133 33.562 1.114 1 97.12 166 VAL B CA 1
ATOM 3451 C C . VAL B 1 166 ? -3.926 34.281 0.503 1 97.12 166 VAL B C 1
ATOM 3453 O O . VAL B 1 166 ? -2.883 33.656 0.274 1 97.12 166 VAL B O 1
ATOM 3456 N N . GLU B 1 167 ? -4.102 35.5 0.273 1 96.31 167 GLU B N 1
ATOM 3457 C CA . GLU B 1 167 ? -3.008 36.281 -0.29 1 96.31 167 GLU B CA 1
ATOM 3458 C C . GLU B 1 167 ? -2.643 37.469 0.621 1 96.31 167 GLU B C 1
ATOM 3460 O O . GLU B 1 167 ? -3.521 38.188 1.093 1 96.31 167 GLU B O 1
ATOM 3465 N N . LEU B 1 168 ? -1.366 37.594 0.766 1 96 168 LEU B N 1
ATOM 3466 C CA . LEU B 1 168 ? -0.856 38.719 1.551 1 96 168 LEU B CA 1
ATOM 3467 C C . LEU B 1 168 ? -0.497 39.906 0.65 1 96 168 LEU B C 1
ATOM 3469 O O . LEU B 1 168 ? -0.496 39.781 -0.576 1 96 168 LEU B O 1
ATOM 3473 N N . LYS B 1 169 ? -0.144 40.969 1.338 1 93.31 169 LYS B N 1
ATOM 3474 C CA . LYS B 1 169 ? 0.206 42.188 0.612 1 93.31 169 LYS B CA 1
ATOM 3475 C C . LYS B 1 169 ? 1.501 42 -0.174 1 93.31 169 LYS B C 1
ATOM 3477 O O . LYS B 1 169 ? 1.67 42.594 -1.245 1 93.31 169 LYS B O 1
ATOM 3482 N N . ASP B 1 170 ? 2.363 41.156 0.286 1 91.38 170 ASP B N 1
ATOM 3483 C CA . ASP B 1 170 ? 3.67 41 -0.347 1 91.38 170 ASP B CA 1
ATOM 3484 C C . ASP B 1 170 ? 3.613 39.969 -1.468 1 91.38 170 ASP B C 1
ATOM 3486 O O . ASP B 1 170 ? 4.645 39.594 -2.035 1 91.38 170 ASP B O 1
ATOM 3490 N N . GLY B 1 171 ? 2.49 39.375 -1.709 1 91.69 171 GLY B N 1
ATOM 3491 C CA . GLY B 1 171 ? 2.328 38.438 -2.809 1 91.69 171 GLY B CA 1
ATOM 3492 C C . GLY B 1 171 ? 2.395 37 -2.371 1 91.69 171 GLY B C 1
ATOM 3493 O O . GLY B 1 171 ? 2.182 36.094 -3.178 1 91.69 171 GLY B O 1
ATOM 3494 N N . THR B 1 172 ? 2.627 36.844 -1.146 1 94.06 172 THR B N 1
ATOM 3495 C CA . THR B 1 172 ? 2.623 35.469 -0.637 1 94.06 172 THR B CA 1
ATOM 3496 C C . THR B 1 172 ? 1.21 34.906 -0.637 1 94.06 172 THR B C 1
ATOM 3498 O O . THR B 1 172 ? 0.271 35.562 -0.174 1 94.06 172 THR B O 1
ATOM 3501 N N . LYS B 1 173 ? 1.073 33.719 -1.193 1 94.94 173 LYS B N 1
ATOM 3502 C CA . LYS B 1 173 ? -0.184 33 -1.212 1 94.94 173 LYS B CA 1
ATOM 3503 C C . LYS B 1 173 ? -0.051 31.656 -0.47 1 94.94 173 LYS B C 1
ATOM 3505 O O . LYS B 1 173 ? 0.974 30.984 -0.578 1 94.94 173 LYS B O 1
ATOM 3510 N N . PHE B 1 174 ? -1.106 31.344 0.287 1 94.69 174 PHE B N 1
ATOM 3511 C CA . PHE B 1 174 ? -1.074 30.078 1.014 1 94.69 174 PHE B CA 1
ATOM 3512 C C . PHE B 1 174 ? -2.486 29.562 1.274 1 94.69 174 PHE B C 1
ATOM 3514 O O . PHE B 1 174 ? -3.459 30.312 1.124 1 94.69 174 PHE B O 1
ATOM 3521 N N . GLN B 1 175 ? -2.559 28.297 1.571 1 94.75 175 GLN B N 1
ATOM 3522 C CA . GLN B 1 175 ? -3.828 27.641 1.865 1 94.75 175 GLN B CA 1
ATOM 3523 C C . GLN B 1 175 ? -3.625 26.438 2.771 1 94.75 175 GLN B C 1
ATOM 3525 O O . GLN B 1 175 ? -2.555 25.828 2.768 1 94.75 175 GLN B O 1
ATOM 3530 N N . TYR B 1 176 ? -4.66 26.203 3.572 1 93 176 TYR B N 1
ATOM 3531 C CA . TYR B 1 176 ? -4.633 25 4.387 1 93 176 TYR B CA 1
ATOM 3532 C C . TYR B 1 176 ? -4.609 23.75 3.516 1 93 176 TYR B C 1
ATOM 3534 O O . TYR B 1 176 ? -5.281 23.688 2.482 1 93 176 TYR B O 1
ATOM 3542 N N . SER B 1 177 ? -3.838 22.781 3.902 1 91.38 177 SER B N 1
ATOM 3543 C CA . SER B 1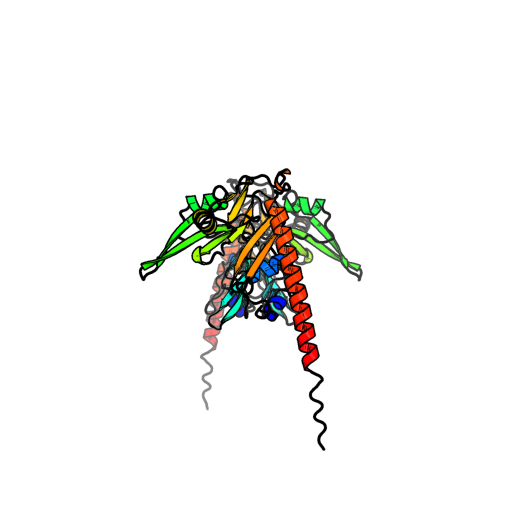 177 ? -3.834 21.484 3.246 1 91.38 177 SER B CA 1
ATOM 3544 C C . SER B 1 177 ? -3.713 20.359 4.262 1 91.38 177 SER B C 1
ATOM 3546 O O . SER B 1 177 ? -2.678 20.203 4.918 1 91.38 177 SER B O 1
ATOM 3548 N N . GLY B 1 178 ? -4.695 19.484 4.289 1 89.06 178 GLY B N 1
ATOM 3549 C CA . GLY B 1 178 ? -4.672 18.344 5.191 1 89.06 178 GLY B CA 1
ATOM 3550 C C . GLY B 1 178 ? -3.85 17.188 4.664 1 89.06 178 GLY B C 1
ATOM 3551 O O . GLY B 1 178 ? -3.58 16.234 5.391 1 89.06 178 GLY B O 1
ATOM 3552 N N . THR B 1 179 ? -3.424 17.219 3.418 1 88.81 179 THR B N 1
ATOM 3553 C CA . THR B 1 179 ? -2.656 16.141 2.816 1 88.81 179 THR B CA 1
ATOM 3554 C C . THR B 1 179 ? -1.161 16.344 3.045 1 88.81 179 THR B C 1
ATOM 3556 O O . THR B 1 179 ? -0.37 15.406 2.877 1 88.81 179 THR B O 1
ATOM 3559 N N . ASN B 1 180 ? -0.858 17.562 3.359 1 86.56 180 ASN B N 1
ATOM 3560 C CA . ASN B 1 180 ? 0.522 17.953 3.627 1 86.56 180 ASN B CA 1
ATOM 3561 C C . ASN B 1 180 ? 0.85 17.875 5.113 1 86.56 180 ASN B C 1
ATOM 3563 O O . ASN B 1 180 ? 0.041 18.266 5.957 1 86.56 180 ASN B O 1
ATOM 3567 N N . ARG B 1 181 ? 2.068 17.359 5.383 1 88.38 181 ARG B N 1
ATOM 3568 C CA . ARG B 1 181 ? 2.406 17.188 6.793 1 88.38 181 ARG B CA 1
ATOM 3569 C C . ARG B 1 181 ? 2.549 18.531 7.488 1 88.38 181 ARG B C 1
ATOM 3571 O O . ARG B 1 181 ? 2.436 18.625 8.711 1 88.38 181 ARG B O 1
ATOM 3578 N N . GLN B 1 182 ? 2.811 19.609 6.715 1 86.31 182 GLN B N 1
ATOM 3579 C CA . GLN B 1 182 ? 2.93 20.938 7.301 1 86.31 182 GLN B CA 1
ATOM 3580 C C . GLN B 1 182 ? 1.56 21.578 7.469 1 86.31 182 GLN B C 1
ATOM 3582 O O . GLN B 1 182 ? 1.423 22.578 8.188 1 86.31 182 GLN B O 1
ATOM 3587 N N . GLY B 1 183 ? 0.578 21.094 6.816 1 89.31 183 GLY B N 1
ATOM 3588 C CA . GLY B 1 183 ? -0.789 21.578 6.926 1 89.31 183 GLY B CA 1
ATOM 3589 C C . GLY B 1 183 ? -1.056 22.812 6.086 1 89.31 183 GLY B C 1
ATOM 3590 O O . GLY B 1 183 ? -2.131 23.422 6.176 1 89.31 183 GLY B O 1
ATOM 3591 N N . ILE B 1 184 ? -0.042 23.234 5.406 1 89.75 184 ILE B N 1
ATOM 3592 C CA . ILE B 1 184 ? -0.154 24.484 4.648 1 89.75 184 ILE B CA 1
ATOM 3593 C C . ILE B 1 184 ? 0.632 24.359 3.346 1 89.75 184 ILE B C 1
ATOM 3595 O O . ILE B 1 184 ? 1.728 23.797 3.322 1 89.75 184 ILE B O 1
ATOM 3599 N N . SER B 1 185 ? 0.062 24.797 2.242 1 91.12 185 SER B N 1
ATOM 3600 C CA . SER B 1 185 ? 0.748 24.969 0.965 1 91.12 185 SER B CA 1
ATOM 3601 C C . SER B 1 185 ? 0.915 26.438 0.621 1 91.12 185 SER B C 1
ATOM 3603 O O . SER B 1 185 ? 0.158 27.281 1.104 1 91.12 185 SER B O 1
ATOM 3605 N N . ALA B 1 186 ? 1.939 26.703 -0.164 1 92.19 186 ALA B N 1
ATOM 3606 C CA . ALA B 1 186 ? 2.189 28.109 -0.473 1 92.19 186 ALA B CA 1
ATOM 3607 C C . ALA B 1 186 ? 2.914 28.25 -1.808 1 92.19 186 ALA B C 1
ATOM 3609 O O . ALA B 1 186 ? 3.432 27.281 -2.352 1 92.19 186 ALA B O 1
ATOM 3610 N N . ASN B 1 187 ? 2.848 29.469 -2.311 1 91.75 187 ASN B N 1
ATOM 3611 C CA . ASN B 1 187 ? 3.592 29.766 -3.529 1 91.75 187 ASN B CA 1
ATOM 3612 C C . ASN B 1 187 ? 5.059 30.062 -3.23 1 91.75 187 ASN B C 1
ATOM 3614 O O . ASN B 1 187 ? 5.848 30.297 -4.148 1 91.75 187 ASN B O 1
ATOM 3618 N N . LYS B 1 188 ? 5.395 30.109 -1.978 1 90.44 188 LYS B N 1
ATOM 3619 C CA . LYS B 1 188 ? 6.77 30.312 -1.521 1 90.44 188 LYS B CA 1
ATOM 3620 C C . LYS B 1 188 ? 7.316 29.047 -0.867 1 90.44 188 LYS B C 1
ATOM 3622 O O . LYS B 1 188 ? 6.547 28.172 -0.447 1 90.44 188 LYS B O 1
ATOM 3627 N N . LEU B 1 189 ? 8.602 28.938 -0.768 1 88.25 189 LEU B N 1
ATOM 3628 C CA . LEU B 1 189 ? 9.234 27.734 -0.213 1 88.25 189 LEU B CA 1
ATOM 3629 C C . LEU B 1 189 ? 9.234 27.781 1.312 1 88.25 189 LEU B C 1
ATOM 3631 O O . LEU B 1 189 ? 9.398 26.75 1.967 1 88.25 189 LEU B O 1
ATOM 3635 N N . ALA B 1 190 ? 9.102 29.062 1.768 1 89.19 190 ALA B N 1
ATOM 3636 C CA . ALA B 1 190 ? 9.109 29.172 3.225 1 89.19 190 ALA B CA 1
ATOM 3637 C C . ALA B 1 190 ? 8.18 30.297 3.695 1 89.19 190 ALA B C 1
ATOM 3639 O O . ALA B 1 190 ? 7.961 31.266 2.977 1 89.19 190 ALA B O 1
ATOM 3640 N N . LEU B 1 191 ? 7.609 30.125 4.855 1 91.5 191 LEU B N 1
ATOM 3641 C CA . LEU B 1 191 ? 6.785 31.109 5.551 1 91.5 191 LEU B CA 1
ATOM 3642 C C . LEU B 1 191 ? 6.945 30.969 7.062 1 91.5 191 LEU B C 1
ATOM 3644 O O . LEU B 1 191 ? 7.355 29.922 7.559 1 91.5 191 LEU B O 1
ATOM 3648 N N . VAL B 1 192 ? 6.672 32.094 7.719 1 89.44 192 VAL B N 1
ATOM 3649 C CA . VAL B 1 192 ? 6.625 32.062 9.18 1 89.44 192 VAL B CA 1
ATOM 3650 C C . VAL B 1 192 ? 5.207 32.375 9.648 1 89.44 192 VAL B C 1
ATOM 3652 O O . VAL B 1 192 ? 4.664 33.438 9.312 1 89.44 192 VAL B O 1
ATOM 3655 N N . A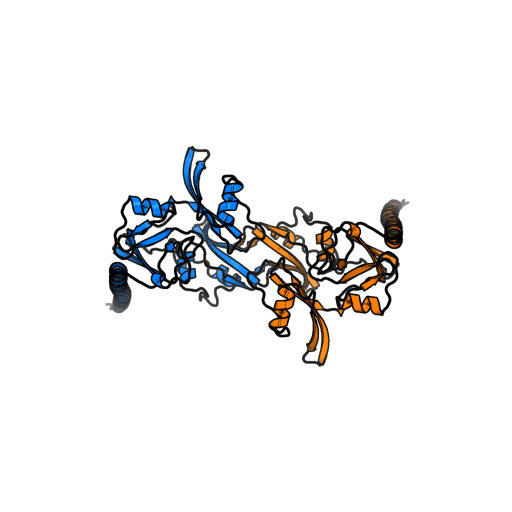LA B 1 193 ? 4.68 31.391 10.344 1 89.81 193 ALA B N 1
ATOM 3656 C CA . ALA B 1 193 ? 3.363 31.609 10.938 1 89.81 193 ALA B CA 1
ATOM 3657 C C . ALA B 1 193 ? 3.467 31.781 12.445 1 89.81 193 ALA B C 1
ATOM 3659 O O . ALA B 1 193 ? 4.375 31.234 13.078 1 89.81 193 ALA B O 1
ATOM 3660 N N . SER B 1 194 ? 2.574 32.625 12.992 1 88.06 194 SER B N 1
ATOM 3661 C CA . SER B 1 194 ? 2.541 32.75 14.445 1 88.06 194 SER B CA 1
ATOM 3662 C C . SER B 1 194 ? 1.106 32.75 14.961 1 88.06 194 SER B C 1
ATOM 3664 O O . SER B 1 194 ? 0.181 33.125 14.242 1 88.06 194 SER B O 1
ATOM 3666 N N . ILE B 1 195 ? 0.968 32.219 16.078 1 84.06 195 ILE B N 1
ATOM 3667 C CA . ILE B 1 195 ? -0.321 32.125 16.75 1 84.06 195 ILE B CA 1
ATOM 3668 C C . ILE B 1 195 ? -0.218 32.75 18.141 1 84.06 195 ILE B C 1
ATOM 3670 O O . ILE B 1 195 ? 0.767 32.562 18.844 1 84.06 195 ILE B O 1
ATOM 3674 N N . LEU B 1 196 ? -1.221 33.5 18.484 1 80.81 196 LEU B N 1
ATOM 3675 C CA . LEU B 1 196 ? -1.312 34.062 19.812 1 80.81 196 LEU B CA 1
ATOM 3676 C C . LEU B 1 196 ? -1.865 33.062 20.797 1 80.81 196 LEU B C 1
ATOM 3678 O O . LEU B 1 196 ? -2.904 32.438 20.547 1 80.81 196 LEU B O 1
ATOM 3682 N N . ILE B 1 197 ? -1.117 32.719 21.828 1 74.56 197 ILE B N 1
ATOM 3683 C CA . ILE B 1 197 ? -1.543 31.781 22.875 1 74.56 197 ILE B CA 1
ATOM 3684 C C . ILE B 1 197 ? -1.476 32.469 24.234 1 74.56 197 ILE B C 1
ATOM 3686 O O . ILE B 1 197 ? -0.994 33.594 24.344 1 74.56 197 ILE B O 1
ATOM 3690 N N . ASP B 1 198 ? -2.209 31.75 25.266 1 71.62 198 ASP B N 1
ATOM 3691 C CA . ASP B 1 198 ? -2.117 32.312 26.625 1 71.62 198 ASP B CA 1
ATOM 3692 C C . ASP B 1 198 ? -0.662 32.438 27.062 1 71.62 198 ASP B C 1
ATOM 3694 O O . ASP B 1 198 ? 0.053 31.453 27.172 1 71.62 198 ASP B O 1
ATOM 3698 N N . GLY B 1 199 ? -0.155 33.594 27.234 1 64.62 199 GLY B N 1
ATOM 3699 C CA . GLY B 1 199 ? 1.177 33.812 27.766 1 64.62 199 GLY B CA 1
ATOM 3700 C C . GLY B 1 199 ? 2.18 34.25 26.703 1 64.62 199 GLY B C 1
ATOM 3701 O O . GLY B 1 199 ? 3.369 34.375 26.984 1 64.62 199 GLY B O 1
ATOM 3702 N N . GLY B 1 200 ? 1.739 34.188 25.469 1 77 200 GLY B N 1
ATOM 3703 C CA . GLY B 1 200 ? 2.678 34.75 24.5 1 77 200 GLY B CA 1
ATOM 3704 C C . GLY B 1 200 ? 2.41 34.312 23.078 1 77 200 GLY B C 1
ATOM 3705 O O . GLY B 1 200 ? 1.257 34.094 22.688 1 77 200 GLY B O 1
ATOM 3706 N N . ILE B 1 201 ? 3.434 34.406 22.203 1 72.81 201 ILE B N 1
ATOM 3707 C CA . ILE B 1 201 ? 3.336 34.125 20.781 1 72.81 201 ILE B CA 1
ATOM 3708 C C . ILE B 1 201 ? 4.125 32.844 20.453 1 72.81 201 ILE B C 1
ATOM 3710 O O . ILE B 1 201 ? 5.238 32.656 20.938 1 72.81 201 ILE B O 1
ATOM 3714 N N . SER B 1 202 ? 3.449 31.938 19.734 1 75.62 202 SER B N 1
ATOM 3715 C CA . SER B 1 202 ? 4.105 30.734 19.234 1 75.62 202 SER B CA 1
ATOM 3716 C C . SER B 1 202 ? 4.371 30.844 17.734 1 75.62 202 SER B C 1
ATOM 3718 O O . SER B 1 202 ? 3.492 31.234 16.969 1 75.62 202 SER B O 1
ATOM 3720 N N . TYR B 1 203 ? 5.609 30.578 17.422 1 78.12 203 TYR B N 1
ATOM 3721 C CA . TYR B 1 203 ? 5.996 30.688 16.031 1 78.12 203 TYR B CA 1
ATOM 3722 C C . TYR B 1 203 ? 6.184 29.312 15.398 1 78.12 203 TYR B C 1
ATOM 3724 O O . TYR B 1 203 ? 6.625 28.375 16.062 1 78.12 203 TYR B O 1
ATOM 3732 N N . LEU B 1 204 ? 5.723 29.266 14.094 1 78.44 204 LEU B N 1
ATOM 3733 C CA . LEU B 1 204 ? 5.965 28.078 13.273 1 78.44 204 LEU B CA 1
ATOM 3734 C C . LEU B 1 204 ? 6.688 28.453 11.984 1 78.44 204 LEU B C 1
ATOM 3736 O O . LEU B 1 204 ? 6.23 29.328 11.234 1 78.44 204 LEU B O 1
ATOM 3740 N N . LEU B 1 205 ? 7.824 27.891 11.875 1 78.81 205 LEU B N 1
ATOM 3741 C CA . LEU B 1 205 ? 8.562 28.047 10.625 1 78.81 205 LEU B CA 1
ATOM 3742 C C . LEU B 1 205 ? 8.281 26.891 9.672 1 78.81 205 LEU B C 1
ATOM 3744 O O . LEU B 1 205 ? 8.523 25.734 10.008 1 78.81 205 LEU B O 1
ATOM 3748 N N . PHE B 1 206 ? 7.738 27.25 8.516 1 82.44 206 PHE B N 1
ATOM 3749 C CA . PHE B 1 206 ? 7.504 26.266 7.461 1 82.44 206 PHE B CA 1
ATOM 3750 C C . PHE B 1 206 ? 8.586 26.375 6.391 1 82.44 206 PHE B C 1
ATOM 3752 O O . PHE B 1 206 ? 8.875 27.453 5.891 1 82.44 206 PHE B O 1
ATOM 3759 N N . LYS B 1 207 ? 9.242 25.203 6.125 1 77.94 207 LYS B N 1
ATOM 3760 C CA . LYS B 1 207 ? 10.242 25.141 5.062 1 77.94 207 LYS B CA 1
ATOM 3761 C C . LYS B 1 207 ? 9.898 24.031 4.055 1 77.94 207 LYS B C 1
ATOM 3763 O O . LYS B 1 207 ? 9.25 23.047 4.402 1 77.94 207 LYS B O 1
ATOM 3768 N N . GLY B 1 208 ? 10.43 24.297 2.766 1 76.56 208 GLY B N 1
ATOM 3769 C CA . GLY B 1 208 ? 10.203 23.297 1.732 1 76.56 208 GLY B CA 1
ATOM 3770 C C . GLY B 1 208 ? 8.734 23.078 1.429 1 76.56 208 GLY B C 1
ATOM 3771 O O . GLY B 1 208 ? 8.289 21.938 1.281 1 76.56 208 GLY B O 1
ATOM 3772 N N . MET B 1 209 ? 8.031 24.094 1.337 1 80.81 209 MET B N 1
ATOM 3773 C CA . MET B 1 209 ? 6.578 24.031 1.213 1 80.81 209 MET B CA 1
ATOM 3774 C C . MET B 1 209 ? 6.172 23.5 -0.158 1 80.81 209 MET B C 1
ATOM 3776 O O . MET B 1 209 ? 6.836 23.781 -1.157 1 80.81 209 MET B O 1
ATOM 3780 N N . ASN B 1 210 ? 5.137 22.719 -0.074 1 77.69 210 ASN B N 1
ATOM 3781 C CA . ASN B 1 210 ? 4.516 22.297 -1.324 1 77.69 210 ASN B CA 1
ATOM 3782 C C . ASN B 1 210 ? 3.914 23.484 -2.08 1 77.69 210 ASN B C 1
ATOM 3784 O O . ASN B 1 210 ? 3.398 24.422 -1.467 1 77.69 210 ASN B O 1
ATOM 3788 N N . ALA B 1 211 ? 4.008 23.266 -3.416 1 79.12 211 ALA B N 1
ATOM 3789 C CA . ALA B 1 211 ? 3.459 24.312 -4.273 1 79.12 211 ALA B CA 1
ATOM 3790 C C . ALA B 1 211 ? 1.936 24.266 -4.305 1 79.12 211 ALA B C 1
ATOM 3792 O O . ALA B 1 211 ? 1.344 23.203 -4.043 1 79.12 211 ALA B O 1
ATOM 3793 N N . LEU B 1 212 ? 1.386 25.406 -4.48 1 84.81 212 LEU B N 1
ATOM 3794 C CA . LEU B 1 212 ? -0.051 25.484 -4.723 1 84.81 212 LEU B CA 1
ATOM 3795 C C . LEU B 1 212 ? -0.418 24.781 -6.027 1 84.81 212 LEU B C 1
ATOM 3797 O O . LEU B 1 212 ? 0.434 24.594 -6.898 1 84.81 212 LEU B O 1
ATOM 3801 N N . LEU B 1 213 ? -1.665 24.391 -6.02 1 76.75 213 LEU B N 1
ATOM 3802 C CA . LEU B 1 213 ? -2.123 23.734 -7.238 1 76.75 213 LEU B CA 1
ATOM 3803 C C . LEU B 1 213 ? -1.916 24.625 -8.453 1 76.75 213 LEU B C 1
ATOM 3805 O O . LEU B 1 213 ? -2.25 25.812 -8.422 1 76.75 213 LEU B O 1
ATOM 3809 N N . GLY B 1 214 ? -1.392 24.047 -9.461 1 73.12 214 GLY B N 1
ATOM 3810 C CA . GLY B 1 214 ? -1.219 24.781 -10.695 1 73.12 214 GLY B CA 1
ATOM 3811 C C . GLY B 1 214 ? 0.107 25.516 -10.773 1 73.12 214 GLY B C 1
ATOM 3812 O O . GLY B 1 214 ? 0.464 26.062 -11.828 1 73.12 214 GLY B O 1
ATOM 3813 N N . GLU B 1 215 ? 0.811 25.547 -9.68 1 77.88 215 GLU B N 1
ATOM 3814 C CA . GLU B 1 215 ? 2.104 26.219 -9.672 1 77.88 215 GLU B CA 1
ATOM 3815 C C . GLU B 1 215 ? 3.242 25.234 -9.93 1 77.88 215 GLU B C 1
ATOM 3817 O O . GLU B 1 215 ? 3.143 24.062 -9.57 1 77.88 215 GLU B O 1
ATOM 3822 N N . LYS B 1 216 ? 4.246 25.781 -10.594 1 72.94 216 LYS B N 1
ATOM 3823 C CA . LYS B 1 216 ? 5.41 24.953 -10.891 1 72.94 216 LYS B CA 1
ATOM 3824 C C . LYS B 1 216 ? 6.309 24.797 -9.664 1 72.94 216 LYS B C 1
ATOM 3826 O O . LYS B 1 216 ? 6.688 25.797 -9.039 1 72.94 216 LYS B O 1
ATOM 3831 N N . LYS B 1 217 ? 6.773 23.781 -9.406 1 74.56 217 LYS B N 1
ATOM 3832 C CA . LYS B 1 217 ? 7.617 23.484 -8.258 1 74.56 217 LYS B CA 1
ATOM 3833 C C . LYS B 1 217 ? 8.992 24.125 -8.398 1 74.56 217 LYS B C 1
ATOM 3835 O O . LYS B 1 217 ? 9.594 24.547 -7.414 1 74.56 217 LYS B O 1
ATOM 3840 N N . GLU B 1 218 ? 9.359 24.219 -9.602 1 76.31 218 GLU B N 1
ATOM 3841 C CA . GLU B 1 218 ? 10.734 24.641 -9.844 1 76.31 218 GLU B CA 1
ATOM 3842 C C . GLU B 1 218 ? 10.812 26.141 -10.094 1 76.31 218 GLU B C 1
ATOM 3844 O O . GLU B 1 218 ? 11.875 26.672 -10.414 1 76.31 218 GLU B O 1
ATOM 3849 N N . ASP B 1 219 ? 9.82 26.859 -9.828 1 81.81 219 ASP B N 1
ATOM 3850 C CA . ASP B 1 219 ? 9.828 28.297 -10.016 1 81.81 219 ASP B CA 1
ATOM 3851 C C . ASP B 1 219 ? 10.766 28.984 -9.023 1 81.81 219 ASP B C 1
ATOM 3853 O O . ASP B 1 219 ? 10.57 28.891 -7.812 1 81.81 219 ASP B O 1
ATOM 3857 N N . GLU B 1 220 ? 11.742 29.641 -9.492 1 81.56 220 GLU B N 1
ATOM 3858 C CA . GLU B 1 220 ? 12.766 30.266 -8.664 1 81.56 220 GLU B CA 1
ATOM 3859 C C . GLU B 1 220 ? 12.172 31.375 -7.793 1 81.56 220 GLU B C 1
ATOM 3861 O O . GLU B 1 220 ? 12.734 31.719 -6.754 1 81.56 220 GLU B O 1
ATOM 3866 N N . SER B 1 221 ? 11.102 31.938 -8.273 1 84.06 221 SER B N 1
ATOM 3867 C CA . SER B 1 221 ? 10.477 33.031 -7.512 1 84.06 221 SER B CA 1
ATOM 3868 C C . SER B 1 221 ? 10.016 32.531 -6.145 1 84.06 221 SER B C 1
ATOM 3870 O O . SER B 1 221 ? 9.766 33.344 -5.246 1 84.06 221 SER B O 1
ATOM 3872 N N . ARG B 1 222 ? 9.922 31.281 -5.984 1 87.31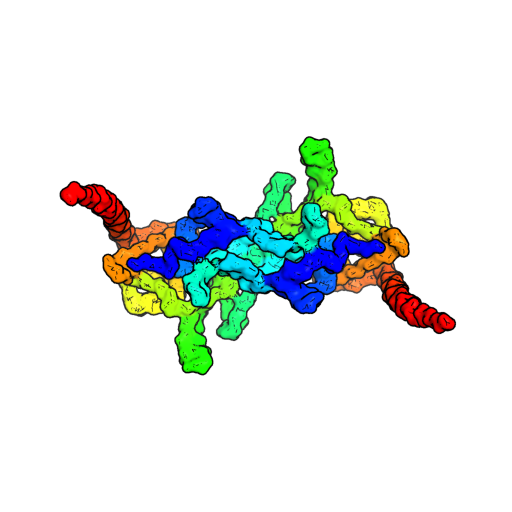 222 ARG B N 1
ATOM 3873 C CA . ARG B 1 222 ? 9.469 30.703 -4.723 1 87.31 222 ARG B CA 1
ATOM 3874 C C . ARG B 1 222 ? 10.5 30.922 -3.623 1 87.31 222 ARG B C 1
ATOM 3876 O O . ARG B 1 222 ? 10.188 30.797 -2.438 1 87.31 222 ARG B O 1
ATOM 3883 N N . LYS B 1 223 ? 11.648 31.328 -4.027 1 86.25 223 LYS B N 1
ATOM 3884 C CA . LYS B 1 223 ? 12.727 31.5 -3.061 1 86.25 223 LYS B CA 1
ATOM 3885 C C . LYS B 1 223 ? 12.867 32.969 -2.662 1 86.25 223 LYS B C 1
ATOM 3887 O O . LYS B 1 223 ? 13.75 33.312 -1.871 1 86.25 223 LYS B O 1
ATOM 3892 N N . HIS B 1 224 ? 12.047 33.781 -3.242 1 86.88 224 HIS B N 1
ATOM 3893 C CA . HIS B 1 224 ? 12.109 35.188 -2.912 1 86.88 224 HIS B CA 1
ATOM 3894 C C . HIS B 1 224 ? 11.188 35.531 -1.742 1 86.88 224 HIS B C 1
ATOM 3896 O O . HIS B 1 224 ? 9.961 35.406 -1.851 1 86.88 224 HIS B O 1
ATOM 3902 N N . TYR B 1 225 ? 11.891 36.062 -0.729 1 88.75 225 TYR B N 1
ATOM 3903 C CA . TYR B 1 225 ? 11.125 36.344 0.482 1 88.75 225 TYR B CA 1
ATOM 3904 C C . TYR B 1 225 ? 11.062 37.844 0.743 1 88.75 225 TYR B C 1
ATOM 3906 O O . TYR B 1 225 ? 12.039 38.562 0.503 1 88.75 225 TYR B O 1
ATOM 3914 N N . GLY B 1 226 ? 9.914 38.344 1.242 1 88.25 226 GLY B N 1
ATOM 3915 C CA . GLY B 1 226 ? 9.719 39.75 1.524 1 88.25 226 GLY B CA 1
ATOM 3916 C C . GLY B 1 226 ? 10.211 40.156 2.898 1 88.25 226 GLY B C 1
ATOM 3917 O O . GLY B 1 226 ? 10.727 39.344 3.65 1 88.25 226 GLY B O 1
ATOM 3918 N N . LYS B 1 227 ? 10.078 41.438 3.182 1 90.75 227 LYS B N 1
ATOM 3919 C CA . LYS B 1 227 ? 10.523 42 4.457 1 90.75 227 LYS B CA 1
ATOM 3920 C C . LYS B 1 227 ? 9.773 41.375 5.625 1 90.75 227 LYS B C 1
ATOM 3922 O O . LYS B 1 227 ? 10.359 41.156 6.688 1 90.75 227 LYS B O 1
ATOM 3927 N N . GLY B 1 228 ? 8.578 41.125 5.348 1 91.38 228 GLY B N 1
ATOM 3928 C CA . GLY B 1 228 ? 7.758 40.562 6.395 1 91.38 228 GLY B CA 1
ATOM 3929 C C . GLY B 1 228 ? 8.258 39.188 6.848 1 91.38 228 GLY B C 1
ATOM 3930 O O . GLY B 1 228 ? 8.281 38.906 8.047 1 91.38 228 GLY B O 1
ATOM 3931 N N . TYR B 1 229 ? 8.664 38.406 5.957 1 92 229 TYR B N 1
ATOM 3932 C CA . TYR B 1 229 ? 9.219 37.094 6.27 1 92 229 TYR B CA 1
ATOM 3933 C C . TYR B 1 229 ? 10.461 37.219 7.137 1 92 229 TYR B C 1
ATOM 3935 O O . TYR B 1 229 ? 10.586 36.531 8.164 1 92 229 TYR B O 1
ATOM 3943 N N . HIS B 1 230 ? 11.398 38.062 6.73 1 92.38 230 HIS B N 1
ATOM 3944 C CA . HIS B 1 230 ? 12.648 38.219 7.457 1 92.38 230 HIS B CA 1
ATOM 3945 C C . HIS B 1 230 ? 12.414 38.75 8.859 1 92.38 230 HIS B C 1
ATOM 3947 O O . HIS B 1 230 ? 13.062 38.344 9.812 1 92.38 230 HIS B O 1
ATOM 3953 N N . GLN B 1 231 ? 11.484 39.688 8.914 1 92.25 231 GLN B N 1
ATOM 3954 C CA . GLN B 1 231 ? 11.164 40.219 10.227 1 92.25 231 GLN B CA 1
ATOM 3955 C C . GLN B 1 231 ? 10.562 39.156 11.133 1 92.25 231 GLN B C 1
ATOM 3957 O O . GLN B 1 231 ? 10.906 39.062 12.312 1 92.25 231 GLN B O 1
ATOM 3962 N N . ALA B 1 232 ? 9.672 38.375 10.547 1 89.19 232 ALA B N 1
ATOM 3963 C CA . ALA B 1 232 ? 9.062 37.312 11.312 1 89.19 232 ALA B CA 1
ATOM 3964 C C . ALA B 1 232 ? 10.117 36.312 11.797 1 89.19 232 ALA B C 1
ATOM 3966 O O . ALA B 1 232 ? 10.047 35.812 12.922 1 89.19 232 ALA B O 1
ATOM 3967 N N . LEU B 1 233 ? 11.031 36 10.953 1 89.69 233 LEU B N 1
ATOM 3968 C CA . LEU B 1 233 ? 12.117 35.094 11.312 1 89.69 233 LEU B CA 1
ATOM 3969 C C . LEU B 1 233 ? 12.922 35.656 12.484 1 89.69 233 LEU B C 1
ATOM 3971 O O . LEU B 1 233 ? 13.273 34.906 13.406 1 89.69 233 LEU B O 1
ATOM 3975 N N . LYS B 1 234 ? 13.242 36.906 12.43 1 90.81 234 LYS B N 1
ATOM 3976 C CA . LYS B 1 234 ? 13.977 37.562 13.508 1 90.81 234 LYS B CA 1
ATOM 3977 C C . LYS B 1 234 ? 13.203 37.5 14.82 1 90.81 234 LYS B C 1
ATOM 3979 O O . LYS B 1 234 ? 13.773 37.219 15.875 1 90.81 234 LYS B O 1
ATOM 3984 N N . ASP B 1 235 ? 11.922 37.812 14.727 1 88.62 235 ASP B N 1
ATOM 3985 C CA . ASP B 1 235 ? 11.07 37.75 15.914 1 88.62 235 ASP B CA 1
ATOM 3986 C C . ASP B 1 235 ? 11.031 36.375 16.516 1 88.62 235 ASP B C 1
ATOM 3988 O O . ASP B 1 235 ? 11.062 36.219 17.734 1 88.62 235 ASP B O 1
ATOM 3992 N N . MET B 1 236 ? 10.938 35.375 15.656 1 85.06 236 MET B N 1
ATOM 3993 C CA . MET B 1 236 ? 10.914 33.969 16.094 1 85.06 236 MET B CA 1
ATOM 3994 C C . MET B 1 236 ? 12.203 33.625 16.828 1 85.06 236 MET B C 1
ATOM 3996 O O . MET B 1 236 ? 12.164 33 17.891 1 85.06 236 MET B O 1
ATOM 4000 N N . GLN B 1 237 ? 13.305 33.969 16.266 1 84.81 237 GLN B N 1
ATOM 4001 C CA . GLN B 1 237 ? 14.602 33.688 16.859 1 84.81 237 GLN B CA 1
ATOM 4002 C C . GLN B 1 237 ? 14.734 34.375 18.219 1 84.81 237 GLN B C 1
ATOM 4004 O O . GLN B 1 237 ? 15.273 33.781 19.172 1 84.81 237 GLN B O 1
ATOM 4009 N N . ALA B 1 238 ? 14.258 35.531 18.297 1 83.56 238 ALA B N 1
ATOM 4010 C CA . ALA B 1 238 ? 14.297 36.281 19.547 1 83.56 238 ALA B CA 1
ATOM 4011 C C . ALA B 1 238 ? 13.453 35.625 20.625 1 83.56 238 ALA B C 1
ATOM 4013 O O . ALA B 1 238 ? 13.859 35.562 21.781 1 83.56 238 ALA B O 1
ATOM 4014 N N . GLU B 1 239 ? 12.367 35.125 20.156 1 77.44 239 GLU B N 1
ATOM 4015 C CA . GLU B 1 239 ? 11.484 34.438 21.094 1 77.44 239 GLU B CA 1
ATOM 4016 C C . GLU B 1 239 ? 12.086 33.094 21.547 1 77.44 239 GLU B C 1
ATOM 4018 O O . GLU B 1 239 ? 11.953 32.719 22.703 1 77.44 239 GLU B O 1
ATOM 4023 N N . GLY B 1 240 ? 12.57 32.25 20.516 1 67 240 GLY B N 1
ATOM 4024 C CA . GLY B 1 240 ? 13.227 30.984 20.859 1 67 240 GLY B CA 1
ATOM 4025 C C . GLY B 1 240 ? 14.383 31.156 21.828 1 67 240 GLY B C 1
ATOM 4026 O O . GLY B 1 240 ? 14.531 30.359 22.766 1 67 240 GLY B O 1
ATOM 4027 N N . LYS B 1 241 ? 15.195 32.125 21.641 1 59.47 241 LYS B N 1
ATOM 4028 C CA . LYS B 1 241 ? 16.297 32.469 22.547 1 59.47 241 LYS B CA 1
ATOM 4029 C C . LYS B 1 241 ? 15.781 32.812 23.938 1 59.47 241 LYS B C 1
ATOM 4031 O O . LYS B 1 241 ? 16.359 32.406 24.938 1 59.47 241 LYS B O 1
ATOM 4036 N N . GLU B 1 242 ? 14.719 33.438 23.812 1 50.22 242 GLU B N 1
ATOM 4037 C CA . GLU B 1 242 ? 14.117 33.812 25.094 1 50.22 242 GLU B CA 1
ATOM 4038 C C . GLU B 1 242 ? 13.578 32.562 25.812 1 50.22 242 GLU B C 1
ATOM 4040 O O . GLU B 1 242 ? 13.75 32.438 27.031 1 50.22 242 GLU B O 1
ATOM 4045 N N . LYS B 1 243 ? 12.992 31.641 25.016 1 56.97 243 LYS B N 1
ATOM 4046 C CA . LYS B 1 243 ? 12.469 30.422 25.609 1 56.97 243 LYS B CA 1
ATOM 4047 C C . LYS B 1 243 ? 13.594 29.469 26 1 56.97 243 LYS B C 1
ATOM 4049 O O . LYS B 1 243 ? 13.508 28.797 27.016 1 56.97 243 LYS B O 1
ATOM 4054 N N . GLY B 1 244 ? 14.547 29.281 25.047 1 45.12 244 GLY B N 1
ATOM 4055 C CA . GLY B 1 244 ? 15.742 28.547 25.406 1 45.12 244 GLY B CA 1
ATOM 4056 C C . GLY B 1 244 ? 16.422 29.094 26.641 1 45.12 244 GLY B C 1
ATOM 4057 O O . GLY B 1 244 ? 16.859 28.328 27.516 1 45.12 244 GLY B O 1
ATOM 4058 N N . GLN B 1 245 ? 16.594 30.375 26.641 1 41.75 245 GLN B N 1
ATOM 4059 C CA . GLN B 1 245 ? 17.188 31.031 27.797 1 41.75 245 GLN B CA 1
ATOM 4060 C C . GLN B 1 245 ? 16.297 30.875 29.016 1 41.75 245 GLN B C 1
ATOM 4062 O O . GLN B 1 245 ? 16.781 30.688 30.141 1 41.75 245 GLN B O 1
ATOM 4067 N N . ALA B 1 246 ? 15.031 30.969 28.828 1 42.66 246 ALA B N 1
ATOM 4068 C CA . ALA B 1 246 ? 14.117 30.797 29.953 1 42.66 246 ALA B CA 1
ATOM 4069 C C . ALA B 1 246 ? 14.18 29.359 30.484 1 42.66 246 ALA B C 1
ATOM 4071 O O . ALA B 1 246 ? 14.125 29.141 31.703 1 42.66 246 ALA B O 1
ATOM 4072 N N . MET B 1 247 ? 14.32 28.438 29.562 1 43.78 247 MET B N 1
ATOM 4073 C CA . MET B 1 247 ? 14.469 27.047 29.984 1 43.78 247 MET B CA 1
ATOM 4074 C C . MET B 1 247 ? 15.773 26.844 30.75 1 43.78 247 MET B C 1
ATOM 4076 O O . MET B 1 247 ? 15.82 26.094 31.719 1 43.78 247 MET B O 1
ATOM 4080 N N . GLU B 1 248 ? 16.797 27.484 30.266 1 43 248 GLU B N 1
ATOM 4081 C CA . GLU B 1 248 ? 18.062 27.438 30.984 1 43 248 GLU B CA 1
ATOM 4082 C C . GLU B 1 248 ? 17.953 28.125 32.344 1 43 248 GLU B C 1
ATOM 4084 O O . GLU B 1 248 ? 18.484 27.641 33.344 1 43 248 GLU B O 1
ATOM 4089 N N . PHE B 1 249 ? 17.312 29.188 32.375 1 39.47 249 PHE B N 1
ATOM 4090 C CA . PHE B 1 249 ? 17.172 29.906 33.625 1 39.47 249 PHE B CA 1
ATOM 4091 C C . PHE B 1 249 ? 16.312 29.125 34.625 1 39.47 249 PHE B C 1
ATOM 4093 O O . PHE B 1 249 ? 16.578 29.094 35.812 1 39.47 249 PHE B O 1
ATOM 4100 N N . GLN B 1 250 ? 15.281 28.531 34.094 1 38.75 250 GLN B N 1
ATOM 4101 C CA . GLN B 1 250 ? 14.43 27.719 34.969 1 38.75 250 GLN B CA 1
ATOM 4102 C C . GLN B 1 250 ? 15.18 26.484 35.469 1 38.75 250 GLN B C 1
ATOM 4104 O O . GLN B 1 250 ? 15.023 26.094 36.625 1 38.75 250 GLN B O 1
ATOM 4109 N N . ASN B 1 251 ? 15.961 25.938 34.625 1 41.88 251 ASN B N 1
ATOM 4110 C CA . ASN B 1 251 ? 16.797 24.828 35.062 1 41.88 251 ASN B CA 1
ATOM 4111 C C . ASN B 1 251 ? 17.844 25.281 36.094 1 41.88 251 ASN B C 1
ATOM 4113 O O . ASN B 1 251 ? 18.188 24.531 37 1 41.88 251 ASN B O 1
ATOM 4117 N N . LYS B 1 252 ? 18.266 26.438 35.906 1 46 252 LYS B N 1
ATOM 4118 C CA . LYS B 1 252 ? 19.281 26.953 36.844 1 46 252 LYS B CA 1
ATOM 4119 C C . LYS B 1 252 ? 18.672 27.266 38.219 1 46 252 LYS B C 1
ATOM 4121 O O . LYS B 1 252 ? 19.312 27.062 39.25 1 46 252 LYS B O 1
ATOM 4126 N N . ASN B 1 253 ? 17.484 27.75 38.125 1 37.81 253 ASN B N 1
ATOM 4127 C CA . ASN B 1 253 ? 16.844 28.094 39.406 1 37.81 253 ASN B CA 1
ATOM 4128 C C . ASN B 1 253 ? 16.406 26.844 40.156 1 37.81 253 ASN B C 1
ATOM 4130 O O . ASN B 1 253 ? 16.406 26.844 41.406 1 37.81 253 ASN B O 1
ATOM 4134 N N . GLU B 1 254 ? 16 25.766 39.438 1 39.59 254 GLU B N 1
ATOM 4135 C CA . GLU B 1 254 ? 15.633 24.531 40.125 1 39.59 254 GLU B CA 1
ATOM 4136 C C . GLU B 1 254 ? 16.844 23.891 40.781 1 39.59 254 GLU B C 1
ATOM 4138 O O . GLU B 1 254 ? 16.719 23.25 41.844 1 39.59 254 GLU B O 1
ATOM 4143 N N . TYR B 1 255 ? 17.969 24.031 40.219 1 36.5 255 TYR B N 1
ATOM 4144 C CA . TYR B 1 255 ? 19.156 23.469 40.875 1 36.5 255 TYR B CA 1
ATOM 4145 C C . TYR B 1 255 ? 19.5 24.234 42.125 1 36.5 255 TYR B C 1
ATOM 4147 O O . TYR B 1 255 ? 20.203 23.703 43 1 36.5 255 TYR B O 1
ATOM 4155 N N . SER B 1 256 ? 19.188 25.516 42.094 1 36.22 256 SER B N 1
ATOM 4156 C CA . SER B 1 256 ? 19.656 26.281 43.25 1 36.22 256 SER B CA 1
ATOM 4157 C C . SER B 1 256 ? 18.828 25.953 44.5 1 36.22 256 SER B C 1
ATOM 4159 O O . SER B 1 256 ? 19.172 26.391 45.594 1 36.22 256 SER B O 1
ATOM 4161 N N . ARG B 1 257 ? 17.672 25.391 44.312 1 36.81 257 ARG B N 1
ATOM 4162 C CA . ARG B 1 257 ? 16.859 25.266 45.531 1 36.81 257 ARG B CA 1
ATOM 4163 C C . ARG B 1 257 ? 17.297 24.062 46.344 1 36.81 257 ARG B C 1
ATOM 4165 O O . ARG B 1 257 ? 16.75 23.828 47.438 1 36.81 257 ARG B O 1
ATOM 4172 N N . GLY B 1 258 ? 18.047 23.172 45.719 1 31.41 258 GLY B N 1
ATOM 4173 C CA . GLY B 1 258 ? 18.203 21.922 46.469 1 31.41 258 GLY B CA 1
ATOM 4174 C C . GLY B 1 258 ? 19.078 22.047 47.688 1 31.41 258 GLY B C 1
ATOM 4175 O O . GLY B 1 258 ? 19.047 21.203 48.594 1 31.41 258 GLY B O 1
ATOM 4176 N N . TYR B 1 259 ? 20.125 22.828 47.656 1 30.08 259 TYR B N 1
ATOM 4177 C CA . TYR B 1 259 ? 21.172 22.422 48.594 1 30.08 259 TYR B CA 1
ATOM 4178 C C . TYR B 1 259 ? 20.891 22.953 49.969 1 30.08 259 TYR B C 1
ATOM 4180 O O . TYR B 1 259 ? 21.656 22.719 50.906 1 30.08 259 TYR B O 1
ATOM 4188 N N . SER B 1 260 ? 20.062 23.984 50.094 1 31.14 260 SER B N 1
ATOM 4189 C CA . SER B 1 260 ? 20.422 24.703 51.312 1 31.14 260 SER B CA 1
ATOM 4190 C C . SER B 1 260 ? 19.922 23.984 52.562 1 31.14 260 SER B C 1
ATOM 4192 O O . SER B 1 260 ? 20.016 24.5 53.688 1 31.14 260 SER B O 1
ATOM 4194 N N . ARG B 1 261 ? 19.016 23.016 52.562 1 28.5 261 ARG B N 1
ATOM 4195 C CA . ARG B 1 261 ? 18.312 22.75 53.844 1 28.5 261 ARG B CA 1
ATOM 4196 C C . ARG B 1 261 ? 19.203 21.969 54.781 1 28.5 261 ARG B C 1
ATOM 4198 O O . ARG B 1 261 ? 19.109 20.734 54.844 1 28.5 261 ARG B O 1
ATOM 4205 N N . SER B 1 262 ? 20.547 22.047 54.812 1 27.33 262 SER B N 1
ATOM 4206 C CA . SER B 1 262 ? 21.297 21.359 55.844 1 27.33 262 SER B CA 1
ATOM 4207 C C . SER B 1 262 ? 20.906 21.844 57.25 1 27.33 262 SER B C 1
ATOM 4209 O O . SER B 1 262 ? 21.094 23.031 57.562 1 27.33 262 SER B O 1
ATOM 4211 N N . GLY B 1 263 ? 19.719 21.578 57.812 1 26.09 263 GLY B N 1
ATOM 4212 C CA . GLY B 1 263 ? 19.281 21.812 59.156 1 26.09 263 GLY B CA 1
ATOM 4213 C C . GLY B 1 263 ? 20.281 21.328 60.188 1 26.09 263 GLY B C 1
ATOM 4214 O O . GLY B 1 263 ? 20.75 20.188 60.125 1 26.09 263 GLY B O 1
ATOM 4215 N N . MET B 1 264 ? 21.266 22.125 60.656 1 24.8 264 MET B N 1
ATOM 4216 C CA . MET B 1 264 ? 22.125 22.031 61.812 1 24.8 264 MET B CA 1
ATOM 4217 C C . MET B 1 264 ? 21.312 21.75 63.062 1 24.8 264 MET B C 1
ATOM 4219 O O . MET B 1 264 ? 20.469 22.547 63.469 1 24.8 264 MET B O 1
ATOM 4223 N N . LYS B 1 265 ? 20.812 20.516 63.188 1 28.11 265 LYS B N 1
ATOM 4224 C CA . LYS B 1 265 ? 20.344 20.172 64.562 1 28.11 265 LYS B CA 1
ATOM 4225 C C . LYS B 1 265 ? 21.422 20.438 65.562 1 28.11 265 LYS B C 1
ATOM 4227 O O . LYS B 1 265 ? 22.578 20 65.438 1 28.11 265 LYS B O 1
ATOM 4232 N N . ARG B 1 266 ? 21.156 21.469 66.562 1 23.97 266 ARG B N 1
ATOM 4233 C CA . ARG B 1 266 ? 21.719 21.5 67.938 1 23.97 266 ARG B CA 1
ATOM 4234 C C . ARG B 1 266 ? 21.359 20.266 68.75 1 23.97 266 ARG B C 1
ATOM 4236 O O . ARG B 1 266 ? 20.25 19.734 68.562 1 23.97 266 ARG B O 1
#

pLDDT: mean 84.39, std 17.47, range [20.61, 97.62]

Radius of gyration: 31.2 Å; Cα contacts (8 Å, |Δi|>4): 945; chains: 2; bounding box: 59×106×99 Å

Foldseek 3Di:
DDCFQADPVLDPQVVCVLFPQHDPRRGNDDPLQSRLQRNFAKGPWDKTAFNDDVVDTDGIFTWIWHWDQDPVRGIDIDTQGADPAEDDDPVDDPVRVVCQQVLVDQWDWDWDADPVGDIFIWIWHAQNVRNYIDIGGLVSDDFFQDKLQHGDDPVQRVCQSNQHWHADPVGKIKHADRNDSNRMAIQAQWMKTWHADVPGIDIDIHGRGHHDRPDDSPDPCNHDDDPSRVVSVVVNVVVVCVVVVVVVVVVVVVVVVPDDPPPPPD/DDCFQADPVLDPQVVCVLFPQHDPRRGNDDPLQSRLQRNFAKGPWDKTAFNDDVVDTDGIFTWIWHWDQDPVRGIDIDTQGADPAEDDDPVDDPVRVVCQQVLVDQWDWDWDQDPVGDIFIWIWHAQNVRNYIDIGGLVSDDFFQDKLQHGADPVQRVCQSNQHWDADPVGKIKHADRNDSNRMAIQAQWMKTWHADVPGIDIDIHGRGHHDRPDDSPDPCNHDDDPSRVVSVVVNVVVVCVVVVVVVVVVVVVVVVPDDPPPPDD

InterPro domains:
  IPR025343 Domain of unknown function DUF4099 [PF13351] (6-88)

Secondary structure (DSSP, 8-state):
--S-SS-GGGS-HHHHHHTTSEETTEE-S-HHHHHHHHTTPPP--EEEEEEEETTEEEEEEEEEEEEEE-TTSPEEEEEEE--SS----TTS-HHHHHHHHHTS-S-EEEEEE-TT--EEEEEEEEETTTTEEEEEEGGG----SEETTEEPPHHHHHHHHTT--EE-TTS-EEEE-TTSTTSEEESSSEEEEEEEETTEEEEEEEESPPPPTT--TT-GGGG---HHHHHHHHHHHHHHHHHHHHHHHHHHHHHHTSTT------/--S-SS-GGGS-HHHHHHTTSEETTEE-S-HHHHHHHHTTPPP--EEEEEEEETTEEEEEEEEEEEEEE-TTSPEEEEEEE--SS----TTS-HHHHHHHHHTS-S-EEEEEE-TT--EEEEEEEEETTTTEEEEEEGGG----SEETTEEPPHHHHHHHHTT--EE-TTS-EEEE-TTSTTSEEESSSEEEEEEEETTEEEEEEEESPPPPTT--TT-GGGG---HHHHHHHHHHHHHHHHHHHHHHHHHHHHHHTSTT------

Organism: NCBI:txid1302689

Nearest PDB structures (foldseek):
  6s6y-assembly1_D  TM=6.002E-01  e=4.908E+00  Methylorubrum extorquens PA1
  1efp-assembly2_D  TM=3.698E-01  e=8.801E-01  Paracoccus denitrificans
  3qld-assembly1_A  TM=2.968E-01  e=4.908E+00  Alicyclobacillus acidocaldarius LAA1
  3h7v-assembly1_A  TM=3.037E-01  e=4.908E+00  Thermosynechococcus vestitus BP-1
  2ola-assembly1_A  TM=2.870E-01  e=7.761E+00  Staphylococcus aureus subsp. aureus COL